Protein AF-A0A8S3V603-F1 (afdb_monomer_lite)

Radius of gyration: 25.68 Å; chains: 1; bounding box: 73×54×80 Å

pLDDT: mean 83.66, std 12.51, range [39.44, 98.38]

Organism: Mytilus edulis (NCBI:txid6550)

Secondary structure (DSSP, 8-state):
-HHHHGGGTTGGG-B--GGGS--B-SS-----PPPPHHHHTSPPSS------HHHHHHHHHHHHHHGGGGGTS-SS--EEEEEE--TT---GGGPEEEEEEEEEEEEEE-STTS------S---HHHHHHHHHHHHHHHT----PPPEEEEEEEEEEEE-S-STT---TT-EEEEEEEEEEEE-SSHHHHHHHH--STT---EEEEEEEEEEEETTEEEE--GGG--TTS-SS-EEEESEEEEEE--SSSEEEE---B-TTSSSB----TT-S--HHHHHHHHHIIIIIHHHHHHHHHHGGGGT--TTTTTGGGS------SSHHHHHHHHHHHHHT-TTT----EEETTEEE-GGGEEE--TTGGGSTTHHHHHHHHHHHTTTTT-EEE---GGGHHHHHHTS----TTS--

Structure (mmCIF, N/CA/C/O backbone):
data_AF-A0A8S3V603-F1
#
_entry.id   AF-A0A8S3V603-F1
#
loop_
_atom_site.group_PDB
_atom_site.id
_atom_site.type_symbol
_atom_site.label_atom_id
_atom_site.label_alt_id
_atom_site.label_comp_id
_atom_site.label_asym_id
_atom_site.label_entity_id
_atom_site.label_seq_id
_atom_site.pdbx_PDB_ins_code
_atom_site.Cartn_x
_atom_site.Cartn_y
_atom_site.Cartn_z
_atom_site.occupancy
_atom_site.B_iso_or_equiv
_atom_site.auth_seq_id
_atom_site.auth_comp_id
_atom_site.auth_asym_id
_atom_site.auth_atom_id
_atom_site.pdbx_PDB_model_num
ATOM 1 N N . MET A 1 1 ? -29.527 -4.862 36.867 1.00 56.97 1 MET A N 1
ATOM 2 C CA . MET A 1 1 ? -29.224 -5.173 35.449 1.00 56.97 1 MET A CA 1
ATOM 3 C C . MET A 1 1 ? -29.703 -4.105 34.464 1.00 56.97 1 MET A C 1
ATOM 5 O O . MET A 1 1 ? -28.954 -3.846 33.538 1.00 56.97 1 MET A O 1
ATOM 9 N N . LYS A 1 2 ? -30.863 -3.437 34.632 1.00 63.53 2 LYS A N 1
ATOM 10 C CA . LYS A 1 2 ? -31.311 -2.365 33.703 1.00 63.53 2 LYS A CA 1
ATOM 11 C C . LYS A 1 2 ? -30.264 -1.256 33.464 1.00 63.53 2 LYS A C 1
ATOM 13 O O . LYS A 1 2 ? -29.974 -0.940 32.317 1.00 63.53 2 LYS A O 1
ATOM 18 N N . SER A 1 3 ? -29.624 -0.761 34.525 1.00 73.44 3 SER A N 1
ATOM 19 C CA . SER A 1 3 ? -28.568 0.267 34.451 1.00 73.44 3 SER A CA 1
ATOM 20 C C . SER A 1 3 ? -27.290 -0.175 33.724 1.00 73.44 3 SER A C 1
ATOM 22 O O . SER A 1 3 ? -26.492 0.660 33.317 1.00 73.44 3 SER A O 1
ATOM 24 N N . GLN A 1 4 ? -27.071 -1.482 33.544 1.00 81.38 4 GLN A N 1
ATOM 25 C CA . GLN A 1 4 ? -25.880 -2.003 32.866 1.00 81.38 4 GLN A CA 1
ATOM 26 C C . GLN A 1 4 ? -25.994 -1.907 31.336 1.00 81.38 4 GLN A C 1
ATOM 28 O O . GLN A 1 4 ? -24.977 -1.782 30.657 1.00 81.38 4 GLN A O 1
ATOM 33 N N . PHE A 1 5 ? -27.222 -1.942 30.803 1.00 83.44 5 PHE A N 1
ATOM 34 C CA . PHE A 1 5 ? -27.504 -1.881 29.363 1.00 83.44 5 PHE A CA 1
ATOM 35 C C . PHE A 1 5 ? -27.937 -0.494 28.885 1.00 83.44 5 PHE A C 1
ATOM 37 O O . PHE A 1 5 ? -27.796 -0.186 27.706 1.00 83.44 5 PHE A O 1
ATOM 44 N N . GLU A 1 6 ? -28.411 0.353 29.800 1.00 84.81 6 GLU A N 1
ATOM 45 C CA . GLU A 1 6 ? -28.753 1.753 29.533 1.00 84.81 6 GLU A CA 1
ATOM 46 C C . GLU A 1 6 ? -27.710 2.499 28.682 1.00 84.81 6 GLU A C 1
ATOM 48 O O . GLU A 1 6 ? -28.111 3.123 27.701 1.00 84.81 6 GLU A O 1
ATOM 53 N N . PRO A 1 7 ? -26.390 2.376 28.932 1.00 88.81 7 PRO A N 1
ATOM 54 C CA . PRO A 1 7 ? -25.405 3.175 28.214 1.00 88.81 7 PRO A CA 1
ATOM 55 C C . PRO A 1 7 ? -25.159 2.766 26.751 1.00 88.81 7 PRO A C 1
ATOM 57 O O . PRO A 1 7 ? -24.289 3.347 26.100 1.00 88.81 7 PRO A O 1
ATOM 60 N N . TYR A 1 8 ? -25.854 1.736 26.262 1.00 88.69 8 TYR A N 1
ATOM 61 C CA . TYR A 1 8 ? -25.826 1.296 24.867 1.00 88.69 8 TYR A CA 1
ATOM 62 C C . TYR A 1 8 ? -27.064 1.749 24.090 1.00 88.69 8 TYR A C 1
ATOM 64 O O . TYR A 1 8 ? -27.033 1.733 22.865 1.00 88.69 8 TYR A O 1
ATOM 72 N N . ASN A 1 9 ? -28.148 2.121 24.773 1.00 88.19 9 ASN A N 1
ATOM 73 C CA . ASN A 1 9 ? -29.409 2.440 24.114 1.00 88.19 9 ASN A CA 1
ATOM 74 C C . ASN A 1 9 ? -29.292 3.725 23.284 1.00 88.19 9 ASN A C 1
ATOM 76 O O . ASN A 1 9 ? -28.687 4.698 23.722 1.00 88.19 9 ASN A O 1
ATOM 80 N N . GLU A 1 10 ? -29.892 3.711 22.093 1.00 88.44 10 GLU A N 1
ATOM 81 C CA . GLU A 1 10 ? -29.924 4.794 21.098 1.00 88.44 10 GLU A CA 1
ATOM 82 C C . GLU A 1 10 ? -28.548 5.187 20.513 1.00 88.44 10 GLU A C 1
ATOM 84 O O . GLU A 1 10 ? -28.482 5.978 19.572 1.00 88.44 10 GLU A O 1
ATOM 89 N N . VAL A 1 11 ? -27.445 4.589 20.980 1.00 91.19 11 VAL A N 1
ATOM 90 C CA . VAL A 1 11 ? -26.107 4.767 20.395 1.00 91.19 11 VAL A CA 1
ATOM 91 C C . VAL A 1 11 ? -26.051 4.016 19.063 1.00 91.19 11 VAL A C 1
ATOM 93 O O . VAL A 1 11 ? -26.103 2.787 19.043 1.00 91.19 11 VAL A O 1
ATOM 96 N N . PHE A 1 12 ? -25.967 4.745 17.947 1.00 89.44 12 PHE A N 1
ATOM 97 C CA . PHE A 1 12 ? -25.951 4.179 16.586 1.00 89.44 12 PHE A CA 1
ATOM 98 C C . PHE A 1 12 ? -27.122 3.215 16.306 1.00 89.44 12 PHE A C 1
ATOM 100 O O . PHE A 1 12 ? -26.957 2.173 15.674 1.00 89.44 12 PHE A O 1
ATOM 107 N N . GLY A 1 13 ? -28.314 3.540 16.823 1.00 87.00 13 GLY A N 1
ATOM 108 C CA . GLY A 1 13 ? -29.520 2.720 16.647 1.00 87.00 13 GLY A CA 1
ATOM 109 C C . GLY A 1 13 ? -29.533 1.415 17.452 1.00 87.00 13 GLY A C 1
ATOM 110 O O . GLY A 1 13 ? -30.397 0.569 17.228 1.00 87.00 13 GLY A O 1
ATOM 111 N N . CYS A 1 14 ? -28.596 1.233 18.387 1.00 88.38 14 CYS A N 1
ATOM 112 C CA . CYS A 1 14 ? -28.578 0.092 19.294 1.00 88.38 14 CYS A CA 1
ATOM 113 C C . CYS A 1 14 ? -29.745 0.170 20.289 1.00 88.38 14 CYS A C 1
ATOM 115 O O . CYS A 1 14 ? -29.945 1.190 20.949 1.00 88.38 14 CYS A O 1
ATOM 117 N N . ASN A 1 15 ? -30.497 -0.917 20.449 1.00 84.81 15 ASN A N 1
ATOM 118 C CA . ASN A 1 15 ? -31.519 -1.031 21.485 1.00 84.81 15 ASN A CA 1
ATOM 119 C C . ASN A 1 15 ? -31.341 -2.354 22.229 1.00 84.81 15 ASN A C 1
ATOM 121 O O . ASN A 1 15 ? -31.571 -3.423 21.667 1.00 84.81 15 ASN A O 1
ATOM 125 N N . LEU A 1 16 ? -30.941 -2.278 23.498 1.00 82.38 16 LEU A N 1
ATOM 126 C CA . LEU A 1 16 ? -30.787 -3.434 24.385 1.00 82.38 16 LEU A CA 1
ATOM 127 C C . LEU A 1 16 ? -31.842 -3.437 25.499 1.00 82.38 16 LEU A C 1
ATOM 129 O O . LEU A 1 16 ? -31.673 -4.135 26.498 1.00 82.38 16 LEU A O 1
ATOM 133 N N . ASN A 1 17 ? -32.921 -2.656 25.362 1.00 75.25 17 ASN A N 1
ATOM 134 C CA . ASN A 1 17 ? -33.970 -2.592 26.373 1.00 75.25 17 ASN A CA 1
ATOM 135 C C . ASN A 1 17 ? -34.795 -3.897 26.391 1.00 75.25 17 ASN A C 1
ATOM 137 O O . ASN A 1 17 ? -35.523 -4.162 25.428 1.00 75.25 17 ASN A O 1
ATOM 141 N N . PRO A 1 18 ? -34.770 -4.671 27.496 1.00 66.62 18 PRO A N 1
ATOM 142 C CA . PRO A 1 18 ? -35.505 -5.932 27.598 1.00 66.62 18 PRO A CA 1
ATOM 143 C C . PRO A 1 18 ? -37.030 -5.765 27.507 1.00 66.62 18 PRO A C 1
ATOM 145 O O . PRO A 1 18 ? -37.724 -6.685 27.091 1.00 66.62 18 PRO A O 1
ATOM 148 N N . GLU A 1 19 ? -37.566 -4.597 27.882 1.00 69.44 19 GLU A N 1
ATOM 149 C CA . GLU A 1 19 ? -39.016 -4.342 27.941 1.00 69.44 19 GLU A CA 1
ATOM 150 C C . GLU A 1 19 ? -39.624 -4.012 26.576 1.00 69.44 19 GLU A C 1
ATOM 152 O O . GLU A 1 19 ? -40.830 -4.142 26.389 1.00 69.44 19 GLU A O 1
ATOM 157 N N . LYS A 1 20 ? -38.796 -3.609 25.604 1.00 63.88 20 LYS A N 1
ATOM 158 C CA . LYS A 1 20 ? -39.241 -3.300 24.238 1.00 63.88 20 LYS A CA 1
ATOM 159 C C . LYS A 1 20 ? -39.289 -4.538 23.328 1.00 63.88 20 LYS A C 1
ATOM 161 O O . LYS A 1 20 ? -39.567 -4.393 22.142 1.00 63.88 20 LYS A O 1
ATOM 166 N N . GLY A 1 21 ? -39.017 -5.738 23.856 1.00 58.66 21 GLY A N 1
ATOM 167 C CA . GLY A 1 21 ? -39.180 -7.036 23.179 1.00 58.66 21 GLY A CA 1
ATOM 168 C C . GLY A 1 21 ? -38.201 -7.339 22.035 1.00 58.66 21 GLY A C 1
ATOM 169 O O . GLY A 1 21 ? -37.917 -8.504 21.783 1.00 58.66 21 GLY A O 1
ATOM 170 N N . ASN A 1 22 ? -37.627 -6.316 21.397 1.00 66.56 22 ASN A N 1
ATOM 171 C CA . ASN A 1 22 ? -36.727 -6.444 20.254 1.00 66.56 22 ASN A CA 1
ATOM 172 C C . ASN A 1 22 ? -35.358 -5.841 20.592 1.00 66.56 22 ASN A C 1
ATOM 174 O O . ASN A 1 22 ? -35.084 -4.681 20.280 1.00 66.56 22 ASN A O 1
ATOM 178 N N . MET A 1 23 ? -34.501 -6.629 21.250 1.00 73.62 23 MET A N 1
ATOM 179 C CA . MET A 1 23 ? -33.081 -6.290 21.357 1.00 73.62 23 MET A CA 1
ATOM 180 C C . MET A 1 23 ? -32.465 -6.368 19.960 1.00 73.62 23 MET A C 1
ATOM 182 O O . MET A 1 23 ? -32.432 -7.445 19.362 1.00 73.62 23 MET A O 1
ATOM 186 N N . GLN A 1 24 ? -32.006 -5.242 19.423 1.00 81.25 24 GLN A N 1
ATOM 187 C CA . GLN A 1 24 ? -31.534 -5.169 18.045 1.00 81.25 24 GLN A CA 1
ATOM 188 C C . GLN A 1 24 ? -30.296 -4.282 17.938 1.00 81.25 24 GLN A C 1
ATOM 190 O O . GLN A 1 24 ? -30.264 -3.151 18.421 1.00 81.25 24 GLN A O 1
ATOM 195 N N . LEU A 1 25 ? -29.282 -4.818 17.264 1.00 86.25 25 LEU A N 1
ATOM 196 C CA . LEU A 1 25 ? -28.124 -4.089 16.773 1.00 86.25 25 LEU A CA 1
ATOM 197 C C . LEU A 1 25 ? -27.728 -4.715 15.435 1.00 86.25 25 LEU A C 1
ATOM 199 O O . LEU A 1 25 ? -27.337 -5.879 15.386 1.00 86.25 25 LEU A O 1
ATOM 203 N N . ASN A 1 26 ? -27.837 -3.953 14.347 1.00 87.44 26 ASN A N 1
ATOM 204 C CA . ASN A 1 26 ? -27.374 -4.386 13.030 1.00 87.44 26 ASN A CA 1
ATOM 205 C C . ASN A 1 26 ? -25.925 -3.934 12.812 1.00 87.44 26 ASN A C 1
ATOM 207 O O . ASN A 1 26 ? -25.652 -3.009 12.051 1.00 87.44 26 ASN A O 1
ATOM 211 N N . GLY A 1 27 ? -25.003 -4.532 13.562 1.00 90.44 27 GLY A N 1
ATOM 212 C CA . GLY A 1 27 ? -23.597 -4.153 13.539 1.00 90.44 27 GLY A CA 1
ATOM 213 C C . GLY A 1 27 ? -22.844 -4.654 14.762 1.00 90.44 27 GLY A C 1
ATOM 214 O O . GLY A 1 27 ? -23.281 -5.568 15.457 1.00 90.44 27 GLY A O 1
ATOM 215 N N . THR A 1 28 ? -21.688 -4.052 15.024 1.00 92.44 28 THR A N 1
ATOM 216 C CA . THR A 1 28 ? -20.881 -4.331 16.217 1.00 92.44 28 THR A CA 1
ATOM 217 C C . THR A 1 28 ? -20.633 -3.025 16.954 1.00 92.44 28 THR A C 1
ATOM 219 O O . THR A 1 28 ? -20.165 -2.062 16.354 1.00 92.44 28 THR A O 1
ATOM 222 N N . LEU A 1 29 ? -20.935 -2.997 18.251 1.00 92.25 29 LEU A N 1
ATOM 223 C CA . LEU A 1 29 ? -20.734 -1.835 19.107 1.00 92.25 29 LEU A CA 1
ATOM 224 C C . LEU A 1 29 ? -19.778 -2.209 20.233 1.00 92.25 29 LEU A C 1
ATOM 226 O O . LEU A 1 29 ? -20.026 -3.148 20.988 1.00 92.25 29 LEU A O 1
ATOM 230 N N . PHE A 1 30 ? -18.700 -1.444 20.359 1.00 93.44 30 PHE A N 1
ATOM 231 C CA . PHE A 1 30 ? -17.777 -1.542 21.478 1.00 93.44 30 PHE A CA 1
ATOM 232 C C . PHE A 1 30 ? -17.950 -0.328 22.380 1.00 93.44 30 PHE A C 1
ATOM 234 O O . PHE A 1 30 ? -18.037 0.804 21.907 1.00 93.44 30 PHE A O 1
ATOM 241 N N . ARG A 1 31 ? -17.967 -0.563 23.691 1.00 91.69 31 ARG A N 1
ATOM 242 C CA . ARG A 1 31 ? -17.934 0.489 24.703 1.00 91.69 31 ARG A CA 1
ATOM 243 C C . ARG A 1 31 ? -16.665 0.314 25.515 1.00 91.69 31 ARG A C 1
ATOM 245 O O . ARG A 1 31 ? -16.471 -0.728 26.133 1.00 91.69 31 ARG A O 1
ATOM 252 N N . PHE A 1 32 ? -15.841 1.353 25.548 1.00 89.88 32 PHE A N 1
ATOM 253 C CA . PHE A 1 32 ? -14.634 1.405 26.365 1.00 89.88 32 PHE A CA 1
ATOM 254 C C . PHE A 1 32 ? -14.820 2.470 27.451 1.00 89.88 32 PHE A C 1
ATOM 256 O O . PHE A 1 32 ? -14.600 3.652 27.184 1.00 89.88 32 PHE A O 1
ATOM 263 N N . PRO A 1 33 ? -15.291 2.102 28.659 1.00 88.31 33 PRO A N 1
ATOM 264 C CA . PRO A 1 33 ? -15.355 3.035 29.775 1.00 88.31 33 PRO A CA 1
ATOM 265 C C . PRO A 1 33 ? -13.950 3.546 30.099 1.00 88.31 33 PRO A C 1
ATOM 267 O O . PRO A 1 33 ? -13.054 2.764 30.411 1.00 88.31 33 PRO A O 1
ATOM 270 N N . LEU A 1 34 ? -13.761 4.857 29.994 1.00 87.75 34 LEU A N 1
ATOM 271 C CA . LEU A 1 34 ? -12.490 5.500 30.300 1.00 87.75 34 LEU A CA 1
ATOM 272 C C . LEU A 1 34 ? -12.235 5.465 31.807 1.00 87.75 34 LEU A C 1
ATOM 274 O O . LEU A 1 34 ? -13.153 5.672 32.603 1.00 87.75 34 LEU A O 1
ATOM 278 N N . ARG A 1 35 ? -10.981 5.226 32.194 1.00 85.31 35 ARG A N 1
ATOM 279 C CA . ARG A 1 35 ? -10.587 5.198 33.602 1.00 85.31 35 ARG A CA 1
ATOM 280 C C . ARG A 1 35 ? -10.553 6.613 34.177 1.00 85.31 35 ARG A C 1
ATOM 282 O O . ARG A 1 35 ? -9.858 7.475 33.635 1.00 85.31 35 ARG A O 1
ATOM 289 N N . THR A 1 36 ? -11.263 6.828 35.283 1.00 84.50 36 THR A N 1
ATOM 290 C CA . THR A 1 36 ? -11.268 8.106 36.015 1.00 84.50 36 THR A CA 1
ATOM 291 C C . THR A 1 36 ? -10.097 8.209 36.996 1.00 84.50 36 THR A C 1
ATOM 293 O O . THR A 1 36 ? -9.498 7.203 37.378 1.00 84.50 36 THR A O 1
ATOM 296 N N . GLU A 1 37 ? -9.789 9.426 37.455 1.00 84.56 37 GLU A N 1
ATOM 297 C CA . GLU A 1 37 ? -8.767 9.657 38.490 1.00 84.56 37 GLU A CA 1
ATOM 298 C C . GLU A 1 37 ? -9.073 8.896 39.786 1.00 84.56 37 GLU A C 1
ATOM 300 O O . GLU A 1 37 ? -8.181 8.308 40.389 1.00 84.56 37 GLU A O 1
ATOM 305 N N . GLU A 1 38 ? -10.343 8.850 40.196 1.00 82.44 38 GLU A N 1
ATOM 306 C CA . GLU A 1 38 ? -10.783 8.116 41.388 1.00 82.44 38 GLU A CA 1
ATOM 307 C C . GLU A 1 38 ? -10.514 6.615 41.259 1.00 82.44 38 GLU A C 1
ATOM 309 O O . GLU A 1 38 ? -9.987 5.995 42.182 1.00 82.44 38 GLU A O 1
ATOM 314 N N . GLN A 1 39 ? -10.806 6.039 40.091 1.00 79.94 39 GLN A N 1
ATOM 315 C CA . GLN A 1 39 ? -10.554 4.627 39.803 1.00 79.94 39 GLN A CA 1
ATOM 316 C C . GLN A 1 39 ? -9.061 4.310 39.689 1.00 79.94 39 GLN A C 1
ATOM 318 O O . GLN A 1 39 ? -8.668 3.158 39.872 1.00 79.94 39 GLN A O 1
ATOM 323 N N . ALA A 1 40 ? -8.222 5.295 39.365 1.00 78.44 40 ALA A N 1
ATOM 324 C CA . ALA A 1 40 ? -6.769 5.149 39.322 1.00 78.44 40 ALA A CA 1
ATOM 325 C C . ALA A 1 40 ? -6.093 5.173 40.696 1.00 78.44 40 ALA A C 1
ATOM 327 O O . ALA A 1 40 ? -4.938 4.772 40.796 1.00 78.44 40 ALA A O 1
ATOM 328 N N . ARG A 1 41 ? -6.812 5.545 41.766 1.00 75.56 41 ARG A N 1
ATOM 329 C CA . ARG A 1 41 ? -6.280 5.505 43.142 1.00 75.56 41 ARG A CA 1
ATOM 330 C C . ARG A 1 41 ? -6.027 4.085 43.648 1.00 75.56 41 ARG A C 1
ATOM 332 O O . ARG A 1 41 ? -5.152 3.888 44.484 1.00 75.56 41 ARG A O 1
ATOM 339 N N . ALA A 1 42 ? -6.785 3.107 43.156 1.00 74.88 42 ALA A N 1
ATOM 340 C CA . ALA A 1 42 ? -6.503 1.696 43.388 1.00 74.88 42 ALA A CA 1
ATOM 341 C C . ALA A 1 42 ? -5.528 1.183 42.311 1.00 74.88 42 ALA A C 1
ATOM 343 O O . ALA A 1 42 ? -5.748 1.453 41.124 1.00 74.88 42 ALA A O 1
ATOM 344 N N . PRO A 1 43 ? -4.467 0.440 42.674 1.00 73.62 43 PRO A N 1
ATOM 345 C CA . PRO A 1 43 ? -3.541 -0.111 41.692 1.00 73.62 43 PRO A CA 1
ATOM 346 C C . PRO A 1 43 ? -4.292 -1.044 40.731 1.00 73.62 43 PRO A C 1
ATOM 348 O O . PRO A 1 43 ? -5.023 -1.935 41.154 1.00 73.62 43 PRO A O 1
ATOM 351 N N . SER A 1 44 ? -4.140 -0.806 39.427 1.00 77.75 44 SER A N 1
ATOM 352 C CA . SER A 1 44 ? -4.568 -1.754 38.391 1.00 77.75 44 SER A CA 1
ATOM 353 C C . SER A 1 44 ? -3.373 -2.597 38.002 1.00 77.75 44 SER A C 1
ATOM 355 O O . SER A 1 44 ? -2.298 -2.053 37.764 1.00 77.75 44 SER A O 1
ATOM 357 N N . GLU A 1 45 ? -3.580 -3.901 37.873 1.00 83.00 45 GLU A N 1
ATOM 358 C CA . GLU A 1 45 ? -2.556 -4.830 37.387 1.00 83.00 45 GLU A CA 1
ATOM 359 C C . GLU A 1 45 ? -2.231 -4.626 35.895 1.00 83.00 45 GLU A C 1
ATOM 361 O O . GLU A 1 45 ? -1.232 -5.147 35.410 1.00 83.00 45 GLU A O 1
ATOM 366 N N . ILE A 1 46 ? -3.063 -3.872 35.157 1.00 81.44 46 ILE A N 1
ATOM 367 C CA . ILE A 1 46 ? -2.955 -3.723 33.696 1.00 81.44 46 ILE A CA 1
ATOM 368 C C . ILE A 1 46 ? -2.297 -2.394 33.294 1.00 81.44 46 ILE A C 1
ATOM 370 O O . ILE A 1 46 ? -1.400 -2.376 32.457 1.00 81.44 46 ILE A O 1
ATOM 374 N N . SER A 1 47 ? -2.767 -1.264 33.829 1.00 81.94 47 SER A N 1
ATOM 375 C CA . SER A 1 47 ? -2.234 0.073 33.519 1.00 81.94 47 SER A CA 1
ATOM 376 C C . SER A 1 47 ? -2.808 1.098 34.483 1.00 81.94 47 SER A C 1
ATOM 378 O O . SER A 1 47 ? -4.004 1.049 34.749 1.00 81.94 47 SER A O 1
ATOM 380 N N . ASP A 1 48 ? -1.998 2.039 34.956 1.00 82.19 48 ASP A N 1
ATOM 381 C CA . ASP A 1 48 ? -2.350 3.188 35.801 1.00 82.19 48 ASP A CA 1
ATOM 382 C C . ASP A 1 48 ? -2.851 4.418 35.016 1.00 82.19 48 ASP A C 1
ATOM 384 O O . ASP A 1 48 ? -3.251 5.413 35.620 1.00 82.19 48 ASP A O 1
ATOM 388 N N . LYS A 1 49 ? -2.895 4.347 33.678 1.00 85.75 49 LYS A N 1
ATOM 389 C CA . LYS A 1 49 ? -3.253 5.482 32.821 1.00 85.75 49 LYS A CA 1
ATOM 390 C C . LYS A 1 49 ? -4.704 5.943 33.027 1.00 85.75 49 LYS A C 1
ATOM 392 O O . LYS A 1 49 ? -5.648 5.154 32.946 1.00 85.75 49 LYS A O 1
ATOM 397 N N . VAL A 1 50 ? -4.871 7.249 33.232 1.00 86.88 50 VAL A N 1
ATOM 398 C CA . VAL A 1 50 ? -6.159 7.951 33.351 1.00 86.88 50 VAL A CA 1
ATOM 399 C C . VAL A 1 50 ? -6.477 8.660 32.041 1.00 86.88 50 VAL A C 1
ATOM 401 O O . VAL A 1 50 ? -5.582 9.216 31.412 1.00 86.88 50 VAL A O 1
ATOM 404 N N . TYR A 1 51 ? -7.752 8.687 31.654 1.00 87.06 51 TYR A N 1
ATOM 405 C CA . TYR A 1 51 ? -8.222 9.459 30.503 1.00 87.06 51 TYR A CA 1
ATOM 406 C C . TYR A 1 51 ? -9.185 10.554 30.964 1.00 87.06 51 TYR A C 1
ATOM 408 O O . TYR A 1 51 ? -10.387 10.335 31.110 1.00 87.06 51 TYR A O 1
ATOM 416 N N . ASN A 1 52 ? -8.642 11.747 31.204 1.00 86.12 52 ASN A N 1
ATOM 417 C CA . ASN A 1 52 ? -9.428 12.955 31.456 1.00 86.12 52 ASN A CA 1
ATOM 418 C C . ASN A 1 52 ? -9.724 13.701 30.137 1.00 86.12 52 ASN A C 1
ATOM 420 O O . ASN A 1 52 ? -9.357 13.252 29.050 1.00 86.12 52 ASN A O 1
ATOM 424 N N . ARG A 1 53 ? -10.393 14.860 30.212 1.00 83.00 53 ARG A N 1
ATOM 425 C CA . ARG A 1 53 ? -10.733 15.657 29.019 1.00 83.00 53 ARG A CA 1
ATOM 426 C C . ARG A 1 53 ? -9.503 16.004 28.172 1.00 83.00 53 ARG A C 1
ATOM 428 O O . ARG A 1 53 ? -9.597 15.939 26.954 1.00 83.00 53 ARG A O 1
ATOM 435 N N . LYS A 1 54 ? -8.381 16.367 28.799 1.00 85.12 54 LYS A N 1
ATOM 436 C CA . LYS A 1 54 ? -7.150 16.746 28.094 1.00 85.12 54 LYS A CA 1
ATOM 437 C C . LYS A 1 54 ? -6.557 15.548 27.344 1.00 85.12 54 LYS A C 1
ATOM 439 O O . LYS A 1 54 ? -6.342 15.649 26.145 1.00 85.12 54 LYS A O 1
ATOM 444 N N . GLU A 1 55 ? -6.403 14.405 28.014 1.00 87.62 55 GLU A N 1
ATOM 445 C CA . GLU A 1 55 ? -5.920 13.156 27.392 1.00 87.62 55 GLU A CA 1
ATOM 446 C C . GLU A 1 55 ? -6.814 12.702 26.229 1.00 87.62 55 GLU A C 1
ATOM 448 O O . GLU A 1 55 ? -6.326 12.203 25.218 1.00 87.62 55 GLU A O 1
ATOM 453 N N . MET A 1 56 ? -8.134 12.887 26.348 1.00 85.44 56 MET A N 1
ATOM 454 C CA . MET A 1 56 ? -9.062 12.568 25.262 1.00 85.44 56 MET A CA 1
ATOM 455 C C . MET A 1 56 ? -8.904 13.500 24.066 1.00 85.44 56 MET A C 1
ATOM 457 O O . MET A 1 56 ? -8.915 13.020 22.937 1.00 85.44 56 MET A O 1
ATOM 461 N N . VAL A 1 57 ? -8.734 14.802 24.296 1.00 83.69 57 VAL A N 1
ATOM 462 C CA . VAL A 1 57 ? -8.436 15.769 23.229 1.00 83.69 57 VAL A CA 1
ATOM 463 C C . VAL A 1 57 ? -7.135 15.377 22.523 1.00 83.69 57 VAL A C 1
ATOM 465 O O . VAL A 1 57 ? -7.146 15.211 21.310 1.00 83.69 57 VAL A O 1
ATOM 468 N N . GLU A 1 58 ? -6.058 15.104 23.262 1.00 85.75 58 GLU A N 1
ATOM 469 C CA . GLU A 1 58 ? -4.769 14.680 22.688 1.00 85.75 58 GLU A CA 1
ATOM 470 C C . GLU A 1 58 ? -4.877 13.371 21.887 1.00 85.75 58 GLU A C 1
ATOM 472 O O . GLU A 1 58 ? -4.335 13.263 20.785 1.00 85.75 58 GLU A O 1
ATOM 477 N N . LEU A 1 59 ? -5.621 12.379 22.392 1.00 86.62 59 LEU A N 1
ATOM 478 C CA . LEU A 1 59 ? -5.871 11.130 21.669 1.00 86.62 59 LEU A CA 1
ATOM 479 C C . LEU A 1 59 ? -6.608 11.379 20.347 1.00 86.62 59 LEU A C 1
ATOM 481 O O . LEU A 1 59 ? -6.256 10.786 19.323 1.00 86.62 59 LEU A O 1
ATOM 485 N N . ILE A 1 60 ? -7.621 12.248 20.370 1.00 84.69 60 ILE A N 1
ATOM 486 C CA . ILE A 1 60 ? -8.378 12.625 19.176 1.00 84.69 60 ILE A CA 1
ATOM 487 C C . ILE A 1 60 ? -7.456 13.334 18.187 1.00 84.69 60 ILE A C 1
ATOM 489 O O . ILE A 1 60 ? -7.477 12.976 17.014 1.00 84.69 60 ILE A O 1
ATOM 493 N N . GLU A 1 61 ? -6.607 14.263 18.635 1.00 83.62 61 GLU A N 1
ATOM 494 C CA . GLU A 1 61 ? -5.644 14.951 17.766 1.00 83.62 61 GLU A CA 1
ATOM 495 C C . GLU A 1 61 ? -4.680 13.985 17.078 1.00 83.62 61 GLU A C 1
ATOM 497 O O . GLU A 1 61 ? -4.442 14.105 15.875 1.00 83.62 61 GLU A O 1
ATOM 502 N N . ILE A 1 62 ? -4.132 13.015 17.814 1.00 85.75 62 ILE A N 1
ATOM 503 C CA . ILE A 1 62 ? -3.248 11.990 17.239 1.00 85.75 62 ILE A CA 1
ATOM 504 C C . ILE A 1 62 ? -3.997 11.186 16.173 1.00 85.75 62 ILE A C 1
ATOM 506 O O . ILE A 1 62 ? -3.457 10.932 15.095 1.00 85.75 62 ILE A O 1
ATOM 510 N N . PHE A 1 63 ? -5.243 10.804 16.461 1.00 86.44 63 PHE A N 1
ATOM 511 C CA . PHE A 1 63 ? -6.069 10.044 15.534 1.00 86.44 63 PHE A CA 1
ATOM 512 C C . PHE A 1 63 ? -6.362 10.832 14.252 1.00 86.44 63 PHE A C 1
ATOM 514 O O . PHE A 1 63 ? -6.050 10.356 13.162 1.00 86.44 63 PHE A O 1
ATOM 521 N N . VAL A 1 64 ? -6.906 12.046 14.363 1.00 85.44 64 VAL A N 1
ATOM 522 C CA . VAL A 1 64 ? -7.320 12.852 13.199 1.00 85.44 64 VAL A CA 1
ATOM 523 C C . VAL A 1 64 ? -6.144 13.309 12.335 1.00 85.44 64 VAL A C 1
ATOM 525 O O . VAL A 1 64 ? -6.297 13.441 11.123 1.00 85.44 64 VAL A O 1
ATOM 528 N N . LYS A 1 65 ? -4.948 13.479 12.917 1.00 85.12 65 LYS A N 1
ATOM 529 C CA . LYS A 1 65 ? -3.723 13.804 12.165 1.00 85.12 65 LYS A CA 1
ATOM 530 C C . LYS A 1 65 ? -3.263 12.671 11.239 1.00 85.12 65 LYS A C 1
ATOM 532 O O . LYS A 1 65 ? -2.513 12.945 10.307 1.00 85.12 65 LYS A O 1
ATOM 537 N N . ALA A 1 66 ? -3.704 11.427 11.456 1.00 87.38 66 ALA A N 1
ATOM 538 C CA . ALA A 1 66 ? -3.221 10.257 10.714 1.00 87.38 66 ALA A CA 1
ATOM 539 C C . ALA A 1 66 ? -4.317 9.298 10.209 1.00 87.38 66 ALA A C 1
ATOM 541 O O . ALA A 1 66 ? -3.998 8.272 9.603 1.00 87.38 66 ALA A O 1
ATOM 542 N N . CYS A 1 67 ? -5.596 9.573 10.450 1.00 89.62 67 CYS A N 1
ATOM 543 C CA . CYS A 1 67 ? -6.691 8.650 10.137 1.00 89.62 67 CYS A CA 1
ATOM 544 C C . CYS A 1 67 ? -6.945 8.468 8.633 1.00 89.62 67 CYS A C 1
ATOM 546 O O . CYS A 1 67 ? -7.421 7.404 8.239 1.00 89.62 67 CYS A O 1
ATOM 548 N N . GLY A 1 68 ? -6.555 9.421 7.780 1.00 93.31 68 GLY A N 1
ATOM 549 C CA . GLY A 1 68 ? -6.574 9.248 6.324 1.00 93.31 68 GLY A CA 1
ATOM 550 C C . GLY A 1 68 ? -5.759 8.030 5.883 1.00 93.31 68 GLY A C 1
ATOM 551 O O . GLY A 1 68 ? -6.173 7.285 4.991 1.00 93.31 68 GLY A O 1
ATOM 552 N N . ASN A 1 69 ? -4.660 7.736 6.588 1.00 95.06 69 ASN A N 1
ATOM 553 C CA . ASN A 1 69 ? -3.840 6.554 6.327 1.00 95.06 69 ASN A CA 1
ATOM 554 C C . ASN A 1 69 ? -4.600 5.230 6.551 1.00 95.06 69 ASN A C 1
ATOM 556 O O . ASN A 1 69 ? -4.284 4.228 5.909 1.00 95.06 69 ASN A O 1
ATOM 560 N N . LEU A 1 70 ? -5.619 5.200 7.422 1.00 94.81 70 LEU A N 1
ATOM 561 C CA . LEU A 1 70 ? -6.429 3.999 7.693 1.00 94.81 70 LEU A CA 1
ATOM 562 C C . LEU A 1 70 ? -7.261 3.574 6.472 1.00 94.81 70 LEU A C 1
ATOM 564 O O . LEU A 1 70 ? -7.637 2.408 6.343 1.00 94.81 70 LEU A O 1
ATOM 568 N N . LEU A 1 71 ? -7.532 4.508 5.557 1.00 95.50 71 LEU A N 1
ATOM 569 C CA . LEU A 1 71 ? -8.282 4.260 4.329 1.00 95.50 71 LEU A CA 1
ATOM 570 C C . LEU A 1 71 ? -7.387 3.947 3.120 1.00 95.50 71 LEU A C 1
ATOM 572 O O . LEU A 1 71 ? -7.914 3.612 2.061 1.00 95.50 71 LEU A O 1
ATOM 576 N N . LEU A 1 72 ? -6.054 4.013 3.234 1.00 95.44 72 LEU A N 1
ATOM 577 C CA . LEU A 1 72 ? -5.166 3.813 2.080 1.00 95.44 72 LEU A CA 1
ATOM 578 C C . LEU A 1 72 ? -5.227 2.388 1.519 1.00 95.44 72 LEU A C 1
ATOM 580 O O . LEU A 1 72 ? -5.429 2.216 0.321 1.00 95.44 72 LEU A O 1
ATOM 584 N N . PHE A 1 73 ? -5.074 1.377 2.377 1.00 96.25 73 PHE A N 1
ATOM 585 C CA . PHE A 1 73 ? -4.962 -0.029 1.960 1.00 96.25 73 PHE A CA 1
ATOM 586 C C . PHE A 1 73 ? -6.120 -0.917 2.431 1.00 96.25 73 PHE A C 1
ATOM 588 O O . PHE A 1 73 ? -6.132 -2.121 2.154 1.00 96.25 73 PHE A O 1
ATOM 595 N N . THR A 1 74 ? -7.102 -0.348 3.135 1.00 93.81 74 THR A N 1
ATOM 596 C CA . THR A 1 74 ? -8.362 -1.040 3.425 1.00 93.81 74 THR A CA 1
ATOM 597 C C . THR A 1 74 ? -9.216 -1.123 2.160 1.00 93.81 74 THR A C 1
ATOM 599 O O . THR A 1 74 ? -9.094 -0.298 1.263 1.00 93.81 74 THR A O 1
ATOM 602 N N . GLN A 1 75 ? -10.068 -2.144 2.064 1.00 90.50 75 GLN A N 1
ATOM 603 C CA . GLN A 1 75 ? -10.887 -2.379 0.864 1.00 90.50 75 GLN A CA 1
ATOM 604 C C . GLN A 1 75 ? -12.382 -2.178 1.117 1.00 90.50 75 GLN A C 1
ATOM 606 O O . GLN A 1 75 ? -13.066 -1.574 0.300 1.00 90.50 75 GLN A O 1
ATOM 611 N N . ASN A 1 76 ? -12.869 -2.615 2.283 1.00 90.56 76 ASN A N 1
ATOM 612 C CA . ASN A 1 76 ? -14.297 -2.573 2.618 1.00 90.56 76 ASN A CA 1
ATOM 613 C C . ASN A 1 76 ? -14.665 -1.411 3.551 1.00 90.56 76 ASN A C 1
ATOM 615 O O . ASN A 1 76 ? -15.821 -1.011 3.608 1.00 90.56 76 ASN A O 1
ATOM 619 N N . VAL A 1 77 ? -13.696 -0.871 4.298 1.00 92.56 77 VAL A N 1
ATOM 620 C CA . VAL A 1 77 ? -13.903 0.337 5.110 1.00 92.56 77 VAL A CA 1
ATOM 621 C C . VAL A 1 77 ? -13.713 1.528 4.187 1.00 92.56 77 VAL A C 1
ATOM 623 O O . VAL A 1 77 ? -12.584 1.772 3.771 1.00 92.56 77 VAL A O 1
ATOM 626 N N . ASN A 1 78 ? -14.798 2.204 3.815 1.00 92.38 78 ASN A N 1
ATOM 627 C CA . ASN A 1 78 ? -14.764 3.381 2.938 1.00 92.38 78 ASN A CA 1
ATOM 628 C C . ASN A 1 78 ? -14.878 4.693 3.712 1.00 92.38 78 ASN A C 1
ATOM 630 O O . ASN A 1 78 ? -14.486 5.729 3.193 1.00 92.38 78 ASN A O 1
ATOM 634 N N . GLU A 1 79 ? -15.387 4.647 4.939 1.00 94.44 79 GLU A N 1
ATOM 635 C CA . GLU A 1 79 ? -15.714 5.833 5.714 1.00 94.44 79 GLU A CA 1
ATOM 636 C C . GLU A 1 79 ? -15.351 5.642 7.185 1.00 94.44 79 GLU A C 1
ATOM 638 O O . GLU A 1 79 ? -15.475 4.544 7.738 1.00 94.44 79 GLU A O 1
ATOM 643 N N . ILE A 1 80 ? -14.853 6.714 7.794 1.00 93.56 80 ILE A N 1
ATOM 644 C CA . ILE A 1 80 ? -14.527 6.802 9.212 1.00 93.56 80 ILE A CA 1
ATOM 645 C C . ILE A 1 80 ? -15.080 8.126 9.713 1.00 93.56 80 ILE A C 1
ATOM 647 O O . ILE A 1 80 ? -14.671 9.183 9.238 1.00 93.56 80 ILE A O 1
ATOM 651 N N . GLU A 1 81 ? -15.951 8.067 10.709 1.00 92.12 81 GLU A N 1
ATOM 652 C CA . GLU A 1 81 ? -16.557 9.243 11.317 1.00 92.12 81 GLU A CA 1
ATOM 653 C C . GLU A 1 81 ? -16.256 9.290 12.810 1.00 92.12 81 GLU A C 1
ATOM 655 O O . GLU A 1 81 ? -16.187 8.262 13.492 1.00 92.12 81 GLU A O 1
ATOM 660 N N . PHE A 1 82 ? -16.086 10.500 13.326 1.00 89.44 82 PHE A N 1
ATOM 661 C CA . PHE A 1 82 ? -15.886 10.751 14.741 1.00 89.44 82 PHE A CA 1
ATOM 662 C C . PHE A 1 82 ? -16.962 11.702 15.250 1.00 89.44 82 PHE A C 1
ATOM 664 O O . PHE A 1 82 ? -17.064 12.844 14.799 1.00 89.44 82 PHE A O 1
ATOM 671 N N . TYR A 1 83 ? -17.720 11.235 16.238 1.00 89.44 83 TYR A N 1
ATOM 672 C CA . TYR A 1 83 ? -18.800 11.983 16.864 1.00 89.44 83 TYR A CA 1
ATOM 673 C C . TYR A 1 83 ? -18.468 12.322 18.314 1.00 89.44 83 TYR A C 1
ATOM 675 O O . TYR A 1 83 ? -17.811 11.554 19.020 1.00 89.44 83 TYR A O 1
ATOM 683 N N . HIS A 1 84 ? -18.994 13.446 18.786 1.00 87.25 84 HIS A N 1
ATOM 684 C CA . HIS A 1 84 ? -18.930 13.845 20.186 1.00 87.25 84 HIS A CA 1
ATOM 685 C C . HIS A 1 84 ? -20.306 14.243 20.699 1.00 87.25 84 HIS A C 1
ATOM 687 O O . HIS A 1 84 ? -20.971 15.102 20.125 1.00 87.25 84 HIS A O 1
ATOM 693 N N . LEU A 1 85 ? -20.701 13.650 21.823 1.00 90.19 85 LEU A N 1
ATOM 694 C CA . LEU A 1 85 ? -21.895 14.037 22.560 1.00 90.19 85 LEU A CA 1
ATOM 695 C C . LEU A 1 85 ? -21.540 15.144 23.569 1.00 90.19 85 LEU A C 1
ATOM 697 O O . LEU A 1 85 ? -20.788 14.875 24.511 1.00 90.19 85 LEU A O 1
ATOM 701 N N . PRO A 1 86 ? -22.052 16.380 23.411 1.00 86.50 86 PRO A N 1
ATOM 702 C CA . PRO A 1 86 ? -21.785 17.454 24.358 1.00 86.50 86 PRO A CA 1
ATOM 703 C C . PRO A 1 86 ? -22.340 17.132 25.747 1.00 86.50 86 PRO A C 1
ATOM 705 O O . PRO A 1 86 ? -23.426 16.582 25.873 1.00 86.50 86 PRO A O 1
ATOM 708 N N . ALA A 1 87 ? -21.653 17.577 26.802 1.00 85.88 87 ALA A N 1
ATOM 709 C CA . ALA A 1 87 ? -22.079 17.350 28.190 1.00 85.88 87 ALA A CA 1
ATOM 710 C C . ALA A 1 87 ? -23.453 17.960 28.546 1.00 85.88 87 ALA A C 1
ATOM 712 O O . ALA A 1 87 ? -24.031 17.621 29.571 1.00 85.88 87 ALA A O 1
ATOM 713 N N . THR A 1 88 ? -23.968 18.877 27.722 1.00 88.88 88 THR A N 1
ATOM 714 C CA . THR A 1 88 ? -25.309 19.464 27.863 1.00 88.88 88 THR A CA 1
ATOM 715 C C . THR A 1 88 ? -26.422 18.570 27.317 1.00 88.88 88 THR A C 1
ATOM 717 O O . THR A 1 88 ? -27.595 18.902 27.485 1.00 88.88 88 THR A O 1
ATOM 720 N N . LYS A 1 89 ? -26.074 17.472 26.640 1.00 90.62 89 LYS A N 1
ATOM 721 C CA . LYS A 1 89 ? -26.995 16.533 26.003 1.00 90.62 89 LYS A CA 1
ATOM 722 C C . LYS A 1 89 ? -26.908 15.174 26.685 1.00 90.62 89 LYS A C 1
ATOM 724 O O . LYS A 1 89 ? -25.847 14.766 27.152 1.00 90.62 89 LYS A O 1
ATOM 729 N N . THR A 1 90 ? -28.034 14.478 26.738 1.00 88.06 90 THR A N 1
ATOM 730 C CA . THR A 1 90 ? -28.140 13.135 27.329 1.00 88.06 90 THR A CA 1
ATOM 731 C C . THR A 1 90 ? -28.566 12.085 26.313 1.00 88.06 90 THR A C 1
ATOM 733 O O . THR A 1 90 ? -28.300 10.906 26.530 1.00 88.06 90 THR A O 1
ATOM 736 N N . ASP A 1 91 ? -29.184 12.494 25.201 1.00 90.81 91 ASP A N 1
ATOM 737 C CA . ASP A 1 91 ? -29.568 11.608 24.108 1.00 90.81 91 ASP A CA 1
ATOM 738 C C . ASP A 1 91 ? -28.375 11.389 23.157 1.00 90.81 91 ASP A C 1
ATOM 740 O O . ASP A 1 91 ? -27.910 12.348 22.534 1.00 90.81 91 ASP A O 1
ATOM 744 N N . PRO A 1 92 ? -27.873 10.149 22.993 1.00 91.56 92 PRO A N 1
ATOM 745 C CA . PRO A 1 92 ? -26.773 9.850 22.075 1.00 91.56 92 PRO A CA 1
ATOM 746 C C . PRO A 1 92 ? -27.022 10.255 20.620 1.00 91.56 92 PRO A C 1
ATOM 748 O O . PRO A 1 92 ? -26.063 10.456 19.876 1.00 91.56 92 PRO A O 1
ATOM 751 N N . ARG A 1 93 ? -28.286 10.398 20.207 1.00 90.62 93 ARG A N 1
ATOM 752 C CA . ARG A 1 93 ? -28.662 10.833 18.851 1.00 90.62 93 ARG A CA 1
ATOM 753 C C . ARG A 1 93 ? -28.359 12.309 18.600 1.00 90.62 93 ARG A C 1
ATOM 755 O O . ARG A 1 93 ? -28.356 12.743 17.455 1.00 90.62 93 ARG A O 1
ATOM 762 N N . GLU A 1 94 ? -28.074 13.068 19.655 1.00 92.31 94 GLU A N 1
ATOM 763 C CA . GLU A 1 94 ? -27.630 14.461 19.581 1.00 92.31 94 GLU A CA 1
ATOM 764 C C . GLU A 1 94 ? -26.099 14.591 19.497 1.00 92.31 94 GLU A C 1
ATOM 766 O O . GLU A 1 94 ? -25.557 15.689 19.657 1.00 92.31 94 GLU A O 1
ATOM 771 N N . ALA A 1 95 ? -25.378 13.485 19.282 1.00 91.50 95 ALA A N 1
ATOM 772 C CA . ALA A 1 95 ? -23.944 13.528 19.050 1.00 91.50 95 ALA A CA 1
ATOM 773 C C . ALA A 1 95 ? -23.623 14.283 17.752 1.00 91.50 95 ALA A C 1
ATOM 775 O O . ALA A 1 95 ? -24.261 14.101 16.718 1.00 91.50 95 ALA A O 1
ATOM 776 N N . VAL A 1 96 ? -22.605 15.134 17.816 1.00 88.31 96 VAL A N 1
ATOM 777 C CA . VAL A 1 96 ? -22.211 16.024 16.725 1.00 88.31 96 VAL A CA 1
ATOM 778 C C . VAL A 1 96 ? -21.031 15.410 15.987 1.00 88.31 96 VAL A C 1
ATOM 780 O O . VAL A 1 96 ? -20.052 15.017 16.627 1.00 88.31 96 VAL A O 1
ATOM 783 N N . LEU A 1 97 ? -21.111 15.335 14.658 1.00 88.69 97 LEU A N 1
ATOM 784 C CA . LEU A 1 97 ? -19.982 14.943 13.818 1.00 88.69 97 LEU A CA 1
ATOM 785 C C . LEU A 1 97 ? -18.876 15.998 13.950 1.00 88.69 97 LEU A C 1
ATOM 787 O O . LEU A 1 97 ? -19.125 17.194 13.807 1.00 88.69 97 LEU A O 1
ATOM 791 N N . LEU A 1 98 ? -17.660 15.557 14.250 1.00 85.75 98 LEU A N 1
ATOM 792 C CA . LEU A 1 98 ? -16.482 16.426 14.311 1.00 85.75 98 LEU A CA 1
ATOM 793 C C . LEU A 1 98 ? -15.541 16.203 13.144 1.00 85.75 98 LEU A C 1
ATOM 795 O O . LEU A 1 98 ? -14.780 17.090 12.784 1.00 85.75 98 LEU A O 1
ATOM 799 N N . TYR A 1 99 ? -15.506 14.978 12.637 1.00 87.69 99 TYR A N 1
ATOM 800 C CA . TYR A 1 99 ? -14.511 14.566 11.674 1.00 87.69 99 TYR A CA 1
ATOM 801 C C . TYR A 1 99 ? -15.060 13.423 10.831 1.00 87.69 99 TYR A C 1
ATOM 803 O O . TYR A 1 99 ? -15.608 12.469 11.381 1.00 87.69 99 TYR A O 1
ATOM 811 N N . SER A 1 100 ? -14.854 13.490 9.520 1.00 92.00 100 SER A N 1
ATOM 812 C CA . SER A 1 100 ? -15.161 12.413 8.580 1.00 92.00 100 SER A CA 1
ATOM 813 C C . SER A 1 100 ? -14.006 12.225 7.603 1.00 92.00 100 SER A C 1
ATOM 815 O O . SER A 1 100 ? -13.525 13.206 7.032 1.00 92.00 100 SER A O 1
ATOM 817 N N . ALA A 1 101 ? -13.616 10.981 7.351 1.00 94.31 101 ALA A N 1
ATOM 818 C CA . ALA A 1 101 ? -12.772 10.599 6.229 1.00 94.31 101 ALA A CA 1
ATOM 819 C C . ALA A 1 101 ? -13.548 9.642 5.326 1.00 94.31 101 ALA A C 1
ATOM 821 O O . ALA A 1 101 ? -14.021 8.615 5.803 1.00 94.31 101 ALA A O 1
ATOM 822 N N . HIS A 1 102 ? -13.633 9.945 4.033 1.00 94.81 102 HIS A N 1
ATOM 823 C CA . HIS A 1 102 ? -14.325 9.125 3.043 1.00 94.81 102 HIS A CA 1
ATOM 824 C C . HIS A 1 102 ? -13.414 8.837 1.844 1.00 94.81 102 HIS A C 1
ATOM 826 O O . HIS A 1 102 ? -12.866 9.754 1.225 1.00 94.81 102 HIS A O 1
ATOM 832 N N . ARG A 1 103 ? -13.278 7.558 1.481 1.00 94.62 103 ARG A N 1
ATOM 833 C CA . ARG A 1 103 ? -12.577 7.097 0.279 1.00 94.62 103 ARG A CA 1
ATOM 834 C C . ARG A 1 103 ? -13.559 6.946 -0.878 1.00 94.62 103 ARG A C 1
ATOM 836 O O . ARG A 1 103 ? -14.486 6.147 -0.814 1.00 94.62 103 ARG A O 1
ATOM 843 N N . ALA A 1 104 ? -13.275 7.625 -1.981 1.00 91.62 104 ALA A N 1
ATOM 844 C CA . ALA A 1 104 ? -13.955 7.450 -3.256 1.00 91.62 104 ALA A CA 1
ATOM 845 C C . ALA A 1 104 ? -13.033 6.755 -4.269 1.00 91.62 104 ALA A C 1
ATOM 847 O O . ALA A 1 104 ? -11.951 7.254 -4.588 1.00 91.62 104 ALA A O 1
ATOM 848 N N . LEU A 1 105 ? -13.479 5.623 -4.814 1.00 89.75 105 LEU A N 1
ATOM 849 C CA . LEU A 1 105 ? -12.828 4.979 -5.953 1.00 89.75 105 LEU A CA 1
ATOM 850 C C . LEU A 1 105 ? -13.075 5.811 -7.217 1.00 89.75 105 LEU A C 1
ATOM 852 O O . LEU A 1 105 ? -14.212 6.195 -7.488 1.00 89.75 105 LEU A O 1
ATOM 856 N N . LYS A 1 106 ? -12.021 6.091 -7.988 1.00 86.88 106 LYS A N 1
ATOM 857 C CA . LYS A 1 106 ? -12.140 6.810 -9.262 1.00 86.88 106 LYS A CA 1
ATOM 858 C C . LYS A 1 106 ? -11.959 5.886 -10.447 1.00 86.88 106 LYS A C 1
ATOM 860 O O . LYS A 1 106 ? -12.861 5.763 -11.263 1.00 86.88 106 LYS A O 1
ATOM 865 N N . HIS A 1 107 ? -10.808 5.227 -10.530 1.00 80.94 107 HIS A N 1
ATOM 866 C CA . HIS A 1 107 ? -10.437 4.432 -11.695 1.00 80.94 107 HIS A CA 1
ATOM 867 C C . HIS A 1 107 ? -9.630 3.204 -11.302 1.00 80.94 107 HIS A C 1
ATOM 869 O O . HIS A 1 107 ? -9.006 3.154 -10.241 1.00 80.94 107 HIS A O 1
ATOM 875 N N . THR A 1 108 ? -9.610 2.227 -12.203 1.00 82.00 108 THR A N 1
ATOM 876 C CA . THR A 1 108 ? -8.803 1.020 -12.082 1.00 82.00 108 THR A CA 1
ATOM 877 C C . THR A 1 108 ? -7.988 0.806 -13.353 1.00 82.00 108 THR A C 1
ATOM 879 O O . THR A 1 108 ? -8.505 0.903 -14.466 1.00 82.00 108 THR A O 1
ATOM 882 N N . ILE A 1 109 ? -6.719 0.448 -13.173 1.00 82.38 109 ILE A N 1
ATOM 883 C CA . ILE A 1 109 ? -5.777 0.118 -14.241 1.00 82.38 109 ILE A CA 1
ATOM 884 C C . ILE A 1 109 ? -5.292 -1.315 -14.013 1.00 82.38 109 ILE A C 1
ATOM 886 O O . ILE A 1 109 ? -4.687 -1.616 -12.987 1.00 82.38 109 ILE A O 1
ATOM 890 N N . GLU A 1 110 ? -5.560 -2.204 -14.966 1.00 81.25 110 GLU A N 1
ATOM 891 C CA . GLU A 1 110 ? -5.139 -3.617 -14.906 1.00 81.25 110 GLU A CA 1
ATOM 892 C C . GLU A 1 110 ? -4.017 -3.947 -15.896 1.00 81.25 110 GLU A C 1
ATOM 894 O O . GLU A 1 110 ? -3.468 -5.046 -15.872 1.00 81.25 110 GLU A O 1
ATOM 899 N N . LYS A 1 111 ? -3.694 -3.017 -16.801 1.00 74.69 111 LYS A N 1
ATOM 900 C CA . LYS A 1 111 ? -2.645 -3.189 -17.804 1.00 74.69 111 LYS A CA 1
ATOM 901 C C . LYS A 1 111 ? -1.828 -1.905 -17.943 1.00 74.69 111 LYS A C 1
ATOM 903 O O . LYS A 1 111 ? -2.429 -0.832 -17.971 1.00 74.69 111 LYS A O 1
ATOM 908 N N . PRO A 1 112 ? -0.505 -2.012 -18.146 1.00 56.31 112 PRO A N 1
ATOM 909 C CA . PRO A 1 112 ? 0.398 -0.866 -18.206 1.00 56.31 112 PRO A CA 1
ATOM 910 C C . PRO A 1 112 ? 0.217 0.039 -19.425 1.00 56.31 112 PRO A C 1
ATOM 912 O O . PRO A 1 112 ? 0.656 1.178 -19.378 1.00 56.31 112 PRO A O 1
ATOM 915 N N . PHE A 1 113 ? -0.473 -0.419 -20.475 1.00 58.59 113 PHE A N 1
ATOM 916 C CA . PHE A 1 113 ? -0.676 0.341 -21.719 1.00 58.59 113 PHE A CA 1
ATOM 917 C C . PHE A 1 113 ? -2.085 0.131 -22.296 1.00 58.59 113 PHE A C 1
ATOM 919 O O . PHE A 1 113 ? -2.264 -0.137 -23.485 1.00 58.59 113 PHE A O 1
ATOM 926 N N . GLY A 1 114 ? -3.101 0.160 -21.432 1.00 57.84 114 GLY A N 1
ATOM 927 C CA . GLY A 1 114 ? -4.496 -0.089 -21.798 1.00 57.84 114 GLY A CA 1
ATOM 928 C C . GLY A 1 114 ? -5.420 1.028 -21.332 1.00 57.84 114 GLY A C 1
ATOM 929 O O . GLY A 1 114 ? -5.100 1.767 -20.405 1.00 57.84 114 GLY A O 1
ATOM 930 N N . LYS A 1 115 ? -6.605 1.136 -21.947 1.00 53.16 115 LYS A N 1
ATOM 931 C CA . LYS A 1 115 ? -7.635 2.045 -21.432 1.00 53.16 115 LYS A CA 1
ATOM 932 C C . LYS A 1 115 ? -7.982 1.639 -19.999 1.00 53.16 115 LYS A C 1
ATOM 934 O O . LYS A 1 115 ? -8.289 0.475 -19.750 1.00 53.16 115 LYS A O 1
ATOM 939 N N . SER A 1 116 ? -7.934 2.609 -19.090 1.00 57.59 116 SER A N 1
ATOM 940 C CA . SER A 1 116 ? -8.472 2.486 -17.737 1.00 57.59 116 SER A CA 1
ATOM 941 C C . SER A 1 116 ? -9.918 1.991 -17.812 1.00 57.59 116 SER A C 1
ATOM 943 O O . SER A 1 116 ? -10.713 2.513 -18.598 1.00 57.59 116 SER A O 1
ATOM 945 N N . ILE A 1 117 ? -10.247 0.953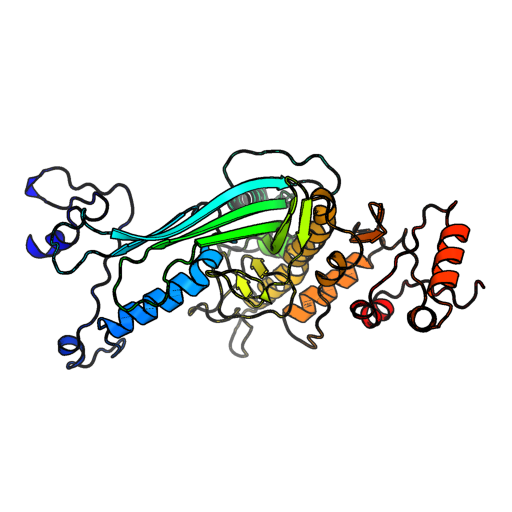 -17.043 1.00 58.22 117 ILE A N 1
ATOM 946 C CA . ILE A 1 117 ? -11.586 0.359 -17.038 1.00 58.22 117 ILE A CA 1
ATOM 947 C C . ILE A 1 117 ? -12.219 0.688 -15.693 1.00 58.22 117 ILE A C 1
ATOM 949 O O . ILE A 1 117 ? -11.711 0.307 -14.637 1.00 58.22 117 ILE A O 1
ATOM 953 N N . TYR A 1 118 ? -13.362 1.366 -15.722 1.00 50.88 118 TYR A N 1
ATOM 954 C CA . TYR A 1 118 ? -14.214 1.490 -14.547 1.00 50.88 118 TYR A CA 1
ATOM 955 C C . TYR A 1 118 ? -14.779 0.106 -14.202 1.00 50.88 118 TYR A C 1
ATOM 957 O O . TYR A 1 118 ? -15.662 -0.402 -14.890 1.00 50.88 118 TYR A O 1
ATOM 965 N N . THR A 1 119 ? -14.250 -0.531 -13.157 1.00 50.22 119 THR A N 1
ATOM 966 C CA . THR A 1 119 ? -14.713 -1.841 -12.676 1.00 50.22 119 THR A CA 1
ATOM 967 C C . THR A 1 119 ? -15.395 -1.682 -11.319 1.00 50.22 119 THR A C 1
ATOM 969 O O . THR A 1 119 ? -14.793 -1.905 -10.279 1.00 50.22 119 THR A O 1
ATOM 972 N N . GLY A 1 120 ? -16.670 -1.277 -11.330 1.00 53.91 120 GLY A N 1
ATOM 973 C CA . GLY A 1 120 ? -17.511 -1.182 -10.127 1.00 53.91 120 GLY A CA 1
ATOM 974 C C . GLY A 1 120 ? -17.022 -0.191 -9.057 1.00 53.91 120 GLY A C 1
ATOM 975 O O . GLY A 1 120 ? -16.020 0.495 -9.224 1.00 53.91 120 GLY A O 1
ATOM 976 N N . ASN A 1 121 ? -17.755 -0.116 -7.942 1.00 60.56 121 ASN A N 1
ATOM 977 C CA . ASN A 1 121 ? -17.412 0.727 -6.784 1.00 60.56 121 ASN A CA 1
ATOM 978 C C . ASN A 1 121 ? -16.597 -0.025 -5.712 1.00 60.56 121 ASN A C 1
ATOM 980 O O . ASN A 1 121 ? -16.241 0.559 -4.692 1.00 60.56 121 ASN A O 1
ATOM 984 N N . GLU A 1 122 ? -16.326 -1.319 -5.908 1.00 73.38 122 GLU A N 1
ATOM 985 C CA . GLU A 1 122 ? -15.725 -2.183 -4.889 1.00 73.38 122 GLU A CA 1
ATOM 986 C C . GLU A 1 122 ? -14.272 -2.540 -5.205 1.00 73.38 122 GLU A C 1
ATOM 988 O O . GLU A 1 122 ? -13.922 -2.929 -6.320 1.00 73.38 122 GLU A O 1
ATOM 993 N N . ILE A 1 123 ? -13.424 -2.490 -4.177 1.00 82.31 123 ILE A N 1
ATOM 994 C CA . ILE A 1 123 ? -12.057 -3.004 -4.233 1.00 82.31 123 ILE A CA 1
ATOM 995 C C . ILE A 1 123 ? -12.078 -4.447 -3.722 1.00 82.31 123 ILE A C 1
ATOM 997 O O . ILE A 1 123 ? -12.408 -4.695 -2.569 1.00 82.31 123 ILE A O 1
ATOM 1001 N N . THR A 1 124 ? -11.709 -5.408 -4.568 1.00 88.62 124 THR A N 1
ATOM 1002 C CA . THR A 1 124 ? -11.905 -6.846 -4.289 1.00 88.62 124 THR A CA 1
ATOM 1003 C C . THR A 1 124 ? -10.603 -7.636 -4.172 1.00 88.62 124 THR A C 1
ATOM 1005 O O . THR A 1 124 ? -10.620 -8.836 -3.912 1.00 88.62 124 THR A O 1
ATOM 1008 N N . VAL A 1 125 ? -9.455 -6.969 -4.316 1.00 92.62 125 VAL A N 1
ATOM 1009 C CA . VAL A 1 125 ? -8.139 -7.600 -4.505 1.00 92.62 125 VAL A CA 1
ATOM 1010 C C . VAL A 1 125 ? -7.790 -8.622 -3.412 1.00 92.62 125 VAL A C 1
ATOM 1012 O O . VAL A 1 125 ? -7.245 -9.683 -3.716 1.00 92.62 125 VAL A O 1
ATOM 1015 N N . LEU A 1 126 ? -8.116 -8.347 -2.143 1.00 93.06 126 LEU A N 1
ATOM 1016 C CA . LEU A 1 126 ? -7.854 -9.289 -1.047 1.00 93.06 126 LEU A CA 1
ATOM 1017 C C . LEU A 1 126 ? -8.750 -10.520 -1.119 1.00 93.06 126 LEU A C 1
ATOM 1019 O O . LEU A 1 126 ? -8.274 -11.634 -0.893 1.00 93.06 126 LEU A O 1
ATOM 1023 N N . ARG A 1 127 ? -10.035 -10.314 -1.424 1.00 92.56 127 ARG A N 1
ATOM 1024 C CA . ARG A 1 127 ? -11.018 -11.389 -1.576 1.00 92.56 127 ARG A CA 1
ATOM 1025 C C . ARG A 1 127 ? -10.607 -12.309 -2.719 1.00 92.56 127 ARG A C 1
ATOM 1027 O O . ARG A 1 127 ? -10.515 -13.515 -2.507 1.00 92.56 127 ARG A O 1
ATOM 1034 N N . ASP A 1 128 ? -10.275 -11.731 -3.867 1.00 91.75 128 ASP A N 1
ATOM 1035 C CA . ASP A 1 128 ? -9.922 -12.472 -5.078 1.00 91.75 128 ASP A CA 1
ATOM 1036 C C . ASP A 1 128 ? -8.626 -13.277 -4.865 1.00 91.75 128 ASP A C 1
ATOM 1038 O O . ASP A 1 128 ? -8.558 -14.467 -5.186 1.00 91.75 128 ASP A O 1
ATOM 1042 N N . MET A 1 129 ? -7.619 -12.680 -4.213 1.00 93.50 129 MET A N 1
ATOM 1043 C CA . MET A 1 129 ? -6.382 -13.379 -3.845 1.00 93.50 129 MET A CA 1
ATOM 1044 C C . MET A 1 129 ? -6.632 -14.527 -2.860 1.00 93.50 129 MET A C 1
ATOM 1046 O O . MET A 1 129 ? -6.083 -15.622 -3.019 1.00 93.50 129 MET A O 1
ATOM 1050 N N . ALA A 1 130 ? -7.434 -14.284 -1.821 1.00 93.00 130 ALA A N 1
ATOM 1051 C CA . ALA A 1 130 ? -7.732 -15.281 -0.799 1.00 93.00 130 ALA A CA 1
ATOM 1052 C C . ALA A 1 130 ? -8.530 -16.458 -1.374 1.00 93.00 130 ALA A C 1
ATOM 1054 O O . ALA A 1 130 ? -8.242 -17.614 -1.051 1.00 93.00 130 ALA A O 1
ATOM 1055 N N . GLU A 1 131 ? -9.498 -16.181 -2.246 1.00 92.19 131 GLU A N 1
ATOM 1056 C CA . GLU A 1 131 ? -10.279 -17.202 -2.936 1.00 92.19 131 GLU A CA 1
ATOM 1057 C C . GLU A 1 131 ? -9.410 -18.024 -3.891 1.00 92.19 131 GLU A C 1
ATOM 1059 O O . GLU A 1 131 ? -9.404 -19.254 -3.799 1.00 92.19 131 GLU A O 1
ATOM 1064 N N . SER A 1 132 ? -8.605 -17.358 -4.720 1.00 91.50 132 SER A N 1
ATOM 1065 C CA . SER A 1 132 ? -7.637 -17.999 -5.615 1.00 91.50 132 SER A CA 1
ATOM 1066 C C . SER A 1 132 ? -6.681 -18.925 -4.852 1.00 91.50 132 SER A C 1
ATOM 1068 O O . SER A 1 132 ? -6.529 -20.100 -5.200 1.00 91.50 132 SER A O 1
ATOM 1070 N N . LEU A 1 133 ? -6.112 -18.457 -3.732 1.00 92.19 133 LEU A N 1
ATOM 1071 C CA . LEU A 1 133 ? -5.226 -19.272 -2.896 1.00 92.19 133 LEU A CA 1
ATOM 1072 C C . LEU A 1 133 ? -5.956 -20.468 -2.271 1.00 92.19 133 LEU A C 1
ATOM 1074 O O . LEU A 1 133 ? -5.397 -21.566 -2.197 1.00 92.19 133 LEU A O 1
ATOM 1078 N N . ARG A 1 134 ? -7.204 -20.278 -1.828 1.00 91.62 134 ARG A N 1
ATOM 1079 C CA . ARG A 1 134 ? -8.036 -21.358 -1.280 1.00 91.62 134 ARG A CA 1
ATOM 1080 C C . ARG A 1 134 ? -8.282 -22.450 -2.322 1.00 91.62 134 ARG A C 1
ATOM 1082 O O . ARG A 1 134 ? -8.161 -23.632 -1.993 1.00 91.62 134 ARG A O 1
ATOM 1089 N N . VAL A 1 135 ? -8.614 -22.066 -3.554 1.00 89.94 135 VAL A N 1
ATOM 1090 C CA . VAL A 1 135 ? -8.859 -22.993 -4.670 1.00 89.94 135 VAL A CA 1
ATOM 1091 C C . VAL A 1 135 ? -7.578 -23.740 -5.050 1.00 89.94 135 VAL A C 1
ATOM 1093 O O . VAL A 1 135 ? -7.596 -24.971 -5.107 1.00 89.94 135 VAL A O 1
ATOM 1096 N N . ALA A 1 136 ? -6.457 -23.030 -5.210 1.00 90.00 136 ALA A N 1
ATOM 1097 C CA . ALA A 1 136 ? -5.165 -23.631 -5.545 1.00 90.00 136 ALA A CA 1
ATOM 1098 C C . ALA A 1 136 ? -4.740 -24.692 -4.512 1.00 90.00 136 ALA A C 1
ATOM 1100 O O . ALA A 1 136 ? -4.413 -25.826 -4.873 1.00 90.00 136 ALA A O 1
ATOM 1101 N N . LYS A 1 137 ? -4.856 -24.376 -3.211 1.00 89.88 137 LYS A N 1
ATOM 1102 C CA . LYS A 1 137 ? -4.564 -25.327 -2.122 1.00 89.88 137 LYS A CA 1
ATOM 1103 C C . LYS A 1 137 ? -5.475 -26.551 -2.135 1.00 89.88 137 LYS A C 1
ATOM 1105 O O . LYS A 1 137 ? -4.997 -27.662 -1.916 1.00 89.88 137 LYS A O 1
ATOM 1110 N N . ARG A 1 138 ? -6.778 -26.367 -2.380 1.00 87.94 138 ARG A N 1
ATOM 1111 C CA . ARG A 1 138 ? -7.754 -27.471 -2.413 1.00 87.94 138 ARG A CA 1
ATOM 1112 C C . ARG A 1 138 ? -7.456 -28.450 -3.544 1.00 87.94 138 ARG A C 1
ATOM 1114 O O . ARG A 1 138 ? -7.514 -29.658 -3.330 1.00 87.94 138 ARG A O 1
ATOM 1121 N N . ASN A 1 139 ? -7.120 -27.926 -4.717 1.00 85.62 139 ASN A N 1
ATOM 1122 C CA . ASN A 1 139 ? -6.915 -28.734 -5.913 1.00 85.62 139 ASN A CA 1
ATOM 1123 C C . ASN A 1 139 ? -5.470 -29.242 -6.053 1.00 85.62 139 ASN A C 1
ATOM 1125 O O . ASN A 1 139 ? -5.164 -29.943 -7.011 1.00 85.62 139 ASN A O 1
ATOM 1129 N N . ARG A 1 140 ? -4.578 -28.896 -5.107 1.00 79.31 140 ARG A N 1
ATOM 1130 C CA . ARG A 1 140 ? -3.125 -29.140 -5.189 1.00 79.31 140 ARG A CA 1
ATOM 1131 C C . ARG A 1 140 ? -2.518 -28.607 -6.495 1.00 79.31 140 ARG A C 1
ATOM 1133 O O . ARG A 1 140 ? -1.543 -29.156 -6.997 1.00 79.31 140 ARG A O 1
ATOM 1140 N N . HIS A 1 141 ? -3.106 -27.542 -7.040 1.00 70.25 141 HIS A N 1
ATOM 1141 C CA . HIS A 1 141 ? -2.588 -26.863 -8.218 1.00 70.25 141 HIS A CA 1
ATOM 1142 C C . HIS A 1 141 ? -1.563 -25.810 -7.802 1.00 70.25 141 HIS A C 1
ATOM 1144 O O . HIS A 1 141 ? -1.729 -25.112 -6.801 1.00 70.25 141 HIS A O 1
ATOM 1150 N N . HIS A 1 142 ? -0.517 -25.672 -8.615 1.00 69.38 142 HIS A N 1
ATOM 1151 C CA . HIS A 1 142 ? 0.452 -24.583 -8.498 1.00 69.38 142 HIS A CA 1
ATOM 1152 C C . HIS A 1 142 ? 0.004 -23.313 -9.237 1.00 69.38 142 HIS A C 1
ATOM 1154 O O . HIS A 1 142 ? 0.650 -22.267 -9.115 1.00 69.38 142 HIS A O 1
ATOM 1160 N N . ASP A 1 143 ? -1.110 -23.380 -9.967 1.00 75.88 143 ASP A N 1
ATOM 1161 C CA . ASP A 1 143 ? -1.676 -22.242 -10.678 1.00 75.88 143 ASP A CA 1
ATOM 1162 C C . ASP A 1 143 ? -2.471 -21.374 -9.712 1.00 75.88 143 ASP A C 1
ATOM 1164 O O . ASP A 1 143 ? -3.512 -21.749 -9.176 1.00 75.88 143 ASP A O 1
ATOM 1168 N N . LEU A 1 144 ? -1.909 -20.197 -9.466 1.00 83.50 144 LEU A N 1
ATOM 1169 C CA . LEU A 1 144 ? -2.465 -19.155 -8.628 1.00 83.50 144 LEU A CA 1
ATOM 1170 C C . LEU A 1 144 ? -2.714 -17.959 -9.534 1.00 83.50 144 LEU A C 1
ATOM 1172 O O . LEU A 1 144 ? -1.814 -17.583 -10.287 1.00 83.50 144 LEU A O 1
ATOM 1176 N N . MET A 1 145 ? -3.908 -17.372 -9.451 1.00 84.25 145 MET A N 1
ATOM 1177 C CA . MET A 1 145 ? -4.225 -16.136 -10.166 1.00 84.25 145 MET A CA 1
ATOM 1178 C C . MET A 1 145 ? -3.140 -15.087 -9.903 1.00 84.25 145 MET A C 1
ATOM 1180 O O . MET A 1 145 ? -2.794 -14.805 -8.752 1.00 84.25 145 MET A O 1
ATOM 1184 N N . THR A 1 146 ? -2.627 -14.501 -10.978 1.00 90.75 146 THR A N 1
ATOM 1185 C CA . THR A 1 146 ? -1.710 -13.373 -10.891 1.00 90.75 146 THR A CA 1
ATOM 1186 C C . THR A 1 146 ? -2.515 -12.089 -10.793 1.00 90.75 146 THR A C 1
ATOM 1188 O O . THR A 1 146 ? -3.316 -11.795 -11.675 1.00 90.75 146 THR A O 1
ATOM 1191 N N . ILE A 1 147 ? -2.283 -11.318 -9.735 1.00 91.00 147 ILE A N 1
ATOM 1192 C CA . ILE A 1 147 ? -2.885 -9.999 -9.558 1.00 91.00 147 ILE A CA 1
ATOM 1193 C C . ILE A 1 147 ? -1.853 -8.946 -9.947 1.00 91.00 147 ILE A C 1
ATOM 1195 O O . ILE A 1 147 ? -0.695 -9.032 -9.536 1.00 91.00 147 ILE A O 1
ATOM 1199 N N . SER A 1 148 ? -2.293 -7.965 -10.726 1.00 92.25 148 SER A N 1
ATOM 1200 C CA . SER A 1 148 ? -1.575 -6.742 -11.074 1.00 92.25 148 SER A CA 1
ATOM 1201 C C . SER A 1 148 ? -2.643 -5.679 -11.338 1.00 92.25 148 SER A C 1
ATOM 1203 O O . SER A 1 148 ? -3.343 -5.730 -12.347 1.00 92.25 148 SER A O 1
ATOM 1205 N N . LYS A 1 149 ? -2.895 -4.814 -10.351 1.00 91.88 149 LYS A N 1
ATOM 1206 C CA . LYS A 1 149 ? -4.035 -3.884 -10.366 1.00 91.88 149 LYS A CA 1
ATOM 1207 C C . LYS A 1 149 ? -3.673 -2.589 -9.656 1.00 91.88 149 LYS A C 1
ATOM 1209 O O . LYS A 1 149 ? -3.357 -2.615 -8.469 1.00 91.88 149 LYS A O 1
ATOM 1214 N N . SER A 1 150 ? -3.778 -1.459 -10.344 1.00 93.81 150 SER A N 1
ATOM 1215 C CA . SER A 1 150 ? -3.681 -0.133 -9.733 1.00 93.81 150 SER A CA 1
ATOM 1216 C C . SER A 1 150 ? -5.046 0.503 -9.582 1.00 93.81 150 SER A C 1
ATOM 1218 O O . SER A 1 150 ? -5.901 0.409 -10.459 1.00 93.81 150 SER A O 1
ATOM 1220 N N . ILE A 1 151 ? -5.236 1.153 -8.446 1.00 93.06 151 ILE A N 1
ATOM 1221 C CA . ILE A 1 151 ? -6.482 1.772 -8.035 1.00 93.06 151 ILE A CA 1
ATOM 1222 C C . ILE A 1 151 ? -6.196 3.243 -7.789 1.00 93.06 151 ILE A C 1
ATOM 1224 O O . ILE A 1 151 ? -5.395 3.586 -6.919 1.00 93.06 151 ILE A O 1
ATOM 1228 N N . LEU A 1 152 ? -6.850 4.101 -8.566 1.00 92.81 152 LEU A N 1
ATOM 1229 C CA . LEU A 1 152 ? -6.853 5.532 -8.322 1.00 92.81 152 LEU A CA 1
ATOM 1230 C C . LEU A 1 152 ? -8.006 5.846 -7.374 1.00 92.81 152 LEU A C 1
ATOM 1232 O O . LEU A 1 152 ? -9.176 5.655 -7.722 1.00 92.81 152 LEU A O 1
ATOM 1236 N N . GLN A 1 153 ? -7.671 6.317 -6.181 1.00 93.25 153 GLN A N 1
ATOM 1237 C CA . GLN A 1 153 ? -8.642 6.649 -5.147 1.00 93.25 153 GLN A CA 1
ATOM 1238 C C . GLN A 1 153 ? -8.413 8.061 -4.622 1.00 93.25 153 GLN A C 1
ATOM 1240 O O . GLN A 1 153 ? -7.278 8.519 -4.490 1.00 93.25 153 GLN A O 1
ATOM 1245 N N . GLU A 1 154 ? -9.506 8.737 -4.296 1.00 94.62 154 GLU A N 1
ATOM 1246 C CA . GLU A 1 154 ? -9.482 10.002 -3.576 1.00 94.62 154 GLU A CA 1
ATOM 1247 C C . GLU A 1 154 ? -9.912 9.764 -2.136 1.00 94.62 154 GLU A C 1
ATOM 1249 O O . GLU A 1 154 ? -10.860 9.021 -1.886 1.00 94.62 154 GLU A O 1
ATOM 1254 N N . ILE A 1 155 ? -9.239 10.405 -1.188 1.00 95.69 155 ILE A N 1
ATOM 1255 C CA . ILE A 1 155 ? -9.676 10.430 0.206 1.00 95.69 155 ILE A CA 1
ATOM 1256 C C . ILE A 1 155 ? -9.982 11.877 0.561 1.00 95.69 155 ILE A C 1
ATOM 1258 O O . ILE A 1 155 ? -9.116 12.750 0.437 1.00 95.69 155 ILE A O 1
ATOM 1262 N N . LEU A 1 156 ? -11.230 12.104 0.964 1.00 94.81 156 LEU A N 1
ATOM 1263 C CA . LEU A 1 156 ? -11.739 13.386 1.421 1.00 94.81 156 LEU A CA 1
ATOM 1264 C C . LEU A 1 156 ? -11.821 13.362 2.938 1.00 94.81 156 LEU A C 1
ATOM 1266 O O . LEU A 1 156 ? -12.372 12.429 3.517 1.00 94.81 156 LEU A O 1
ATOM 1270 N N . ILE A 1 157 ? -11.270 14.389 3.557 1.00 92.94 157 ILE A N 1
ATOM 1271 C CA . ILE A 1 157 ? -11.253 14.590 4.994 1.00 92.94 157 ILE A CA 1
ATOM 1272 C C . ILE A 1 157 ? -11.946 15.913 5.273 1.00 92.94 157 ILE A C 1
ATOM 1274 O O . ILE A 1 157 ? -11.570 16.932 4.700 1.00 92.94 157 ILE A O 1
ATOM 1278 N N . ASN A 1 158 ? -12.920 15.895 6.175 1.00 89.56 158 ASN A N 1
ATOM 1279 C CA . ASN A 1 158 ? -13.585 17.092 6.674 1.00 89.56 158 ASN A CA 1
ATOM 1280 C C . ASN A 1 158 ? -13.493 17.095 8.197 1.00 89.56 158 ASN A C 1
ATOM 1282 O O . ASN A 1 158 ? -13.876 16.113 8.831 1.00 89.56 158 ASN A O 1
ATOM 1286 N N . ALA A 1 159 ? -12.996 18.187 8.770 1.00 82.88 159 ALA A N 1
ATOM 1287 C CA . ALA A 1 159 ? -13.017 18.445 10.203 1.00 82.88 159 ALA A CA 1
ATOM 1288 C C . ALA A 1 159 ? -13.893 19.672 10.491 1.00 82.88 159 ALA A C 1
ATOM 1290 O O . ALA A 1 159 ? -13.760 20.700 9.824 1.00 82.88 159 ALA A O 1
ATOM 1291 N N . ASP A 1 160 ? -14.777 19.559 11.479 1.00 70.44 160 ASP A N 1
ATOM 1292 C CA . ASP A 1 160 ? -15.698 20.613 11.904 1.00 70.44 160 ASP A CA 1
ATOM 1293 C C . ASP A 1 160 ? -15.356 21.139 13.314 1.00 70.44 160 ASP A C 1
ATOM 1295 O O . ASP A 1 160 ? -14.802 20.444 14.170 1.00 70.44 160 ASP A O 1
ATOM 1299 N N . ASN A 1 161 ? -15.713 22.397 13.563 1.00 62.03 161 ASN A N 1
ATOM 1300 C CA . ASN A 1 161 ? -15.260 23.258 14.660 1.00 62.03 161 ASN A CA 1
ATOM 1301 C C . ASN A 1 161 ? -15.972 23.035 16.008 1.00 62.03 161 ASN A C 1
ATOM 1303 O O . ASN A 1 161 ? -15.911 23.886 16.899 1.00 62.03 161 ASN A O 1
ATOM 1307 N N . ASN A 1 162 ? -16.663 21.914 16.203 1.00 61.09 162 ASN A N 1
ATOM 1308 C CA . ASN A 1 162 ? -17.634 21.806 17.297 1.00 61.09 162 ASN A CA 1
ATOM 1309 C C . ASN A 1 162 ? -17.031 21.450 18.672 1.00 61.09 162 ASN A C 1
ATOM 1311 O O . ASN A 1 162 ? -17.750 21.465 19.676 1.00 61.09 162 ASN A O 1
ATOM 1315 N N . LEU A 1 163 ? -15.723 21.171 18.768 1.00 62.72 163 LEU A N 1
ATOM 1316 C CA . LEU A 1 163 ? -15.072 20.801 20.030 1.00 62.72 163 LEU A CA 1
ATOM 1317 C C . LEU A 1 163 ? -14.100 21.881 20.530 1.00 62.72 163 LEU A C 1
ATOM 1319 O O . LEU A 1 163 ? -13.015 22.078 19.992 1.00 62.72 163 LEU A O 1
ATOM 1323 N N . LYS A 1 164 ? -14.478 22.572 21.616 1.00 61.91 164 LYS A N 1
ATOM 1324 C CA . LYS A 1 164 ? -13.618 23.569 22.279 1.00 61.91 164 LYS A CA 1
ATOM 1325 C C . LYS A 1 164 ? -12.320 22.923 22.784 1.00 61.91 164 LYS A C 1
ATOM 1327 O O . LYS A 1 164 ? -12.382 22.047 23.648 1.00 61.91 164 LYS A O 1
ATOM 1332 N N . GLY A 1 165 ? -11.179 23.431 22.315 1.00 61.78 165 GLY A N 1
ATOM 1333 C CA . GLY A 1 165 ? -9.836 23.025 22.750 1.00 61.78 165 GLY A CA 1
ATOM 1334 C C . GLY A 1 165 ? -9.113 22.043 21.825 1.00 61.78 165 GLY A C 1
ATOM 1335 O O . GLY A 1 165 ? -8.032 21.605 22.191 1.00 61.78 165 GLY A O 1
ATOM 1336 N N . LEU A 1 166 ? -9.690 21.709 20.668 1.00 64.94 166 LEU A N 1
ATOM 1337 C CA . LEU A 1 166 ? -9.075 20.861 19.647 1.00 64.94 166 LEU A CA 1
ATOM 1338 C C . LEU A 1 166 ? -8.608 21.756 18.484 1.00 64.94 166 LEU A C 1
ATOM 1340 O O . LEU A 1 166 ? -9.447 22.349 17.802 1.00 64.94 166 LEU A O 1
ATOM 1344 N N . ASP A 1 167 ? -7.295 21.888 18.263 1.00 65.06 167 ASP A N 1
ATOM 1345 C CA . ASP A 1 167 ? -6.737 22.738 17.190 1.00 65.06 167 ASP A CA 1
ATOM 1346 C C . ASP A 1 167 ? -6.744 22.014 15.831 1.00 65.06 167 ASP A C 1
ATOM 1348 O O . ASP A 1 167 ? -5.718 21.755 15.204 1.00 65.06 167 ASP A O 1
ATOM 1352 N N . ILE A 1 168 ? -7.937 21.604 15.401 1.00 63.69 168 ILE A N 1
ATOM 1353 C CA . ILE A 1 168 ? -8.175 20.955 14.100 1.00 63.69 168 ILE A CA 1
ATOM 1354 C C . ILE A 1 168 ? -9.146 21.764 13.243 1.00 63.69 168 ILE A C 1
ATOM 1356 O O . ILE A 1 168 ? -9.821 21.234 12.359 1.00 63.69 168 ILE A O 1
ATOM 1360 N N . THR A 1 169 ? -9.231 23.061 13.525 1.00 58.12 169 THR A N 1
ATOM 1361 C CA . THR A 1 169 ? -10.256 23.930 12.958 1.00 58.12 169 THR A CA 1
ATOM 1362 C C . THR A 1 169 ? -10.091 24.127 11.449 1.00 58.12 169 THR A C 1
ATOM 1364 O O . THR A 1 169 ? -8.996 24.403 10.969 1.00 58.12 169 THR A O 1
ATOM 1367 N N . GLY A 1 170 ? -11.182 23.980 10.689 1.00 61.53 170 GLY A N 1
ATOM 1368 C CA . GLY A 1 170 ? -11.240 24.319 9.258 1.00 61.53 170 GLY A CA 1
ATOM 1369 C C . GLY A 1 170 ? -10.414 23.446 8.301 1.00 61.53 170 GLY A C 1
ATOM 1370 O O . GLY A 1 170 ? -10.329 23.776 7.116 1.00 61.53 170 GLY A O 1
ATOM 1371 N N . TYR A 1 171 ? -9.820 22.340 8.762 1.00 72.12 171 TYR A N 1
ATOM 1372 C CA . TYR A 1 171 ? -9.092 21.428 7.879 1.00 72.12 171 TYR A CA 1
ATOM 1373 C C . TYR A 1 171 ? -10.074 20.568 7.080 1.00 72.12 171 TYR A C 1
ATOM 1375 O O . TYR A 1 171 ? -10.556 19.532 7.540 1.00 72.12 171 TYR A O 1
ATOM 1383 N N . SER A 1 172 ? -10.337 20.989 5.846 1.00 84.25 172 SER A N 1
ATOM 1384 C CA . SER A 1 172 ? -10.761 20.070 4.794 1.00 84.25 172 SER A CA 1
ATOM 1385 C C . SER A 1 172 ? -9.543 19.707 3.958 1.00 84.25 172 SER A C 1
ATOM 1387 O O . SER A 1 172 ? -8.725 20.566 3.618 1.00 84.25 172 SER A O 1
ATOM 1389 N N . SER A 1 173 ? -9.374 18.425 3.664 1.00 89.94 173 SER A N 1
ATOM 1390 C CA . SER A 1 173 ? -8.310 17.984 2.780 1.00 89.94 173 SER A CA 1
ATOM 1391 C C . SER A 1 173 ? -8.813 16.960 1.785 1.00 89.94 173 SER A C 1
ATOM 1393 O O . SER A 1 173 ? -9.696 16.147 2.052 1.00 89.94 173 SER A O 1
ATOM 1395 N N . LYS A 1 174 ? -8.243 17.028 0.590 1.00 92.88 174 LYS A N 1
ATOM 1396 C CA . LYS A 1 174 ? -8.476 16.068 -0.471 1.00 92.88 174 LYS A CA 1
ATOM 1397 C C . LYS A 1 174 ? -7.121 15.572 -0.935 1.00 92.88 174 LYS A C 1
ATOM 1399 O O . LYS A 1 174 ? -6.238 16.369 -1.236 1.00 92.88 174 LYS A O 1
ATOM 1404 N N . SER A 1 175 ? -6.964 14.259 -0.992 1.00 95.06 175 SER A N 1
ATOM 1405 C CA . SER A 1 175 ? -5.744 13.620 -1.481 1.00 95.06 175 SER A CA 1
ATOM 1406 C C . SER A 1 175 ? -6.083 12.603 -2.558 1.00 95.06 175 SER A C 1
ATOM 1408 O O . SER A 1 175 ? -7.125 11.949 -2.485 1.00 95.06 175 SER A O 1
ATOM 1410 N N . THR A 1 176 ? -5.210 12.478 -3.555 1.00 95.31 176 THR A N 1
ATOM 1411 C CA . THR A 1 176 ? -5.331 11.471 -4.611 1.00 95.31 176 THR A CA 1
ATOM 1412 C C . THR A 1 176 ? -4.186 10.485 -4.476 1.00 95.31 176 THR A C 1
ATOM 1414 O O . THR A 1 176 ? -3.028 10.885 -4.386 1.00 95.31 176 THR A O 1
ATOM 1417 N N . TRP A 1 177 ? -4.505 9.196 -4.472 1.00 96.31 177 TRP A N 1
ATOM 1418 C CA . TRP A 1 177 ? -3.533 8.128 -4.287 1.00 96.31 177 TRP A CA 1
ATOM 1419 C C . TRP A 1 177 ? -3.660 7.097 -5.395 1.00 96.31 177 TRP A C 1
ATOM 1421 O O . TRP A 1 177 ? -4.762 6.639 -5.706 1.00 96.31 177 TRP A O 1
ATOM 1431 N N . LEU A 1 178 ? -2.518 6.691 -5.947 1.00 95.88 178 LEU A N 1
ATOM 1432 C CA . LEU A 1 178 ? -2.426 5.503 -6.783 1.00 95.88 178 LEU A CA 1
ATOM 1433 C C . LEU A 1 178 ? -1.959 4.333 -5.924 1.00 95.88 178 LEU A C 1
ATOM 1435 O O . LEU A 1 178 ? -0.785 4.254 -5.553 1.00 95.88 178 LEU A O 1
ATOM 1439 N N . VAL A 1 179 ? -2.879 3.424 -5.617 1.00 97.38 179 VAL A N 1
ATOM 1440 C CA . VAL A 1 179 ? -2.604 2.212 -4.844 1.00 97.38 179 VAL A CA 1
ATOM 1441 C C . VAL A 1 179 ? -2.443 1.044 -5.804 1.00 97.38 179 VAL A C 1
ATOM 1443 O O . VAL A 1 179 ? -3.411 0.590 -6.411 1.00 97.38 179 VAL A O 1
ATOM 1446 N N . THR A 1 180 ? -1.221 0.546 -5.954 1.00 97.56 180 THR A N 1
ATOM 1447 C CA . THR A 1 180 ? -0.913 -0.550 -6.878 1.00 97.56 180 THR A CA 1
ATOM 1448 C C . THR A 1 180 ? -0.684 -1.840 -6.131 1.00 97.56 180 THR A C 1
ATOM 1450 O O . THR A 1 180 ? 0.213 -1.913 -5.300 1.00 97.56 180 THR A O 1
ATOM 1453 N N . TRP A 1 181 ? -1.476 -2.853 -6.453 1.00 97.12 181 TRP A N 1
ATOM 1454 C CA . TRP A 1 181 ? -1.431 -4.193 -5.895 1.00 97.12 181 TRP A CA 1
ATOM 1455 C C . TRP A 1 181 ? -0.804 -5.167 -6.882 1.00 97.12 181 TRP A C 1
ATOM 1457 O O . TRP A 1 181 ? -1.129 -5.150 -8.071 1.00 97.12 181 TRP A O 1
ATOM 1467 N N . ALA A 1 182 ? 0.018 -6.079 -6.375 1.00 97.00 182 ALA A N 1
ATOM 1468 C CA . ALA A 1 182 ? 0.463 -7.232 -7.138 1.00 97.00 182 ALA A CA 1
ATOM 1469 C C . ALA A 1 182 ? 0.590 -8.471 -6.256 1.00 97.00 182 ALA A C 1
ATOM 1471 O O . ALA A 1 182 ? 0.972 -8.394 -5.083 1.00 97.00 182 ALA A O 1
ATOM 1472 N N . SER A 1 183 ? 0.278 -9.631 -6.832 1.00 96.50 183 SER A N 1
ATOM 1473 C CA . SER A 1 183 ? 0.591 -10.899 -6.183 1.00 96.50 183 SER A CA 1
ATOM 1474 C C . SER A 1 183 ? 2.085 -11.216 -6.296 1.00 96.50 183 SER A C 1
ATOM 1476 O O . SER A 1 183 ? 2.804 -10.632 -7.103 1.00 96.50 183 SER A O 1
ATOM 1478 N N . GLY A 1 184 ? 2.580 -12.164 -5.515 1.00 95.25 184 GLY A N 1
ATOM 1479 C CA . GLY A 1 184 ? 3.852 -12.823 -5.785 1.00 95.25 184 GLY A CA 1
ATOM 1480 C C . GLY A 1 184 ? 3.696 -13.916 -6.834 1.00 95.25 184 GLY A C 1
ATOM 1481 O O . GLY A 1 184 ? 2.621 -14.511 -6.957 1.00 95.25 184 GLY A O 1
ATOM 1482 N N . VAL A 1 185 ? 4.760 -14.201 -7.580 1.00 93.88 185 VAL A N 1
ATOM 1483 C CA . VAL A 1 185 ? 4.810 -15.332 -8.538 1.00 93.88 185 VAL A CA 1
ATOM 1484 C C . VAL A 1 185 ? 5.978 -16.276 -8.291 1.00 93.88 185 VAL A C 1
ATOM 1486 O O . VAL A 1 185 ? 6.021 -17.342 -8.900 1.00 93.88 185 VAL A O 1
ATOM 1489 N N . GLU A 1 186 ? 6.872 -15.940 -7.364 1.00 94.00 186 GLU A N 1
ATOM 1490 C CA . GLU A 1 186 ? 8.071 -16.716 -7.061 1.00 94.00 186 GLU A CA 1
ATOM 1491 C C . GLU A 1 186 ? 8.030 -17.222 -5.608 1.00 94.00 186 GLU A C 1
ATOM 1493 O O . GLU A 1 186 ? 7.155 -18.011 -5.227 1.00 94.00 186 GLU A O 1
ATOM 1498 N N . ARG A 1 187 ? 8.984 -16.790 -4.773 1.00 95.50 187 ARG A N 1
ATOM 1499 C CA . ARG A 1 187 ? 9.190 -17.307 -3.415 1.00 95.50 187 ARG A CA 1
ATOM 1500 C C . ARG A 1 187 ? 7.957 -17.120 -2.535 1.00 95.50 187 ARG A C 1
ATOM 1502 O O . ARG A 1 187 ? 7.567 -18.061 -1.847 1.00 95.50 187 ARG A O 1
ATOM 1509 N N . SER A 1 188 ? 7.313 -15.952 -2.572 1.00 96.38 188 SER A N 1
ATOM 1510 C CA . SER A 1 188 ? 6.148 -15.695 -1.717 1.00 96.38 188 SER A CA 1
ATOM 1511 C C . SER A 1 188 ? 4.942 -16.538 -2.149 1.00 96.38 188 SER A C 1
ATOM 1513 O O . SER A 1 188 ? 4.256 -17.102 -1.296 1.00 96.38 188 SER A O 1
ATOM 1515 N N . LYS A 1 189 ? 4.737 -16.740 -3.461 1.00 95.50 189 LYS A N 1
ATOM 1516 C CA . LYS A 1 189 ? 3.718 -17.663 -3.990 1.00 95.50 189 LYS A CA 1
ATOM 1517 C C . LYS A 1 189 ? 3.937 -19.085 -3.474 1.00 95.50 189 LYS A C 1
ATOM 1519 O O . LYS A 1 189 ? 3.007 -19.697 -2.947 1.00 95.50 189 LYS A O 1
ATOM 1524 N N . MET A 1 190 ? 5.162 -19.599 -3.591 1.00 94.06 190 MET A N 1
ATOM 1525 C CA . MET A 1 190 ? 5.496 -20.961 -3.162 1.00 94.06 190 MET A CA 1
ATOM 1526 C C . MET A 1 190 ? 5.329 -21.147 -1.651 1.00 94.06 190 MET A C 1
ATOM 1528 O O . MET A 1 190 ? 4.725 -22.128 -1.212 1.00 94.06 190 MET A O 1
ATOM 1532 N N . MET A 1 191 ? 5.789 -20.184 -0.848 1.00 94.94 191 MET A N 1
ATOM 1533 C CA . MET A 1 191 ? 5.587 -20.208 0.604 1.00 94.94 191 MET A CA 1
ATOM 1534 C C . MET A 1 191 ? 4.101 -20.185 0.972 1.00 94.94 191 MET A C 1
ATOM 1536 O O . MET A 1 191 ? 3.667 -20.958 1.828 1.00 94.94 191 MET A O 1
ATOM 1540 N N . ALA A 1 192 ? 3.302 -19.349 0.304 1.00 94.56 192 ALA A N 1
ATOM 1541 C CA . ALA A 1 192 ? 1.872 -19.261 0.561 1.00 94.56 192 ALA A CA 1
ATOM 1542 C C . ALA A 1 192 ? 1.139 -20.568 0.238 1.00 94.56 192 ALA A C 1
ATOM 1544 O O . ALA A 1 192 ? 0.319 -21.004 1.049 1.00 94.56 192 ALA A O 1
ATOM 1545 N N . LEU A 1 193 ? 1.442 -21.211 -0.896 1.00 93.00 193 LEU A N 1
ATOM 1546 C CA . LEU A 1 193 ? 0.842 -22.490 -1.300 1.00 93.00 193 LEU A CA 1
ATOM 1547 C C . LEU A 1 193 ? 1.182 -23.625 -0.324 1.00 93.00 193 LEU A C 1
ATOM 1549 O O . LEU A 1 193 ? 0.303 -24.415 0.019 1.00 93.00 193 LEU A O 1
ATOM 1553 N N . ASN A 1 194 ? 2.419 -23.656 0.177 1.00 91.62 194 ASN A N 1
ATOM 1554 C CA . ASN A 1 194 ? 2.908 -24.724 1.053 1.00 91.62 194 ASN A CA 1
ATOM 1555 C C . ASN A 1 194 ? 2.598 -24.498 2.545 1.00 91.62 194 ASN A C 1
ATOM 1557 O O . ASN A 1 194 ? 2.646 -25.439 3.339 1.00 91.62 194 ASN A O 1
ATOM 1561 N N . SER A 1 195 ? 2.263 -23.271 2.951 1.00 89.88 195 SER A N 1
ATOM 1562 C CA . SER A 1 195 ? 1.990 -22.951 4.353 1.00 89.88 195 SER A CA 1
ATOM 1563 C C . SER A 1 195 ? 0.589 -23.377 4.802 1.00 89.88 195 SER A C 1
ATOM 1565 O O . SER A 1 195 ? -0.409 -23.206 4.095 1.00 89.88 195 SER A O 1
ATOM 1567 N N . ARG A 1 196 ? 0.490 -23.865 6.043 1.00 86.00 196 ARG A N 1
ATOM 1568 C CA . ARG A 1 196 ? -0.789 -24.100 6.740 1.00 86.00 196 ARG A CA 1
ATOM 1569 C C . ARG A 1 196 ? -1.235 -22.904 7.589 1.00 86.00 196 ARG A C 1
ATOM 1571 O O . ARG A 1 196 ? -2.357 -22.908 8.094 1.00 86.00 196 ARG A O 1
ATOM 1578 N N . LYS A 1 197 ? -0.383 -21.885 7.752 1.00 86.88 197 LYS A N 1
ATOM 1579 C CA . LYS A 1 197 ? -0.683 -20.690 8.550 1.00 86.88 197 LYS A CA 1
ATOM 1580 C C . LYS A 1 197 ? -1.757 -19.847 7.852 1.00 86.88 197 LYS A C 1
ATOM 1582 O O . LYS A 1 197 ? -1.741 -19.668 6.633 1.00 86.88 197 LYS A O 1
ATOM 1587 N N . LYS A 1 198 ? -2.722 -19.348 8.628 1.00 83.31 198 LYS A N 1
ATOM 1588 C CA . LYS A 1 198 ? -3.768 -18.439 8.133 1.00 83.31 198 LYS A CA 1
ATOM 1589 C C . LYS A 1 198 ? -3.171 -17.056 7.854 1.00 83.31 198 LYS A C 1
ATOM 1591 O O . LYS A 1 198 ? -2.243 -16.642 8.537 1.00 83.31 198 LYS A O 1
ATOM 1596 N N . GLY A 1 199 ? -3.723 -16.342 6.873 1.00 82.12 199 GLY A N 1
ATOM 1597 C CA . GLY A 1 199 ? -3.320 -14.965 6.554 1.00 82.12 199 GLY A CA 1
ATOM 1598 C C . GLY A 1 199 ? -2.035 -14.821 5.729 1.00 82.12 199 GLY A C 1
ATOM 1599 O O . GLY A 1 199 ? -1.639 -13.701 5.436 1.00 82.12 199 GLY A O 1
ATOM 1600 N N . VAL A 1 200 ? -1.405 -15.927 5.315 1.00 91.69 200 VAL A N 1
ATOM 1601 C CA . VAL A 1 200 ? -0.230 -15.925 4.427 1.00 91.69 200 VAL A CA 1
ATOM 1602 C C . VAL A 1 200 ? -0.692 -15.737 2.977 1.00 91.69 200 VAL A C 1
ATOM 1604 O O . VAL A 1 200 ? -0.881 -16.712 2.246 1.00 91.69 200 VAL A O 1
ATOM 1607 N N . LEU A 1 201 ? -0.950 -14.488 2.582 1.00 95.19 201 LEU A N 1
ATOM 1608 C CA . LEU A 1 201 ? -1.332 -14.127 1.214 1.00 95.19 201 LEU A CA 1
ATOM 1609 C C . LEU A 1 201 ? -0.118 -13.542 0.478 1.00 95.19 201 LEU A C 1
ATOM 1611 O O . LEU A 1 201 ? 0.466 -12.579 0.969 1.00 95.19 201 LEU A O 1
ATOM 1615 N N . PRO A 1 202 ? 0.274 -14.072 -0.694 1.00 96.44 202 PRO A N 1
ATOM 1616 C CA . PRO A 1 202 ? 1.406 -13.559 -1.458 1.00 96.44 202 PRO A CA 1
ATOM 1617 C C . PRO A 1 202 ? 0.962 -12.304 -2.207 1.00 96.44 202 PRO A C 1
ATOM 1619 O O . PRO A 1 202 ? 0.796 -12.331 -3.421 1.00 96.44 202 PRO A O 1
ATOM 1622 N N . LEU A 1 203 ? 0.670 -11.236 -1.470 1.00 96.69 203 LEU A N 1
ATOM 1623 C CA . LEU A 1 203 ? 0.056 -10.017 -1.974 1.00 96.69 203 LEU A CA 1
ATOM 1624 C C . LEU A 1 203 ? 0.714 -8.805 -1.320 1.00 96.69 203 LEU A C 1
ATOM 1626 O O . LEU A 1 203 ? 0.735 -8.678 -0.092 1.00 96.69 203 LEU A O 1
ATOM 1630 N N . GLY A 1 204 ? 1.231 -7.921 -2.163 1.00 97.69 204 GLY A N 1
ATOM 1631 C CA . GLY A 1 204 ? 1.832 -6.656 -1.773 1.00 97.69 204 GLY A CA 1
ATOM 1632 C C . GLY A 1 204 ? 1.163 -5.495 -2.492 1.00 97.69 204 GLY A C 1
ATOM 1633 O O . GLY A 1 204 ? 0.498 -5.676 -3.517 1.00 97.69 204 GLY A O 1
ATOM 1634 N N . SER A 1 205 ? 1.347 -4.295 -1.961 1.00 98.19 205 SER A N 1
ATOM 1635 C CA . SER A 1 205 ? 0.961 -3.073 -2.648 1.00 98.19 205 SER A CA 1
ATOM 1636 C C . SER A 1 205 ? 1.830 -1.885 -2.264 1.00 98.19 205 SER A C 1
ATOM 1638 O O . SER A 1 205 ? 2.455 -1.869 -1.205 1.00 98.19 205 SER A O 1
ATOM 1640 N N . VAL A 1 206 ? 1.839 -0.869 -3.119 1.00 98.38 206 VAL A N 1
ATOM 1641 C CA . VAL A 1 206 ? 2.448 0.436 -2.846 1.00 98.38 206 VAL A CA 1
ATOM 1642 C C . VAL A 1 206 ? 1.418 1.541 -3.044 1.00 98.38 206 VAL A C 1
ATOM 1644 O O . VAL A 1 206 ? 0.521 1.387 -3.873 1.00 98.38 206 VAL A O 1
ATOM 1647 N N . ALA A 1 207 ? 1.524 2.636 -2.292 1.00 98.06 207 ALA A N 1
ATOM 1648 C CA . ALA A 1 207 ? 0.685 3.819 -2.483 1.00 98.06 207 ALA A CA 1
ATOM 1649 C C . ALA A 1 207 ? 1.547 5.056 -2.737 1.00 98.06 207 ALA A C 1
ATOM 1651 O O . ALA A 1 207 ? 2.375 5.428 -1.902 1.00 98.06 207 ALA A O 1
ATOM 1652 N N . CYS A 1 208 ? 1.327 5.681 -3.891 1.00 96.38 208 CYS A N 1
ATOM 1653 C CA . CYS A 1 208 ? 1.979 6.920 -4.300 1.00 96.38 208 CYS A CA 1
ATOM 1654 C C . CYS A 1 208 ? 0.984 8.079 -4.213 1.00 96.38 208 CYS A C 1
ATOM 1656 O O . CYS A 1 208 ? -0.151 7.956 -4.685 1.00 96.38 208 CYS A O 1
ATOM 1658 N N . LEU A 1 209 ? 1.418 9.186 -3.609 1.00 95.88 209 LEU A N 1
ATOM 1659 C CA . LEU A 1 209 ? 0.653 10.425 -3.571 1.00 95.88 209 LEU A CA 1
ATOM 1660 C C . LEU A 1 209 ? 0.709 11.094 -4.945 1.00 95.88 209 LEU A C 1
ATOM 1662 O O . LEU A 1 209 ? 1.789 11.306 -5.504 1.00 95.88 209 LEU A O 1
ATOM 1666 N N . LEU A 1 210 ? -0.455 11.465 -5.462 1.00 93.06 210 LEU A N 1
ATOM 1667 C CA . LEU A 1 210 ? -0.592 12.183 -6.718 1.00 93.06 210 LEU A CA 1
ATOM 1668 C C . LEU A 1 210 ? -1.152 13.584 -6.482 1.00 93.06 210 LEU A C 1
ATOM 1670 O O . LEU A 1 210 ? -2.031 13.796 -5.645 1.00 93.06 210 LEU A O 1
ATOM 1674 N N . GLU A 1 211 ? -0.660 14.526 -7.271 1.00 89.25 211 GLU A N 1
ATOM 1675 C CA . GLU A 1 211 ? -1.167 15.887 -7.365 1.00 89.25 211 GLU A CA 1
ATOM 1676 C C . GLU A 1 211 ? -1.901 16.034 -8.699 1.00 89.25 211 GLU A C 1
ATOM 1678 O O . GLU A 1 211 ? -1.369 15.702 -9.760 1.00 89.25 211 GLU A O 1
ATOM 1683 N N . LYS A 1 212 ? -3.160 16.469 -8.639 1.00 84.75 212 LYS A N 1
ATOM 1684 C CA . LYS A 1 212 ? -3.982 16.680 -9.831 1.00 84.75 212 LYS A CA 1
ATOM 1685 C C . LYS A 1 212 ? -3.571 18.006 -10.474 1.00 84.75 212 LYS A C 1
ATOM 1687 O O . LYS A 1 212 ? -3.627 19.027 -9.797 1.00 84.75 212 LYS A O 1
ATOM 1692 N N . GLN A 1 213 ? -3.157 17.969 -11.738 1.00 81.31 213 GLN A N 1
ATOM 1693 C CA . GLN A 1 213 ? -2.785 19.161 -12.508 1.00 81.31 213 GLN A CA 1
ATOM 1694 C C . GLN A 1 213 ? -4.001 19.695 -13.277 1.00 81.31 213 GLN A C 1
ATOM 1696 O O . GLN A 1 213 ? -4.3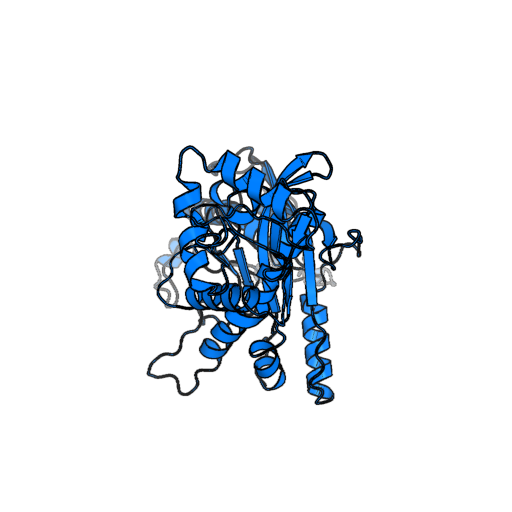83 20.843 -13.090 1.00 81.31 213 GLN A O 1
ATOM 1701 N N . ASP A 1 214 ? -4.669 18.815 -14.032 1.00 77.44 214 ASP A N 1
ATOM 1702 C CA . ASP A 1 214 ? -5.875 19.094 -14.831 1.00 77.44 214 ASP A CA 1
ATOM 1703 C C . ASP A 1 214 ? -6.922 17.979 -14.641 1.00 77.44 214 ASP A C 1
ATOM 1705 O O . ASP A 1 214 ? -6.718 17.081 -13.822 1.00 77.44 214 ASP A O 1
ATOM 1709 N N . GLU A 1 215 ? -8.054 18.003 -15.365 1.00 72.88 215 GLU A N 1
ATOM 1710 C CA . GLU A 1 215 ? -9.170 17.054 -15.177 1.00 72.88 215 GLU A CA 1
ATOM 1711 C C . GLU A 1 215 ? -8.752 15.571 -15.162 1.00 72.88 215 GLU A C 1
ATOM 1713 O O . GLU A 1 215 ? -9.225 14.858 -14.272 1.00 72.88 215 GLU A O 1
ATOM 1718 N N . ASP A 1 216 ? -7.810 15.164 -16.022 1.00 71.62 216 ASP A N 1
ATOM 1719 C CA . ASP A 1 216 ? -7.314 13.779 -16.158 1.00 71.62 216 ASP A CA 1
ATOM 1720 C C . ASP A 1 216 ? -5.773 13.660 -16.132 1.00 71.62 216 ASP A C 1
ATOM 1722 O O . ASP A 1 216 ? -5.213 12.613 -16.470 1.00 71.62 216 ASP A O 1
ATOM 1726 N N . THR A 1 217 ? -5.071 14.724 -15.731 1.00 78.75 217 THR A N 1
ATOM 1727 C CA . THR A 1 217 ? -3.599 14.768 -15.712 1.00 78.75 217 THR A CA 1
ATOM 1728 C C . THR A 1 217 ? -3.091 14.827 -14.282 1.00 78.75 217 THR A C 1
ATOM 1730 O O . THR A 1 217 ? -3.496 15.687 -13.492 1.00 78.75 217 THR A O 1
ATOM 1733 N N . TYR A 1 218 ? -2.165 13.931 -13.954 1.00 85.62 218 TYR A N 1
ATOM 1734 C CA . TYR A 1 218 ? -1.586 13.822 -12.620 1.00 85.62 218 TYR A CA 1
ATOM 1735 C C . TYR A 1 218 ? -0.074 14.021 -12.654 1.00 85.62 218 TYR A C 1
ATOM 1737 O O . TYR A 1 218 ? 0.590 13.731 -13.642 1.00 85.62 218 TYR A O 1
ATOM 1745 N N . SER A 1 219 ? 0.498 14.452 -11.537 1.00 87.19 219 SER A N 1
ATOM 1746 C CA . SER A 1 219 ? 1.932 14.350 -11.279 1.00 87.19 219 SER A CA 1
ATOM 1747 C C . SER A 1 219 ? 2.165 13.608 -9.968 1.00 87.19 219 SER A C 1
ATOM 1749 O O . SER A 1 219 ? 1.312 13.580 -9.080 1.00 87.19 219 SER A O 1
ATOM 1751 N N . THR A 1 220 ? 3.314 12.948 -9.834 1.00 89.75 220 THR A N 1
ATOM 1752 C CA . THR A 1 220 ? 3.668 12.299 -8.566 1.00 89.75 220 THR A CA 1
ATOM 1753 C C . THR A 1 220 ? 4.173 13.346 -7.582 1.00 89.75 220 THR A C 1
ATOM 1755 O O . THR A 1 220 ? 5.048 14.145 -7.934 1.00 89.75 220 THR A O 1
ATOM 1758 N N . SER A 1 221 ? 3.691 13.299 -6.345 1.00 89.94 221 SER A N 1
ATOM 1759 C CA . SER A 1 221 ? 4.058 14.246 -5.294 1.00 89.94 221 SER A CA 1
ATOM 1760 C C . SER A 1 221 ? 4.916 13.587 -4.215 1.00 89.94 221 SER A C 1
ATOM 1762 O O . SER A 1 221 ? 4.887 12.374 -4.016 1.00 89.94 221 SER A O 1
ATOM 1764 N N . SER A 1 222 ? 5.716 14.397 -3.522 1.00 91.88 222 SER A N 1
ATOM 1765 C CA . SER A 1 222 ? 6.468 13.937 -2.353 1.00 91.88 222 SER A CA 1
ATOM 1766 C C . SER A 1 222 ? 5.511 13.711 -1.189 1.00 91.88 222 SER A C 1
ATOM 1768 O O . SER A 1 222 ? 4.660 14.561 -0.930 1.00 91.88 222 SER A O 1
ATOM 1770 N N . LEU A 1 223 ? 5.712 12.636 -0.422 1.00 93.94 223 LEU A N 1
ATOM 1771 C CA . LEU A 1 223 ? 4.968 12.402 0.820 1.00 93.94 223 LEU A CA 1
ATOM 1772 C C . LEU A 1 223 ? 5.122 13.558 1.817 1.00 93.94 223 LEU A C 1
ATOM 1774 O O . LEU A 1 223 ? 4.212 13.812 2.589 1.00 93.94 223 LEU A O 1
ATOM 1778 N N . GLN A 1 224 ? 6.202 14.344 1.761 1.00 93.38 224 GLN A N 1
ATOM 1779 C CA . GLN A 1 224 ? 6.348 15.535 2.612 1.00 93.38 224 GLN A CA 1
ATOM 1780 C C . GLN A 1 224 ? 5.255 16.589 2.365 1.00 93.38 224 GLN A C 1
ATOM 1782 O O . GLN A 1 224 ? 4.988 17.411 3.237 1.00 93.38 224 GLN A O 1
ATOM 1787 N N . LYS A 1 225 ? 4.619 16.559 1.187 1.00 93.06 225 LYS A N 1
ATOM 1788 C CA . LYS A 1 225 ? 3.481 17.412 0.820 1.00 93.06 225 LYS A CA 1
ATOM 1789 C C . LYS A 1 225 ? 2.125 16.768 1.137 1.00 93.06 225 LYS A C 1
ATOM 1791 O O . LYS A 1 225 ? 1.096 17.320 0.751 1.00 93.06 225 LYS A O 1
ATOM 1796 N N . SER A 1 226 ? 2.102 15.608 1.798 1.00 93.88 226 SER A N 1
ATOM 1797 C CA . SER A 1 226 ? 0.866 14.960 2.235 1.00 93.88 226 SER A CA 1
ATOM 1798 C C . SER A 1 226 ? 0.008 15.940 3.043 1.00 93.88 226 SER A C 1
ATOM 1800 O O . SER A 1 226 ? 0.526 16.598 3.952 1.00 93.88 226 SER A O 1
ATOM 1802 N N . PRO A 1 227 ? -1.295 16.053 2.736 1.00 92.75 227 PRO A N 1
ATOM 1803 C CA . PRO A 1 227 ? -2.161 16.979 3.443 1.00 92.75 227 PRO A CA 1
ATOM 1804 C C . PRO A 1 227 ? -2.495 16.472 4.853 1.00 92.75 227 PRO A C 1
ATOM 1806 O O . PRO A 1 227 ? -2.170 15.343 5.229 1.00 92.75 227 PRO A O 1
ATOM 1809 N N . PHE A 1 228 ? -3.195 17.303 5.630 1.00 90.44 228 PHE A N 1
ATOM 1810 C CA . PHE A 1 228 ? -3.714 16.926 6.945 1.00 90.44 228 PHE A CA 1
ATOM 1811 C C . PHE A 1 228 ? -4.448 15.576 6.902 1.00 90.44 228 PHE A C 1
ATOM 1813 O O . PHE A 1 228 ? -5.247 15.331 5.993 1.00 90.44 228 PHE A O 1
ATOM 1820 N N . GLY A 1 229 ? -4.177 14.725 7.897 1.00 90.88 229 GLY A N 1
ATOM 1821 C CA . GLY A 1 229 ? -4.729 13.375 8.012 1.00 90.88 229 GLY A CA 1
ATOM 1822 C C . GLY A 1 229 ? -3.829 12.261 7.470 1.00 90.88 229 GLY A C 1
ATOM 1823 O O . GLY A 1 229 ? -4.196 11.089 7.586 1.00 90.88 229 GLY A O 1
ATOM 1824 N N . PHE A 1 230 ? -2.663 12.595 6.909 1.00 94.62 230 PHE A N 1
ATOM 1825 C CA . PHE A 1 230 ? -1.734 11.645 6.292 1.00 94.62 230 PHE A CA 1
ATOM 1826 C C . PHE A 1 230 ? -0.314 11.767 6.839 1.00 94.62 230 PHE A C 1
ATOM 1828 O O . PHE A 1 230 ? 0.102 12.816 7.327 1.00 94.62 230 PHE A O 1
ATOM 1835 N N . TYR A 1 231 ? 0.455 10.680 6.736 1.00 94.94 231 TYR A N 1
ATOM 1836 C CA . TYR A 1 231 ? 1.873 10.724 7.082 1.00 94.94 231 TYR A CA 1
ATOM 1837 C C . TYR A 1 231 ? 2.678 11.495 6.036 1.00 94.94 231 TYR A C 1
ATOM 1839 O O . TYR A 1 231 ? 2.438 11.390 4.832 1.00 94.94 231 TYR A O 1
ATOM 1847 N N . GLN A 1 232 ? 3.682 12.228 6.516 1.00 94.38 232 GLN A N 1
ATOM 1848 C CA . GLN A 1 232 ? 4.609 12.986 5.673 1.00 94.38 232 GLN A CA 1
ATOM 1849 C C . GLN A 1 232 ? 5.853 12.184 5.255 1.00 94.38 232 GLN A C 1
ATOM 1851 O O . GLN A 1 232 ? 6.654 12.628 4.434 1.00 94.38 232 GLN A O 1
ATOM 1856 N N . THR A 1 233 ? 6.020 10.990 5.820 1.00 93.56 233 THR A N 1
ATOM 1857 C CA . THR A 1 233 ? 7.110 10.050 5.545 1.00 93.56 233 THR A CA 1
ATOM 1858 C C . THR A 1 233 ? 6.530 8.697 5.157 1.00 93.56 233 THR A C 1
ATOM 1860 O O . THR A 1 233 ? 5.399 8.356 5.520 1.00 93.56 233 THR A O 1
ATOM 1863 N N . SER A 1 234 ? 7.290 7.899 4.406 1.00 94.62 234 SER A N 1
ATOM 1864 C CA . SER A 1 234 ? 6.838 6.559 4.047 1.00 94.62 234 SER A CA 1
ATOM 1865 C C . SER A 1 234 ? 6.767 5.652 5.269 1.00 94.62 234 SER A C 1
ATOM 1867 O O . SER A 1 234 ? 7.575 5.732 6.187 1.00 94.62 234 SER A O 1
ATOM 1869 N N . HIS A 1 235 ? 5.779 4.768 5.256 1.00 94.56 235 HIS A N 1
ATOM 1870 C CA . HIS A 1 235 ? 5.432 3.881 6.354 1.00 94.56 235 HIS A CA 1
ATOM 1871 C C . HIS A 1 235 ? 5.037 2.524 5.797 1.00 94.56 235 HIS A C 1
ATOM 1873 O O . HIS A 1 235 ? 4.594 2.414 4.644 1.00 94.56 235 HIS A O 1
ATOM 1879 N N . LEU A 1 236 ? 5.191 1.503 6.633 1.00 95.56 236 LEU A N 1
ATOM 1880 C CA . LEU A 1 236 ? 4.742 0.158 6.324 1.00 95.56 236 LEU A CA 1
ATOM 1881 C C . LEU A 1 236 ? 3.329 -0.034 6.824 1.00 95.56 236 LEU A C 1
ATOM 1883 O O . LEU A 1 236 ? 2.919 0.506 7.847 1.00 95.56 236 LEU A O 1
ATOM 1887 N N . PHE A 1 237 ? 2.607 -0.863 6.096 1.00 96.56 237 PHE A N 1
ATOM 1888 C CA . PHE A 1 237 ? 1.243 -1.218 6.389 1.00 96.56 237 PHE A CA 1
ATOM 1889 C C . PHE A 1 237 ? 1.107 -2.734 6.347 1.00 96.56 237 PHE A C 1
ATOM 1891 O O . PHE A 1 237 ? 1.666 -3.417 5.486 1.00 96.56 237 PHE A O 1
ATOM 1898 N N . CYS A 1 238 ? 0.314 -3.250 7.275 1.00 94.56 238 CYS A N 1
ATOM 1899 C CA . CYS A 1 238 ? -0.317 -4.557 7.149 1.00 94.56 238 CYS A CA 1
ATOM 1900 C C . CYS A 1 238 ? -1.824 -4.299 7.112 1.00 94.56 238 CYS A C 1
ATOM 1902 O O . CYS A 1 238 ? -2.544 -4.529 8.086 1.00 94.56 238 CYS A O 1
ATOM 1904 N N . TYR A 1 239 ? -2.255 -3.673 6.010 1.00 93.44 239 TYR A N 1
ATOM 1905 C CA . TYR A 1 239 ? -3.566 -3.057 5.742 1.00 93.44 239 TYR A CA 1
ATOM 1906 C C . TYR A 1 239 ? -3.920 -1.842 6.600 1.00 93.44 239 TYR A C 1
ATOM 1908 O O . TYR A 1 239 ? -4.651 -0.964 6.149 1.00 93.44 239 TYR A O 1
ATOM 1916 N N . LEU A 1 240 ? -3.364 -1.771 7.805 1.00 94.06 240 LEU A N 1
ATOM 1917 C CA . LEU A 1 240 ? -3.354 -0.605 8.674 1.00 94.06 240 LEU A CA 1
ATOM 1918 C C . LEU A 1 240 ? -1.906 -0.142 8.892 1.00 94.06 240 LEU A C 1
ATOM 1920 O O . LEU A 1 240 ? -0.992 -0.968 8.768 1.00 94.06 240 LEU A O 1
ATOM 1924 N N . PRO A 1 241 ? -1.695 1.146 9.216 1.00 93.19 241 PRO A N 1
ATOM 1925 C CA . PRO A 1 241 ? -0.386 1.685 9.552 1.00 93.19 241 PRO A CA 1
ATOM 1926 C C . PRO A 1 241 ? 0.359 0.858 10.597 1.00 93.19 241 PRO A C 1
ATOM 1928 O O . PRO A 1 241 ? -0.202 0.491 11.632 1.00 93.19 241 PRO A O 1
ATOM 1931 N N . LEU A 1 242 ? 1.641 0.622 10.350 1.00 92.94 242 LEU A N 1
ATOM 1932 C CA . LEU A 1 242 ? 2.606 0.166 11.343 1.00 92.94 242 LEU A CA 1
ATOM 1933 C C . LEU A 1 242 ? 3.523 1.345 11.703 1.00 92.94 242 LEU A C 1
ATOM 1935 O O . LEU A 1 242 ? 3.825 2.158 10.827 1.00 92.94 242 LEU A O 1
ATOM 1939 N N . PRO A 1 243 ? 4.037 1.432 12.942 1.00 89.50 243 PRO A N 1
ATOM 1940 C CA . PRO A 1 243 ? 5.001 2.459 13.344 1.00 89.50 243 PRO A CA 1
ATOM 1941 C C . PRO A 1 243 ? 6.416 2.109 12.845 1.00 89.50 243 PRO A C 1
ATOM 1943 O O . PRO A 1 243 ? 7.381 2.089 13.605 1.00 89.50 243 PRO A O 1
ATOM 1946 N N . VAL A 1 244 ? 6.523 1.759 11.563 1.00 90.19 244 VAL A N 1
ATOM 1947 C CA . VAL A 1 244 ? 7.767 1.399 10.885 1.00 90.19 244 VAL A CA 1
ATOM 1948 C C . VAL A 1 244 ? 7.879 2.292 9.663 1.00 90.19 244 VAL A C 1
ATOM 1950 O O . VAL A 1 244 ? 7.172 2.095 8.673 1.00 90.19 244 VAL A O 1
ATOM 1953 N N . GLU A 1 245 ? 8.758 3.283 9.748 1.00 91.12 245 GLU A N 1
ATOM 1954 C CA . GLU A 1 245 ? 9.054 4.153 8.621 1.00 91.12 245 GLU A CA 1
ATOM 1955 C C . GLU A 1 245 ? 9.908 3.427 7.585 1.00 91.12 245 GLU A C 1
ATOM 1957 O O . GLU A 1 245 ? 10.828 2.672 7.910 1.00 91.12 245 GLU A O 1
ATOM 1962 N N . SER A 1 246 ? 9.615 3.703 6.322 1.00 87.88 246 SER A N 1
ATOM 1963 C CA . SER A 1 246 ? 10.529 3.433 5.224 1.00 87.88 246 SER A CA 1
ATOM 1964 C C . SER A 1 246 ? 11.047 4.761 4.690 1.00 87.88 246 SER A C 1
ATOM 1966 O O . SER A 1 246 ? 10.487 5.826 4.959 1.00 87.88 246 SER A O 1
ATOM 1968 N N . LYS A 1 247 ? 12.113 4.699 3.904 1.00 87.69 247 LYS A N 1
ATOM 1969 C CA . LYS A 1 247 ? 12.644 5.874 3.222 1.00 87.69 247 LYS A CA 1
ATOM 1970 C C . LYS A 1 247 ? 12.342 5.899 1.724 1.00 87.69 247 LYS A C 1
ATOM 1972 O O . LYS A 1 247 ? 12.882 6.691 0.965 1.00 87.69 247 LYS A O 1
ATOM 1977 N N . PHE A 1 248 ? 11.444 5.026 1.281 1.00 92.06 248 PHE A N 1
ATOM 1978 C CA . PHE A 1 248 ? 10.976 5.032 -0.095 1.00 92.06 248 PHE A CA 1
ATOM 1979 C C . PHE A 1 248 ? 10.000 6.189 -0.353 1.00 92.06 248 PHE A C 1
ATOM 1981 O O . PHE A 1 2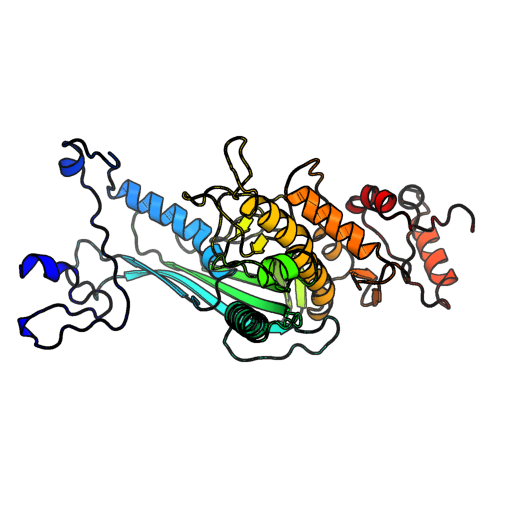48 ? 9.340 6.657 0.573 1.00 92.06 248 PHE A O 1
ATOM 1988 N N . PRO A 1 249 ? 9.839 6.623 -1.614 1.00 93.31 249 PRO A N 1
ATOM 1989 C CA . PRO A 1 249 ? 8.923 7.710 -1.978 1.00 93.31 249 PRO A CA 1
ATOM 1990 C C . PRO A 1 249 ? 7.431 7.325 -1.914 1.00 93.31 249 PRO A C 1
ATOM 1992 O O . PRO A 1 249 ? 6.564 8.158 -2.155 1.00 93.31 249 PRO A O 1
ATOM 1995 N N . VAL A 1 250 ? 7.117 6.070 -1.578 1.00 96.25 250 VAL A N 1
ATOM 1996 C CA . VAL A 1 250 ? 5.761 5.502 -1.539 1.00 96.25 250 VAL A CA 1
ATOM 1997 C C . VAL A 1 250 ? 5.534 4.759 -0.229 1.00 96.25 250 VAL A C 1
ATOM 1999 O O . VAL A 1 250 ? 6.482 4.208 0.335 1.00 96.25 250 VAL A O 1
ATOM 2002 N N . HIS A 1 251 ? 4.290 4.685 0.249 1.00 97.69 251 HIS A N 1
ATOM 2003 C CA . HIS A 1 251 ? 3.940 3.763 1.335 1.00 97.69 251 HIS A CA 1
ATOM 2004 C C . HIS A 1 251 ? 3.968 2.317 0.835 1.00 97.69 251 HIS A C 1
ATOM 2006 O O . HIS A 1 251 ? 3.635 2.054 -0.322 1.00 97.69 251 HIS A O 1
ATOM 2012 N N . ILE A 1 252 ? 4.324 1.378 1.712 1.00 97.75 252 ILE A N 1
ATOM 2013 C CA . ILE A 1 252 ? 4.438 -0.048 1.380 1.00 97.75 252 ILE A CA 1
ATOM 2014 C C . ILE A 1 252 ? 3.450 -0.841 2.220 1.00 97.75 252 ILE A C 1
ATOM 2016 O O . ILE A 1 252 ? 3.395 -0.688 3.435 1.00 97.75 252 ILE A O 1
ATOM 2020 N N . ASN A 1 253 ? 2.714 -1.742 1.587 1.00 97.88 253 ASN A N 1
ATOM 2021 C CA . ASN A 1 253 ? 1.749 -2.606 2.240 1.00 97.88 253 ASN A CA 1
ATOM 2022 C C . ASN A 1 253 ? 1.941 -4.066 1.828 1.00 97.88 253 ASN A C 1
ATOM 2024 O O . ASN A 1 253 ? 2.306 -4.375 0.694 1.00 97.88 253 ASN A O 1
ATOM 2028 N N . GLY A 1 254 ? 1.635 -4.976 2.744 1.00 96.12 254 GLY A N 1
ATOM 2029 C CA . GLY A 1 254 ? 1.575 -6.400 2.452 1.00 96.12 254 GLY A CA 1
ATOM 2030 C C . GLY A 1 254 ? 1.063 -7.195 3.641 1.00 96.12 254 GLY A C 1
ATOM 2031 O O . GLY A 1 254 ? 0.933 -6.668 4.746 1.00 96.12 254 GLY A O 1
ATOM 2032 N N . SER A 1 255 ? 0.798 -8.483 3.434 1.00 93.94 255 SER A N 1
ATOM 2033 C CA . SER A 1 255 ? 0.445 -9.431 4.502 1.00 93.94 255 SER A CA 1
ATOM 2034 C C . SER A 1 255 ? 1.639 -9.773 5.404 1.00 93.94 255 SER A C 1
ATOM 2036 O O . SER A 1 255 ? 1.966 -10.945 5.590 1.00 93.94 255 SER A O 1
ATOM 2038 N N . PHE A 1 256 ? 2.334 -8.767 5.931 1.00 94.56 256 PHE A N 1
ATOM 2039 C CA . PHE A 1 256 ? 3.512 -8.964 6.765 1.00 94.56 256 PHE A CA 1
ATOM 2040 C C . PHE A 1 256 ? 3.173 -9.728 8.047 1.00 94.56 256 PHE A C 1
ATOM 2042 O O . PHE A 1 256 ? 2.153 -9.479 8.698 1.00 94.56 256 PHE A O 1
ATOM 2049 N N . ALA A 1 257 ? 4.081 -10.611 8.448 1.00 93.12 257 ALA A N 1
ATOM 2050 C CA . ALA A 1 257 ? 4.121 -11.128 9.801 1.00 93.12 257 ALA A CA 1
ATOM 2051 C C . ALA A 1 257 ? 4.658 -10.037 10.738 1.00 93.12 257 ALA A C 1
ATOM 2053 O O . ALA A 1 257 ? 5.747 -9.497 10.534 1.00 93.12 257 ALA A O 1
ATOM 2054 N N . VAL A 1 258 ? 3.890 -9.711 11.772 1.00 90.88 258 VAL A N 1
ATOM 2055 C CA . VAL A 1 258 ? 4.187 -8.649 12.742 1.00 90.88 258 VAL A CA 1
ATOM 2056 C C . VAL A 1 258 ? 4.263 -9.228 14.151 1.00 90.88 258 VAL A C 1
ATOM 2058 O O . VAL A 1 258 ? 3.701 -10.293 14.415 1.00 90.88 258 VAL A O 1
ATOM 2061 N N . SER A 1 259 ? 4.949 -8.530 15.053 1.00 84.75 259 SER A N 1
ATOM 2062 C CA . SER A 1 259 ? 4.969 -8.862 16.481 1.00 84.75 259 SER A CA 1
ATOM 2063 C C . SER A 1 259 ? 3.563 -8.836 17.096 1.00 84.75 259 SER A C 1
ATOM 2065 O O . SER A 1 259 ? 2.629 -8.250 16.544 1.00 84.75 259 SER A O 1
ATOM 2067 N N . SER A 1 260 ? 3.401 -9.443 18.274 1.00 79.50 260 SER A N 1
ATOM 2068 C CA . SER A 1 260 ? 2.123 -9.473 19.004 1.00 79.50 260 SER A CA 1
ATOM 2069 C C . SER A 1 260 ? 1.590 -8.076 19.346 1.00 79.50 260 SER A C 1
ATOM 2071 O O . SER A 1 260 ? 0.389 -7.839 19.239 1.00 79.50 260 SER A O 1
ATOM 2073 N N . ASP A 1 261 ? 2.480 -7.137 19.681 1.00 77.50 261 ASP A N 1
ATOM 2074 C CA . ASP A 1 261 ? 2.159 -5.719 19.901 1.00 77.50 261 ASP A CA 1
ATOM 2075 C C . ASP A 1 261 ? 1.964 -4.924 18.596 1.00 77.50 261 ASP A C 1
ATOM 2077 O O . ASP A 1 261 ? 1.591 -3.752 18.637 1.00 77.50 261 ASP A O 1
ATOM 2081 N N . ARG A 1 262 ? 2.217 -5.556 17.439 1.00 81.56 262 ARG A N 1
ATOM 2082 C CA . ARG A 1 262 ? 2.141 -4.990 16.083 1.00 81.56 262 ARG A CA 1
ATOM 2083 C C . ARG A 1 262 ? 2.979 -3.724 15.878 1.00 81.56 262 ARG A C 1
ATOM 2085 O O . ARG A 1 262 ? 2.708 -2.949 14.964 1.00 81.56 262 ARG A O 1
ATOM 2092 N N . ARG A 1 263 ? 4.009 -3.510 16.702 1.00 83.44 263 ARG A N 1
ATOM 2093 C CA . ARG A 1 263 ? 4.900 -2.341 16.604 1.00 83.44 263 ARG A CA 1
ATOM 2094 C C . ARG A 1 263 ? 6.107 -2.577 15.707 1.00 83.44 263 ARG A C 1
ATOM 2096 O O . ARG A 1 263 ? 6.775 -1.625 15.325 1.00 83.44 263 ARG A O 1
ATOM 2103 N N . ARG A 1 264 ? 6.407 -3.831 15.378 1.00 83.44 264 ARG A N 1
ATOM 2104 C CA . ARG A 1 264 ? 7.530 -4.198 14.514 1.00 83.44 264 ARG A CA 1
ATOM 2105 C C . ARG A 1 264 ? 7.159 -5.366 13.609 1.00 83.44 264 ARG A C 1
ATOM 2107 O O . ARG A 1 264 ? 6.226 -6.123 13.886 1.00 83.44 264 ARG A O 1
ATOM 2114 N N . LEU A 1 265 ? 7.915 -5.522 12.529 1.00 84.38 265 LEU A N 1
ATOM 2115 C CA . LEU A 1 265 ? 7.878 -6.757 11.754 1.00 84.38 265 LEU A CA 1
ATOM 2116 C C . LEU A 1 265 ? 8.441 -7.900 12.598 1.00 84.38 265 LEU A C 1
ATOM 2118 O O . LEU A 1 265 ? 9.355 -7.697 13.399 1.00 84.38 265 LEU A O 1
ATOM 2122 N N . SER A 1 266 ? 7.895 -9.096 12.410 1.00 79.50 266 SER A N 1
ATOM 2123 C CA . SER A 1 266 ? 8.461 -10.299 13.009 1.00 79.50 266 SER A CA 1
ATOM 2124 C C . SER A 1 266 ? 9.846 -10.560 12.412 1.00 79.50 266 SER A C 1
ATOM 2126 O O . SER A 1 266 ? 10.011 -10.576 11.187 1.00 79.50 266 SER A O 1
ATOM 2128 N N . CYS A 1 267 ? 10.836 -10.719 13.284 1.00 71.56 267 CYS A N 1
ATOM 2129 C CA . CYS A 1 267 ? 12.220 -11.029 12.954 1.00 71.56 267 CYS A CA 1
ATOM 2130 C C . CYS A 1 267 ? 12.646 -12.271 13.734 1.00 71.56 267 CYS A C 1
ATOM 2132 O O . CYS A 1 267 ? 12.184 -12.490 14.852 1.00 71.56 267 CYS A O 1
ATOM 2134 N N . LYS A 1 268 ? 13.521 -13.085 13.138 1.00 72.31 268 LYS A N 1
ATOM 2135 C CA . LYS A 1 268 ? 14.048 -14.272 13.810 1.00 72.31 268 LYS A CA 1
ATOM 2136 C C . LYS A 1 268 ? 14.926 -13.853 14.989 1.00 72.31 268 LYS A C 1
ATOM 2138 O O . LYS A 1 268 ? 15.885 -13.103 14.800 1.00 72.31 268 LYS A O 1
ATOM 2143 N N . THR A 1 269 ? 14.637 -14.380 16.168 1.00 67.06 269 THR A N 1
ATOM 2144 C CA . THR A 1 269 ? 15.500 -14.272 17.348 1.00 67.06 269 THR A CA 1
ATOM 2145 C C . THR A 1 269 ? 16.302 -15.560 17.546 1.00 67.06 269 THR A C 1
ATOM 2147 O O . THR A 1 269 ? 16.023 -16.585 16.922 1.00 67.06 269 THR A O 1
ATOM 2150 N N . THR A 1 270 ? 17.339 -15.522 18.387 1.00 65.38 270 THR A N 1
ATOM 2151 C CA . THR A 1 270 ? 18.179 -16.701 18.685 1.00 65.38 270 THR A CA 1
ATOM 2152 C C . THR A 1 270 ? 17.392 -17.856 19.297 1.00 65.38 270 THR A C 1
ATOM 2154 O O . THR A 1 270 ? 17.814 -19.005 19.185 1.00 65.38 270 THR A O 1
ATOM 2157 N N . ASP A 1 271 ? 16.246 -17.547 19.899 1.00 67.00 271 ASP A N 1
ATOM 2158 C CA . ASP A 1 271 ? 15.435 -18.485 20.669 1.00 67.00 271 ASP A CA 1
ATOM 2159 C C . ASP A 1 271 ? 14.315 -19.116 19.818 1.00 67.00 271 ASP A C 1
ATOM 2161 O O . ASP A 1 271 ? 13.665 -20.077 20.244 1.00 67.00 271 ASP A O 1
ATOM 2165 N N . ASP A 1 272 ? 14.107 -18.621 18.591 1.00 69.56 272 ASP A N 1
ATOM 2166 C CA . ASP A 1 272 ? 13.064 -19.110 17.695 1.00 69.56 272 ASP A CA 1
ATOM 2167 C C . ASP A 1 272 ? 13.478 -20.408 16.991 1.00 69.56 272 ASP A C 1
ATOM 2169 O O . ASP A 1 272 ? 14.469 -20.481 16.254 1.00 69.56 272 ASP A O 1
ATOM 2173 N N . LYS A 1 273 ? 12.659 -21.452 17.172 1.00 64.69 273 LYS A N 1
ATOM 2174 C CA . LYS A 1 273 ? 12.842 -22.756 16.511 1.00 64.69 273 LYS A CA 1
ATOM 2175 C C . LYS A 1 273 ? 12.524 -22.722 15.016 1.00 64.69 273 LYS A C 1
ATOM 2177 O O . LYS A 1 273 ? 13.073 -23.531 14.270 1.00 64.69 273 LYS A O 1
ATOM 2182 N N . ASP A 1 274 ? 11.645 -21.821 14.583 1.00 73.50 274 ASP A N 1
ATOM 2183 C CA . ASP A 1 274 ? 11.305 -21.611 13.179 1.00 73.50 274 ASP A CA 1
ATOM 2184 C C . ASP A 1 274 ? 11.585 -20.164 12.758 1.00 73.50 274 ASP A C 1
ATOM 2186 O O . ASP A 1 274 ? 11.637 -19.251 13.573 1.00 73.50 274 ASP A O 1
ATOM 2190 N N . ALA A 1 275 ? 11.844 -19.967 11.469 1.00 82.62 275 ALA A N 1
ATOM 2191 C CA . ALA A 1 275 ? 12.130 -18.655 10.896 1.00 82.62 275 ALA A CA 1
ATOM 2192 C C . ALA A 1 275 ? 11.025 -18.205 9.932 1.00 82.62 275 ALA A C 1
ATOM 2194 O O . ALA A 1 275 ? 11.232 -17.261 9.166 1.00 82.62 275 ALA A O 1
ATOM 2195 N N . PHE A 1 276 ? 9.864 -18.878 9.947 1.00 89.31 276 PHE A N 1
ATOM 2196 C CA . PHE A 1 276 ? 8.867 -18.764 8.881 1.00 89.31 276 PHE A CA 1
ATOM 2197 C C . PHE A 1 276 ? 8.411 -17.320 8.686 1.00 89.31 276 PHE A C 1
ATOM 2199 O O . PHE A 1 276 ? 8.321 -16.862 7.554 1.00 89.31 276 PHE A O 1
ATOM 2206 N N . ASP A 1 277 ? 8.162 -16.588 9.771 1.00 90.44 277 ASP A N 1
ATOM 2207 C CA . ASP A 1 277 ? 7.661 -15.212 9.704 1.00 90.44 277 ASP A CA 1
ATOM 2208 C C . ASP A 1 277 ? 8.691 -14.225 9.146 1.00 90.44 277 ASP A C 1
ATOM 2210 O O . ASP A 1 277 ? 8.350 -13.355 8.342 1.00 90.44 277 ASP A O 1
ATOM 2214 N N . SER A 1 278 ? 9.961 -14.395 9.515 1.00 89.75 278 SER A N 1
ATOM 2215 C CA . SER A 1 278 ? 11.056 -13.581 8.985 1.00 89.75 278 SER A CA 1
ATOM 2216 C C . SER A 1 278 ? 11.310 -13.897 7.508 1.00 89.75 278 SER A C 1
ATOM 2218 O O . SER A 1 278 ? 11.426 -12.986 6.689 1.00 89.75 278 SER A O 1
ATOM 2220 N N . GLU A 1 279 ? 11.350 -15.184 7.149 1.00 92.75 279 GLU A N 1
ATOM 2221 C CA . GLU A 1 279 ? 11.501 -15.635 5.761 1.00 92.75 279 GLU A CA 1
ATOM 2222 C C . GLU A 1 279 ? 10.313 -15.212 4.895 1.00 92.75 279 GLU A C 1
ATOM 2224 O O . GLU A 1 279 ? 10.489 -14.858 3.729 1.00 92.75 279 GLU A O 1
ATOM 2229 N N . TRP A 1 280 ? 9.107 -15.220 5.466 1.00 95.38 280 TRP A N 1
ATOM 2230 C CA . TRP A 1 280 ? 7.889 -14.770 4.809 1.00 95.38 280 TRP A CA 1
ATOM 2231 C C . TRP A 1 280 ? 7.958 -13.282 4.489 1.00 95.38 280 TRP A C 1
ATOM 2233 O O . TRP A 1 280 ? 7.697 -12.900 3.353 1.00 95.38 280 TRP A O 1
ATOM 2243 N N . ASN A 1 281 ? 8.350 -12.450 5.455 1.00 95.31 281 ASN A N 1
ATOM 2244 C CA . ASN A 1 281 ? 8.505 -11.012 5.245 1.00 95.31 281 ASN A CA 1
ATOM 2245 C C . ASN A 1 281 ? 9.548 -10.703 4.158 1.00 95.31 281 ASN A C 1
ATOM 2247 O O . ASN A 1 281 ? 9.303 -9.864 3.288 1.00 95.31 281 ASN A O 1
ATOM 2251 N N . GLU A 1 282 ? 10.678 -11.415 4.161 1.00 94.75 282 GLU A N 1
ATOM 2252 C CA . GLU A 1 282 ? 11.715 -11.286 3.131 1.00 94.75 282 GLU A CA 1
ATOM 2253 C C . GLU A 1 282 ? 11.214 -11.723 1.746 1.00 94.75 282 GLU A C 1
ATOM 2255 O O . GLU A 1 282 ? 11.429 -11.025 0.749 1.00 94.75 282 GLU A O 1
ATOM 2260 N N . ALA A 1 283 ? 10.517 -12.859 1.672 1.00 96.62 283 ALA A N 1
ATOM 2261 C CA . ALA A 1 283 ? 9.927 -13.348 0.434 1.00 96.62 283 ALA A CA 1
ATOM 2262 C C . ALA A 1 283 ? 8.862 -12.382 -0.095 1.00 96.62 283 ALA A C 1
ATOM 2264 O O . ALA A 1 283 ? 8.859 -12.069 -1.281 1.00 96.62 283 ALA A O 1
ATOM 2265 N N . LEU A 1 284 ? 7.981 -11.885 0.775 1.00 97.38 284 LEU A N 1
ATOM 2266 C CA . LEU A 1 284 ? 6.902 -10.972 0.418 1.00 97.38 284 LEU A CA 1
ATOM 2267 C C . LEU A 1 284 ? 7.447 -9.656 -0.139 1.00 97.38 284 LEU A C 1
ATOM 2269 O O . LEU A 1 284 ? 6.952 -9.186 -1.167 1.00 97.38 284 LEU A O 1
ATOM 2273 N N . ILE A 1 285 ? 8.478 -9.084 0.498 1.00 96.19 285 ILE A N 1
ATOM 2274 C CA . ILE A 1 285 ? 9.044 -7.819 0.029 1.00 96.19 285 ILE A CA 1
ATOM 2275 C C . ILE A 1 285 ? 9.803 -7.978 -1.291 1.00 96.19 285 ILE A C 1
ATOM 2277 O O . ILE A 1 285 ? 9.701 -7.130 -2.177 1.00 96.19 285 ILE A O 1
ATOM 2281 N N . SER A 1 286 ? 10.521 -9.091 -1.444 1.00 96.19 286 SER A N 1
ATOM 2282 C CA . SER A 1 286 ? 11.365 -9.338 -2.614 1.00 96.19 286 SER A CA 1
ATOM 2283 C C . SER A 1 286 ? 10.569 -9.809 -3.834 1.00 96.19 286 SER A C 1
ATOM 2285 O O . SER A 1 286 ? 11.055 -9.668 -4.950 1.00 96.19 286 SER A O 1
ATOM 2287 N N . ASP A 1 287 ? 9.373 -10.368 -3.645 1.00 97.38 287 ASP A N 1
ATOM 2288 C CA . ASP A 1 287 ? 8.524 -10.917 -4.712 1.00 97.38 287 ASP A CA 1
ATOM 2289 C C . ASP A 1 287 ? 7.277 -10.043 -4.924 1.00 97.38 287 ASP A C 1
ATOM 2291 O O . ASP A 1 287 ? 7.259 -9.204 -5.822 1.00 97.38 287 ASP A O 1
ATOM 2295 N N . ALA A 1 288 ? 6.252 -10.16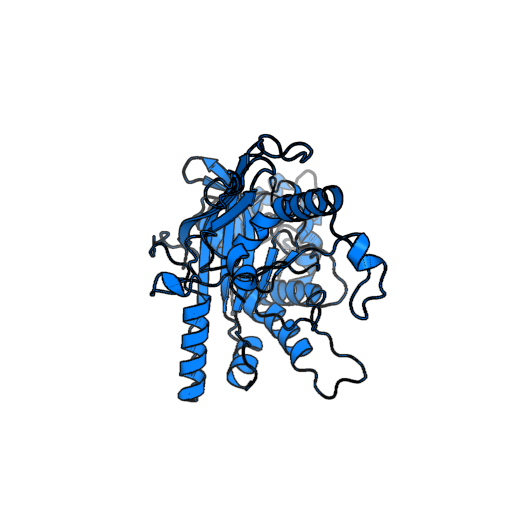4 -4.074 1.00 97.69 288 ALA A N 1
ATOM 2296 C CA . ALA A 1 288 ? 4.963 -9.499 -4.290 1.00 97.69 288 ALA A CA 1
ATOM 2297 C C . ALA A 1 288 ? 5.051 -7.961 -4.246 1.00 97.69 288 ALA A C 1
ATOM 2299 O O . ALA A 1 288 ? 4.488 -7.284 -5.106 1.00 97.69 288 ALA A O 1
ATOM 2300 N N . ILE A 1 289 ? 5.770 -7.391 -3.272 1.00 98.06 289 ILE A N 1
ATOM 2301 C CA . ILE A 1 289 ? 5.905 -5.928 -3.141 1.00 98.06 289 ILE A CA 1
ATOM 2302 C C . ILE A 1 289 ? 6.822 -5.366 -4.227 1.00 98.06 289 ILE A C 1
ATOM 2304 O O . ILE A 1 289 ? 6.492 -4.341 -4.814 1.00 98.06 289 ILE A O 1
ATOM 2308 N N . CYS A 1 290 ? 7.926 -6.049 -4.547 1.00 97.31 290 CYS A N 1
ATOM 2309 C CA . CYS A 1 290 ? 8.775 -5.698 -5.687 1.00 97.31 290 CYS A CA 1
ATOM 2310 C C . CYS A 1 290 ? 7.954 -5.622 -6.985 1.00 97.31 290 CYS A C 1
ATOM 2312 O O . CYS A 1 290 ? 7.998 -4.617 -7.697 1.00 97.31 290 CYS A O 1
ATOM 2314 N N . ARG A 1 291 ? 7.112 -6.632 -7.242 1.00 97.31 291 ARG A N 1
ATOM 2315 C CA . ARG A 1 291 ? 6.196 -6.632 -8.391 1.00 97.31 291 ARG A CA 1
ATOM 2316 C C . ARG A 1 291 ? 5.171 -5.510 -8.337 1.00 97.31 291 ARG A C 1
ATOM 2318 O O . ARG A 1 291 ? 4.897 -4.917 -9.376 1.00 97.31 291 ARG A O 1
ATOM 2325 N N . ALA A 1 292 ? 4.622 -5.201 -7.164 1.00 98.06 292 ALA A N 1
ATOM 2326 C CA . ALA A 1 292 ? 3.686 -4.091 -7.005 1.00 98.06 292 ALA A CA 1
ATOM 2327 C C . ALA A 1 292 ? 4.355 -2.746 -7.312 1.00 98.06 292 ALA A C 1
ATOM 2329 O O . ALA A 1 292 ? 3.747 -1.897 -7.954 1.00 98.06 292 ALA A O 1
ATOM 2330 N N . TYR A 1 293 ? 5.618 -2.581 -6.913 1.00 97.69 293 TYR A N 1
ATOM 2331 C CA . TYR A 1 293 ? 6.418 -1.392 -7.195 1.00 97.69 293 TYR A CA 1
ATOM 2332 C C . TYR A 1 293 ? 6.712 -1.240 -8.692 1.00 97.69 293 TYR A C 1
ATOM 2334 O O . TYR A 1 293 ? 6.544 -0.161 -9.252 1.00 97.69 293 TYR A O 1
ATOM 2342 N N . ILE A 1 294 ? 7.113 -2.324 -9.361 1.00 96.31 294 ILE A N 1
ATOM 2343 C CA . ILE A 1 294 ? 7.359 -2.314 -10.810 1.00 96.31 294 ILE A CA 1
ATOM 2344 C C . ILE A 1 294 ? 6.057 -2.036 -11.564 1.00 96.31 294 ILE A C 1
ATOM 2346 O O . ILE A 1 294 ? 6.019 -1.117 -12.372 1.00 96.31 294 ILE A O 1
ATOM 2350 N N . THR A 1 295 ? 4.974 -2.741 -11.221 1.00 95.69 295 THR A N 1
ATOM 2351 C CA . THR A 1 295 ? 3.640 -2.512 -11.805 1.00 95.69 295 THR A CA 1
ATOM 2352 C C . THR A 1 295 ? 3.214 -1.055 -11.628 1.00 95.69 295 THR A C 1
ATOM 2354 O O . THR A 1 295 ? 2.663 -0.454 -12.541 1.00 95.69 295 THR A O 1
ATOM 2357 N N . PHE A 1 296 ? 3.478 -0.469 -10.457 1.00 95.31 296 PHE A N 1
ATOM 2358 C CA . PHE A 1 296 ? 3.182 0.934 -10.183 1.00 95.31 296 PHE A CA 1
ATOM 2359 C C . PHE A 1 296 ? 3.870 1.840 -11.204 1.00 95.31 296 PHE A C 1
ATOM 2361 O O . PHE A 1 296 ? 3.197 2.644 -11.844 1.00 95.31 296 PHE A O 1
ATOM 2368 N N . LEU A 1 297 ? 5.177 1.662 -11.402 1.00 93.50 297 LEU A N 1
ATOM 2369 C CA . LEU A 1 297 ? 5.951 2.431 -12.371 1.00 93.50 297 LEU A CA 1
ATOM 2370 C C . LEU A 1 297 ? 5.456 2.226 -13.809 1.00 93.50 297 LEU A C 1
ATOM 2372 O O . LEU A 1 297 ? 5.322 3.201 -14.546 1.00 93.50 297 LEU A O 1
ATOM 2376 N N . GLU A 1 298 ? 5.115 0.994 -14.187 1.00 92.12 298 GLU A N 1
ATOM 2377 C CA . GLU A 1 298 ? 4.565 0.676 -15.511 1.00 92.12 298 GLU A CA 1
ATOM 2378 C C . GLU A 1 298 ? 3.145 1.233 -15.718 1.00 92.12 298 GLU A C 1
ATOM 2380 O O . GLU A 1 298 ? 2.729 1.458 -16.851 1.00 92.12 298 GLU A O 1
ATOM 2385 N N . HIS A 1 299 ? 2.385 1.470 -14.644 1.00 90.38 299 HIS A N 1
ATOM 2386 C CA . HIS A 1 299 ? 1.022 2.000 -14.710 1.00 90.38 299 HIS A CA 1
ATOM 2387 C C . HIS A 1 299 ? 0.960 3.532 -14.675 1.00 90.38 299 HIS A C 1
ATOM 2389 O O . HIS A 1 299 ? -0.024 4.093 -15.162 1.00 90.38 299 HIS A O 1
ATOM 2395 N N . LEU A 1 300 ? 1.993 4.210 -14.156 1.00 87.69 300 LEU A N 1
ATOM 2396 C CA . LEU A 1 300 ? 2.080 5.677 -14.118 1.00 87.69 300 LEU A CA 1
ATOM 2397 C C . LEU A 1 300 ? 1.852 6.368 -15.480 1.00 87.69 300 LEU A C 1
ATOM 2399 O O . LEU A 1 300 ? 1.161 7.388 -15.497 1.00 87.69 300 LEU A O 1
ATOM 2403 N N . PRO A 1 301 ? 2.364 5.863 -16.623 1.00 83.31 301 PRO A N 1
ATOM 2404 C CA . PRO A 1 301 ? 2.096 6.453 -17.935 1.00 83.31 301 PRO A CA 1
ATOM 2405 C C . PRO A 1 301 ? 0.607 6.561 -18.296 1.00 83.31 301 PRO A C 1
ATOM 2407 O O . PRO A 1 301 ? 0.232 7.499 -18.989 1.00 83.31 301 PRO A O 1
ATOM 2410 N N . ASN A 1 302 ? -0.260 5.675 -17.786 1.00 80.12 302 ASN A N 1
ATOM 2411 C CA . ASN A 1 302 ? -1.704 5.710 -18.072 1.00 80.12 302 ASN A CA 1
ATOM 2412 C C . ASN A 1 302 ? -2.436 6.890 -17.408 1.00 80.12 302 ASN A C 1
ATOM 2414 O O . ASN A 1 302 ? -3.627 7.074 -17.645 1.00 80.12 302 ASN A O 1
ATOM 2418 N N . LEU A 1 303 ? -1.747 7.655 -16.555 1.00 78.00 303 LEU A N 1
ATOM 2419 C CA . LEU A 1 303 ? -2.272 8.834 -15.860 1.00 78.00 303 LEU A CA 1
ATOM 2420 C C . LEU A 1 303 ? -1.732 10.156 -16.440 1.00 78.00 303 LEU A C 1
ATOM 2422 O O . LEU A 1 303 ? -1.776 11.179 -15.757 1.00 78.00 303 LEU A O 1
ATOM 2426 N N . ASN A 1 304 ? -1.184 10.125 -17.665 1.00 72.81 304 ASN A N 1
ATOM 2427 C CA . ASN A 1 304 ? -0.602 11.281 -18.366 1.00 72.81 304 ASN A CA 1
ATOM 2428 C C . ASN A 1 304 ? 0.446 12.041 -17.532 1.00 72.81 304 ASN A C 1
ATOM 2430 O O . ASN A 1 304 ? 0.508 13.266 -17.542 1.00 72.81 304 ASN A O 1
ATOM 2434 N N . ILE A 1 305 ? 1.269 11.313 -16.776 1.00 70.62 305 ILE A N 1
ATOM 2435 C CA . ILE A 1 305 ? 2.258 11.927 -15.882 1.00 70.62 305 ILE A CA 1
ATOM 2436 C C . ILE A 1 305 ? 3.411 12.540 -16.671 1.00 70.62 305 ILE A C 1
ATOM 2438 O O . ILE A 1 305 ? 4.001 11.839 -17.502 1.00 70.62 305 ILE A O 1
ATOM 2442 N N . ASP A 1 306 ? 3.768 13.790 -16.328 1.00 66.38 306 ASP A N 1
ATOM 2443 C CA . ASP A 1 306 ? 4.940 14.497 -16.864 1.00 66.38 306 ASP A CA 1
ATOM 2444 C C . ASP A 1 306 ? 6.193 13.599 -16.760 1.00 66.38 306 ASP A C 1
ATOM 2446 O O . ASP A 1 306 ? 6.608 13.207 -15.656 1.00 66.38 306 ASP A O 1
ATOM 2450 N N . PRO A 1 307 ? 6.780 13.221 -17.905 1.00 59.78 307 PRO A N 1
ATOM 2451 C CA . PRO A 1 307 ? 7.690 12.094 -17.979 1.00 59.78 307 PRO A CA 1
ATOM 2452 C C . PRO A 1 307 ? 9.095 12.314 -17.409 1.00 59.78 307 PRO A C 1
ATOM 2454 O O . PRO A 1 307 ? 9.771 11.311 -17.180 1.00 59.78 307 PRO A O 1
ATOM 2457 N N . ASN A 1 308 ? 9.570 13.545 -17.163 1.00 61.62 308 ASN A N 1
ATOM 2458 C CA . ASN A 1 308 ? 11.031 13.757 -17.129 1.00 61.62 308 ASN A CA 1
ATOM 2459 C C . ASN A 1 308 ? 11.687 14.274 -15.832 1.00 61.62 308 ASN A C 1
ATOM 2461 O O . ASN A 1 308 ? 12.913 14.255 -15.761 1.00 61.62 308 ASN A O 1
ATOM 2465 N N . GLU A 1 309 ? 10.962 14.584 -14.753 1.00 61.38 309 GLU A N 1
ATOM 2466 C CA . GLU A 1 309 ? 11.618 14.843 -13.447 1.00 61.38 309 GLU A CA 1
ATOM 2467 C C . GLU A 1 309 ? 10.989 14.136 -12.250 1.00 61.38 309 GLU A C 1
ATOM 2469 O O . GLU A 1 309 ? 11.688 13.770 -11.302 1.00 61.38 309 GLU A O 1
ATOM 2474 N N . HIS A 1 310 ? 9.675 13.946 -12.259 1.00 73.12 310 HIS A N 1
ATOM 2475 C CA . HIS A 1 310 ? 8.957 13.410 -11.106 1.00 73.12 310 HIS A CA 1
ATOM 2476 C C . HIS A 1 310 ? 8.911 11.880 -11.098 1.00 73.12 310 HIS A C 1
ATOM 2478 O O . HIS A 1 310 ? 8.996 11.275 -10.032 1.00 73.12 310 HIS A O 1
ATOM 2484 N N . TYR A 1 311 ? 8.897 11.253 -12.278 1.00 84.38 311 TYR A N 1
ATOM 2485 C CA . TYR A 1 311 ? 8.836 9.799 -12.428 1.00 84.38 311 TYR A CA 1
ATOM 2486 C C . TYR A 1 311 ? 10.005 9.072 -11.742 1.00 84.38 311 TYR A C 1
ATOM 2488 O O . TYR A 1 311 ? 9.803 8.213 -10.887 1.00 84.38 311 TYR A O 1
ATOM 2496 N N . PHE A 1 312 ? 11.246 9.448 -12.058 1.00 84.94 312 PHE A N 1
ATOM 2497 C CA . PHE A 1 312 ? 12.431 8.791 -11.496 1.00 84.94 312 PHE A CA 1
ATOM 2498 C C . PHE A 1 312 ? 12.658 9.107 -10.007 1.00 84.94 312 PHE A C 1
ATOM 2500 O O . PHE A 1 312 ? 13.346 8.348 -9.329 1.00 84.94 312 PHE A O 1
ATOM 2507 N N . LYS A 1 313 ? 12.042 10.171 -9.464 1.00 86.88 313 LYS A N 1
ATOM 2508 C CA . LYS A 1 313 ? 12.013 10.433 -8.009 1.00 86.88 313 LYS A CA 1
ATOM 2509 C C . LYS A 1 313 ? 11.183 9.387 -7.256 1.00 86.88 313 LYS A C 1
ATOM 2511 O O . LYS A 1 313 ? 11.348 9.248 -6.050 1.00 86.88 313 LYS A O 1
ATOM 2516 N N . GLN A 1 314 ? 10.333 8.636 -7.961 1.00 89.69 314 GLN A N 1
ATOM 2517 C CA . GLN A 1 314 ? 9.568 7.525 -7.400 1.00 89.69 314 GLN A CA 1
ATOM 2518 C C . GLN A 1 314 ? 10.333 6.198 -7.389 1.00 89.69 314 GLN A C 1
ATOM 2520 O O . GLN A 1 314 ? 9.740 5.184 -7.053 1.00 89.69 314 GLN A O 1
ATOM 2525 N N . TRP A 1 315 ? 11.607 6.153 -7.791 1.00 90.75 315 TRP A N 1
ATOM 2526 C CA . TRP A 1 315 ? 12.395 4.919 -7.760 1.00 90.75 315 TRP A CA 1
ATOM 2527 C C . TRP A 1 315 ? 12.970 4.651 -6.355 1.00 90.75 315 TRP A C 1
ATOM 2529 O O . TRP A 1 315 ? 13.238 5.593 -5.605 1.00 90.75 315 TRP A O 1
ATOM 2539 N N . PRO A 1 316 ? 13.215 3.380 -5.983 1.00 89.31 316 PRO A N 1
ATOM 2540 C CA . PRO A 1 316 ? 13.739 3.013 -4.671 1.00 89.31 316 PRO A CA 1
ATOM 2541 C C . PRO A 1 316 ? 15.256 3.258 -4.574 1.00 89.31 316 PRO A C 1
ATOM 2543 O O . PRO A 1 316 ? 16.061 2.332 -4.644 1.00 89.31 316 PRO A O 1
ATOM 2546 N N . VAL A 1 317 ? 15.650 4.524 -4.424 1.00 79.62 317 VAL A N 1
ATOM 2547 C CA . VAL A 1 317 ? 17.055 4.965 -4.529 1.00 79.62 317 VAL A CA 1
ATOM 2548 C C . VAL A 1 317 ? 17.837 4.999 -3.219 1.00 79.62 317 VAL A C 1
ATOM 2550 O O . VAL A 1 317 ? 19.063 4.933 -3.261 1.00 79.62 317 VAL A O 1
ATOM 2553 N N . GLU A 1 318 ? 17.170 5.063 -2.066 1.00 72.25 318 GLU A N 1
ATOM 2554 C CA . GLU A 1 318 ? 17.853 5.244 -0.780 1.00 72.25 318 GLU A CA 1
ATOM 2555 C C . GLU A 1 318 ? 18.848 4.124 -0.442 1.00 72.25 318 GLU A C 1
ATOM 2557 O O . GLU A 1 318 ? 18.619 2.943 -0.725 1.00 72.25 318 GLU A O 1
ATOM 2562 N N . ASP A 1 319 ? 19.988 4.502 0.140 1.00 62.72 319 ASP A N 1
ATOM 2563 C CA . ASP A 1 319 ? 21.046 3.580 0.553 1.00 62.72 319 ASP A CA 1
ATOM 2564 C C . ASP A 1 319 ? 20.726 2.974 1.915 1.00 62.72 319 ASP A C 1
ATOM 2566 O O . ASP A 1 319 ? 21.041 3.504 2.976 1.00 62.72 319 ASP A O 1
ATOM 2570 N N . MET A 1 320 ? 20.068 1.822 1.856 1.00 69.25 320 MET A N 1
ATOM 2571 C CA . MET A 1 320 ? 19.865 0.945 2.997 1.00 69.25 320 MET A CA 1
ATOM 2572 C C . MET A 1 320 ? 20.889 -0.180 2.871 1.00 69.25 320 MET A C 1
ATOM 2574 O O . MET A 1 320 ? 20.750 -1.034 1.998 1.00 69.25 320 MET A O 1
ATOM 2578 N N . GLU A 1 321 ? 21.925 -0.176 3.711 1.00 65.00 321 GLU A N 1
ATOM 2579 C CA . GLU A 1 321 ? 22.990 -1.189 3.637 1.00 65.00 321 GLU A CA 1
ATOM 2580 C C . GLU A 1 321 ? 22.492 -2.590 4.017 1.00 65.00 321 GLU A C 1
ATOM 2582 O O . GLU A 1 321 ? 23.031 -3.592 3.552 1.00 65.00 321 GLU A O 1
ATOM 2587 N N . GLN A 1 322 ? 21.467 -2.681 4.874 1.00 68.69 322 GLN A N 1
ATOM 2588 C CA . GLN A 1 322 ? 20.962 -3.946 5.409 1.00 68.69 322 GLN A CA 1
ATOM 2589 C C . GLN A 1 322 ? 19.453 -3.894 5.697 1.00 68.69 322 GLN A C 1
ATOM 2591 O O . GLN A 1 322 ? 18.829 -2.834 5.773 1.00 68.69 322 GLN A O 1
ATOM 2596 N N . GLY A 1 323 ? 18.862 -5.073 5.897 1.00 83.56 323 GLY A N 1
ATOM 2597 C CA . GLY A 1 323 ? 17.478 -5.231 6.337 1.00 83.56 323 GLY A CA 1
ATOM 2598 C C . GLY A 1 323 ? 16.465 -5.393 5.204 1.00 83.56 323 GLY A C 1
ATOM 2599 O O . GLY A 1 323 ? 16.802 -5.522 4.029 1.00 83.56 323 GLY A O 1
ATOM 2600 N N . ILE A 1 324 ? 15.183 -5.417 5.576 1.00 86.88 324 ILE A N 1
ATOM 2601 C CA . ILE A 1 324 ? 14.087 -5.769 4.663 1.00 86.88 324 ILE A CA 1
ATOM 2602 C C . ILE A 1 324 ? 13.985 -4.811 3.462 1.00 86.88 324 ILE A C 1
ATOM 2604 O O . ILE A 1 324 ? 13.697 -5.233 2.349 1.00 86.88 324 ILE A O 1
ATOM 2608 N N . PHE A 1 325 ? 14.300 -3.529 3.651 1.00 89.06 325 PHE A N 1
ATOM 2609 C CA . PHE A 1 325 ? 14.242 -2.518 2.592 1.00 89.06 325 PHE A CA 1
ATOM 2610 C C . PHE A 1 325 ? 15.376 -2.635 1.577 1.00 89.06 325 PHE A C 1
ATOM 2612 O O . PHE A 1 325 ? 15.139 -2.433 0.386 1.00 89.06 325 PHE A O 1
ATOM 2619 N N . ALA A 1 326 ? 16.569 -3.046 2.017 1.00 88.12 326 ALA A N 1
ATOM 2620 C CA . ALA A 1 326 ? 17.663 -3.387 1.111 1.00 88.12 326 ALA A CA 1
ATOM 2621 C C . ALA A 1 326 ? 17.235 -4.513 0.155 1.00 88.12 326 ALA A C 1
ATOM 2623 O O . ALA A 1 326 ? 17.463 -4.425 -1.048 1.00 88.12 326 ALA A O 1
ATOM 2624 N N . ARG A 1 327 ? 16.486 -5.510 0.653 1.00 91.00 327 ARG A N 1
ATOM 2625 C CA . ARG A 1 327 ? 15.948 -6.609 -0.171 1.00 91.00 327 ARG A CA 1
ATOM 2626 C C . ARG A 1 327 ? 14.973 -6.145 -1.248 1.00 91.00 327 ARG A C 1
ATOM 2628 O O . ARG A 1 327 ? 15.012 -6.669 -2.361 1.00 91.00 327 ARG A O 1
ATOM 2635 N N . LEU A 1 328 ? 14.125 -5.156 -0.949 1.00 92.56 328 LEU A N 1
ATOM 2636 C CA . LEU A 1 328 ? 13.249 -4.555 -1.959 1.00 92.56 328 LEU A CA 1
ATOM 2637 C C . LEU A 1 328 ? 14.072 -3.899 -3.070 1.00 92.56 328 LEU A C 1
ATOM 2639 O O . LEU A 1 328 ? 13.843 -4.188 -4.242 1.00 92.56 328 LEU A O 1
ATOM 2643 N N . LYS A 1 329 ? 15.047 -3.063 -2.694 1.00 89.25 329 LYS A N 1
ATOM 2644 C CA . LYS A 1 329 ? 15.949 -2.364 -3.620 1.00 89.25 329 LYS A CA 1
ATOM 2645 C C . LYS A 1 329 ? 16.720 -3.351 -4.503 1.00 89.25 329 LYS A C 1
ATOM 2647 O O . LYS A 1 329 ? 16.685 -3.244 -5.727 1.00 89.25 329 LYS A O 1
ATOM 2652 N N . GLU A 1 330 ? 17.359 -4.345 -3.889 1.00 88.25 330 GLU A N 1
ATOM 2653 C CA . GLU A 1 330 ? 18.083 -5.418 -4.580 1.00 88.25 330 GLU A CA 1
ATOM 2654 C C . GLU A 1 330 ? 17.177 -6.158 -5.569 1.00 88.25 330 GLU A C 1
ATOM 2656 O O . GLU A 1 330 ? 17.535 -6.326 -6.736 1.00 88.25 330 GLU A O 1
ATOM 2661 N N . SER A 1 331 ? 15.989 -6.588 -5.129 1.00 92.00 331 SER A N 1
ATOM 2662 C CA . SER A 1 331 ? 15.071 -7.335 -5.992 1.00 92.00 331 SER A CA 1
ATOM 2663 C C . SER A 1 331 ? 14.531 -6.485 -7.142 1.00 92.00 331 SER A C 1
ATOM 2665 O O . SER A 1 331 ? 14.403 -6.983 -8.263 1.00 92.00 331 SER A O 1
ATOM 2667 N N . PHE A 1 332 ? 14.259 -5.205 -6.884 1.00 92.62 332 PHE A N 1
ATOM 2668 C CA . PHE A 1 332 ? 13.800 -4.245 -7.881 1.00 92.62 332 PHE A CA 1
ATOM 2669 C C . PHE A 1 332 ? 14.828 -4.088 -9.005 1.00 92.62 332 PHE A C 1
ATOM 2671 O O . PHE A 1 332 ? 14.516 -4.347 -10.169 1.00 92.62 332 PHE A O 1
ATOM 2678 N N . TYR A 1 333 ? 16.080 -3.767 -8.668 1.00 89.31 333 TYR A N 1
ATOM 2679 C CA . TYR A 1 333 ? 17.125 -3.570 -9.677 1.00 89.31 333 TYR A CA 1
ATOM 2680 C C . TYR A 1 333 ? 17.549 -4.865 -10.364 1.00 89.31 333 TYR A C 1
ATOM 2682 O O . TYR A 1 333 ? 17.793 -4.854 -11.573 1.00 89.31 333 TYR A O 1
ATOM 2690 N N . ARG A 1 334 ? 17.553 -5.995 -9.647 1.00 89.00 334 ARG A N 1
ATOM 2691 C CA . ARG A 1 334 ? 17.753 -7.312 -10.263 1.00 89.00 334 ARG A CA 1
ATOM 2692 C C . ARG A 1 334 ? 16.673 -7.610 -11.301 1.00 89.00 334 ARG A C 1
ATOM 2694 O O . ARG A 1 334 ? 16.995 -8.090 -12.377 1.00 89.00 334 ARG A O 1
ATOM 2701 N N . THR A 1 335 ? 15.411 -7.308 -10.997 1.00 91.06 335 THR A N 1
ATOM 2702 C CA . THR A 1 335 ? 14.282 -7.561 -11.906 1.00 91.06 335 THR A CA 1
ATOM 2703 C C . THR A 1 335 ? 14.319 -6.657 -13.136 1.00 91.06 335 THR A C 1
ATOM 2705 O O . THR A 1 335 ? 14.038 -7.120 -14.235 1.00 91.06 335 THR A O 1
ATOM 2708 N N . ILE A 1 336 ? 14.700 -5.388 -12.978 1.00 89.12 336 ILE A N 1
ATOM 2709 C CA . ILE A 1 336 ? 14.846 -4.454 -14.107 1.00 89.12 336 ILE A CA 1
ATOM 2710 C C . ILE A 1 336 ? 16.018 -4.831 -15.015 1.00 89.12 336 ILE A C 1
ATOM 2712 O O . ILE A 1 336 ? 15.938 -4.641 -16.226 1.00 89.12 336 ILE A O 1
ATOM 2716 N N . SER A 1 337 ? 17.080 -5.392 -14.434 1.00 84.81 337 SER A N 1
ATOM 2717 C CA . SER A 1 337 ? 18.260 -5.858 -15.172 1.00 84.81 337 SER A CA 1
ATOM 2718 C C . SER A 1 337 ? 18.071 -7.237 -15.810 1.00 84.81 337 SER A C 1
ATOM 2720 O O . SER A 1 337 ? 18.919 -7.684 -16.577 1.00 84.81 337 SER A O 1
ATOM 2722 N N . ASP A 1 338 ? 16.978 -7.933 -15.494 1.00 85.25 338 ASP A N 1
ATOM 2723 C CA . ASP A 1 338 ? 16.695 -9.265 -16.010 1.00 85.25 338 ASP A CA 1
ATOM 2724 C C . ASP A 1 338 ? 16.177 -9.182 -17.455 1.00 85.25 338 ASP A C 1
ATOM 2726 O O . ASP A 1 338 ? 15.043 -8.767 -17.727 1.00 85.25 338 ASP A O 1
ATOM 2730 N N . ALA A 1 339 ? 17.022 -9.620 -18.391 1.00 77.38 339 ALA A N 1
ATOM 2731 C CA . ALA A 1 339 ? 16.748 -9.608 -19.824 1.00 77.38 339 ALA A CA 1
ATOM 2732 C C . ALA A 1 339 ? 15.547 -10.475 -20.242 1.00 77.38 339 ALA A C 1
ATOM 2734 O O . ALA A 1 339 ? 15.054 -10.300 -21.359 1.00 77.38 339 ALA A O 1
ATOM 2735 N N . LEU A 1 340 ? 15.074 -11.391 -19.388 1.00 85.75 340 LEU A N 1
ATOM 2736 C CA . LEU A 1 340 ? 13.879 -12.202 -19.641 1.00 85.75 340 LEU A CA 1
ATOM 2737 C C . LEU A 1 340 ? 12.601 -11.521 -19.148 1.00 85.75 340 LEU A C 1
ATOM 2739 O O . LEU A 1 340 ? 11.545 -11.705 -19.750 1.00 85.75 340 LEU A O 1
ATOM 2743 N N . LYS A 1 341 ? 12.683 -10.742 -18.064 1.00 85.38 341 LYS A N 1
ATOM 2744 C CA . LYS A 1 341 ? 11.511 -10.084 -17.464 1.00 85.38 341 LYS A CA 1
ATOM 2745 C C . LYS A 1 341 ? 11.139 -8.786 -18.173 1.00 85.38 341 LYS A C 1
ATOM 2747 O O . LYS A 1 341 ? 9.956 -8.477 -18.252 1.00 85.38 341 LYS A O 1
ATOM 2752 N N . GLN A 1 342 ? 12.135 -8.050 -18.677 1.00 86.81 342 GLN A N 1
ATOM 2753 C CA . GLN A 1 342 ? 11.980 -6.835 -19.495 1.00 86.81 342 GLN A CA 1
ATOM 2754 C C . GLN A 1 342 ? 10.873 -5.860 -19.030 1.00 86.81 342 GLN A C 1
ATOM 2756 O O . GLN A 1 342 ? 10.055 -5.442 -19.855 1.00 86.81 342 GLN A O 1
ATOM 2761 N N . PRO A 1 343 ? 10.831 -5.459 -17.744 1.00 90.69 343 PRO A N 1
ATOM 2762 C CA . PRO A 1 343 ? 9.821 -4.512 -17.281 1.00 90.69 343 PRO A CA 1
ATOM 2763 C C . PRO A 1 343 ? 9.973 -3.158 -17.990 1.00 90.69 343 PRO A C 1
ATOM 2765 O O . PRO A 1 343 ? 11.091 -2.682 -18.231 1.00 90.69 343 PRO A O 1
ATOM 2768 N N . VAL A 1 344 ? 8.850 -2.527 -18.326 1.00 91.81 344 VAL A N 1
ATOM 2769 C CA . VAL A 1 344 ? 8.804 -1.320 -19.168 1.00 91.81 344 VAL A CA 1
ATOM 2770 C C . VAL A 1 344 ? 8.780 -0.073 -18.287 1.00 91.81 344 VAL A C 1
ATOM 2772 O O . VAL A 1 344 ? 7.759 0.589 -18.122 1.00 91.81 344 VAL A O 1
ATOM 2775 N N . VAL A 1 345 ? 9.929 0.227 -17.681 1.00 89.88 345 VAL A N 1
ATOM 2776 C CA . VAL A 1 3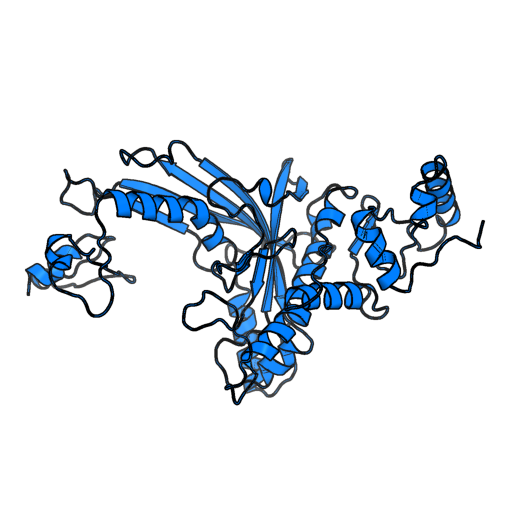45 ? 10.047 1.250 -16.627 1.00 89.88 345 VAL A CA 1
ATOM 2777 C C . VAL A 1 345 ? 10.939 2.434 -16.992 1.00 89.88 345 VAL A C 1
ATOM 2779 O O . VAL A 1 345 ? 10.996 3.393 -16.227 1.00 89.88 345 VAL A O 1
ATOM 2782 N N . PHE A 1 346 ? 11.644 2.430 -18.120 1.00 88.19 346 PHE A N 1
ATOM 2783 C CA . PHE A 1 346 ? 12.438 3.591 -18.535 1.00 88.19 346 PHE A CA 1
ATOM 2784 C C . PHE A 1 346 ? 11.605 4.501 -19.431 1.00 88.19 346 PHE A C 1
ATOM 2786 O O . PHE A 1 346 ? 10.886 4.015 -20.301 1.00 88.19 346 PHE A O 1
ATOM 2793 N N . ARG A 1 347 ? 11.687 5.821 -19.222 1.00 84.50 347 ARG A N 1
ATOM 2794 C CA . ARG A 1 347 ? 10.838 6.798 -19.917 1.00 84.50 347 ARG A CA 1
ATOM 2795 C C . ARG A 1 347 ? 11.633 7.914 -20.583 1.00 84.50 347 ARG A C 1
ATOM 2797 O O . ARG A 1 347 ? 12.638 8.377 -20.045 1.00 84.50 347 ARG A O 1
ATOM 2804 N N . ARG A 1 348 ? 11.137 8.350 -21.744 1.00 83.50 348 ARG A N 1
ATOM 2805 C CA . ARG A 1 348 ? 11.531 9.583 -22.440 1.00 83.50 348 ARG A CA 1
ATOM 2806 C C . ARG A 1 348 ? 10.311 10.143 -23.158 1.00 83.50 348 ARG A C 1
ATOM 2808 O O . ARG A 1 348 ? 9.867 9.573 -24.157 1.00 83.50 348 ARG A O 1
ATOM 2815 N N . GLY A 1 349 ? 9.788 11.266 -22.674 1.00 80.56 349 GLY A N 1
ATOM 2816 C CA . GLY A 1 349 ? 8.503 11.757 -23.173 1.00 80.56 349 GLY A CA 1
ATOM 2817 C C . GLY A 1 349 ? 7.414 10.701 -22.934 1.00 80.56 349 GLY A C 1
ATOM 2818 O O . GLY A 1 349 ? 7.401 10.020 -21.907 1.00 80.56 349 GLY A O 1
ATOM 2819 N N . ASP A 1 350 ? 6.569 10.473 -23.931 1.00 79.69 350 ASP A N 1
ATOM 2820 C CA . ASP A 1 350 ? 5.501 9.468 -23.843 1.00 79.69 350 ASP A CA 1
ATOM 2821 C C . ASP A 1 350 ? 5.979 8.031 -24.100 1.00 79.69 350 ASP A C 1
ATOM 2823 O O . ASP A 1 350 ? 5.238 7.070 -23.885 1.00 79.69 350 ASP A O 1
ATOM 2827 N N . LYS A 1 351 ? 7.234 7.845 -24.532 1.00 85.19 351 LYS A N 1
ATOM 2828 C CA . LYS A 1 351 ? 7.792 6.512 -24.775 1.00 85.19 351 LYS A CA 1
ATOM 2829 C C . LYS A 1 351 ? 8.209 5.867 -23.456 1.00 85.19 351 LYS A C 1
ATOM 2831 O O . LYS A 1 351 ? 8.999 6.437 -22.702 1.00 85.19 351 LYS A O 1
ATOM 2836 N N . SER A 1 352 ? 7.717 4.652 -23.229 1.00 88.38 352 SER A N 1
ATOM 2837 C CA . SER A 1 352 ? 8.130 3.775 -22.132 1.00 88.38 352 SER A CA 1
ATOM 2838 C C . SER A 1 352 ? 8.794 2.531 -22.724 1.00 88.38 352 SER A C 1
ATOM 2840 O O . SER A 1 352 ? 8.251 1.924 -23.646 1.00 88.38 352 SER A O 1
ATOM 2842 N N . VAL A 1 353 ? 9.982 2.173 -22.238 1.00 89.62 353 VAL A N 1
ATOM 2843 C CA . VAL A 1 353 ? 10.815 1.089 -22.780 1.00 89.62 353 VAL A CA 1
ATOM 2844 C C . VAL A 1 353 ? 11.441 0.247 -21.664 1.00 89.62 353 VAL A C 1
ATOM 2846 O O . VAL A 1 353 ? 11.585 0.690 -20.523 1.00 89.62 353 VAL A O 1
ATOM 2849 N N . CYS A 1 354 ? 11.805 -0.993 -21.988 1.00 89.94 354 CYS A N 1
ATOM 2850 C CA . CYS A 1 354 ? 12.589 -1.858 -21.109 1.00 89.94 354 CYS A CA 1
ATOM 2851 C C . CYS A 1 354 ? 14.095 -1.569 -21.236 1.00 89.94 354 CYS A C 1
ATOM 2853 O O . CYS A 1 354 ? 14.529 -0.845 -22.139 1.00 89.94 354 CYS A O 1
ATOM 2855 N N . LEU A 1 355 ? 14.907 -2.165 -20.355 1.00 86.88 355 LEU A N 1
ATOM 2856 C CA . LEU A 1 355 ? 16.360 -1.954 -20.342 1.00 86.88 355 LEU A CA 1
ATOM 2857 C C . LEU A 1 355 ? 17.021 -2.284 -21.692 1.00 86.88 355 LEU A C 1
ATOM 2859 O O . LEU A 1 355 ? 17.832 -1.507 -22.177 1.00 86.88 355 LEU A O 1
ATOM 2863 N N . ASN A 1 356 ? 16.616 -3.383 -22.339 1.00 85.94 356 ASN A N 1
ATOM 2864 C CA . ASN A 1 356 ? 17.191 -3.837 -23.615 1.00 85.94 356 ASN A CA 1
ATOM 2865 C C . ASN A 1 356 ? 16.958 -2.861 -24.779 1.00 85.94 356 ASN A C 1
ATOM 2867 O O . ASN A 1 356 ? 17.682 -2.901 -25.769 1.00 85.94 356 ASN A O 1
ATOM 2871 N N . ARG A 1 357 ? 15.946 -1.995 -24.665 1.00 88.56 357 ARG A N 1
ATOM 2872 C CA . ARG A 1 357 ? 15.616 -0.949 -25.644 1.00 88.56 357 ARG A CA 1
ATOM 2873 C C . ARG A 1 357 ? 16.035 0.441 -25.162 1.00 88.56 357 ARG A C 1
ATOM 2875 O O . ARG A 1 357 ? 15.587 1.443 -25.713 1.00 88.56 357 ARG A O 1
ATOM 2882 N N . SER A 1 358 ? 16.866 0.510 -24.124 1.00 87.06 358 SER A N 1
ATOM 2883 C CA . SER A 1 358 ? 17.335 1.753 -23.516 1.00 87.06 358 SER A CA 1
ATOM 2884 C C . SER A 1 358 ? 18.845 1.903 -23.673 1.00 87.06 358 SER A C 1
ATOM 2886 O O . SER A 1 358 ? 19.601 0.945 -23.512 1.00 87.06 358 SER A O 1
ATOM 2888 N N . LYS A 1 359 ? 19.298 3.128 -23.932 1.00 84.75 359 LYS A N 1
ATOM 2889 C CA . LYS A 1 359 ? 20.712 3.522 -23.841 1.00 84.75 359 LYS A CA 1
ATOM 2890 C C . LYS A 1 359 ? 20.840 4.757 -22.967 1.00 84.75 359 LYS A C 1
ATOM 2892 O O . LYS A 1 359 ? 19.930 5.584 -22.913 1.00 84.75 359 LYS A O 1
ATOM 2897 N N . PHE A 1 360 ? 21.974 4.883 -22.293 1.00 82.38 360 PHE A N 1
ATOM 2898 C CA . PHE A 1 360 ? 22.225 5.950 -21.332 1.00 82.38 360 PHE A CA 1
ATOM 2899 C C . PHE A 1 360 ? 23.548 6.621 -21.667 1.00 82.38 360 PHE A C 1
ATOM 2901 O O . PHE A 1 360 ? 24.524 5.941 -21.987 1.00 82.38 360 PHE A O 1
ATOM 2908 N N . LEU A 1 361 ? 23.591 7.948 -21.570 1.00 77.06 361 LEU A N 1
ATOM 2909 C CA . LEU A 1 361 ? 24.864 8.652 -21.626 1.00 77.06 361 LEU A CA 1
ATOM 2910 C C . LEU A 1 361 ? 25.636 8.385 -20.329 1.00 77.06 361 LEU A C 1
ATOM 2912 O O . LEU A 1 361 ? 25.043 8.307 -19.250 1.00 77.06 361 LEU A O 1
ATOM 2916 N N . ASP A 1 362 ? 26.956 8.240 -20.440 1.00 74.75 362 ASP A N 1
ATOM 2917 C CA . ASP A 1 362 ? 27.821 8.059 -19.277 1.00 74.75 362 ASP A CA 1
ATOM 2918 C C . ASP A 1 362 ? 27.597 9.201 -18.263 1.00 74.75 362 ASP A C 1
ATOM 2920 O O . ASP A 1 362 ? 27.573 10.368 -18.668 1.00 74.75 362 ASP A O 1
ATOM 2924 N N . PRO A 1 363 ? 27.446 8.909 -16.955 1.00 73.44 363 PRO A N 1
ATOM 2925 C CA . PRO A 1 363 ? 27.228 9.944 -15.949 1.00 73.44 363 PRO A CA 1
ATOM 2926 C C . PRO A 1 363 ? 28.293 11.046 -15.947 1.00 73.44 363 PRO A C 1
ATOM 2928 O O . PRO A 1 363 ? 27.957 12.190 -15.671 1.00 73.44 363 PRO A O 1
ATOM 2931 N N . VAL A 1 364 ? 29.547 10.731 -16.288 1.00 74.62 364 VAL A N 1
ATOM 2932 C CA . VAL A 1 364 ? 30.633 11.719 -16.395 1.00 74.62 364 VAL A CA 1
ATOM 2933 C C . VAL A 1 364 ? 30.411 12.640 -17.596 1.00 74.62 364 VAL A C 1
ATOM 2935 O O . VAL A 1 364 ? 30.590 13.849 -17.487 1.00 74.62 364 VAL A O 1
ATOM 2938 N N . LEU A 1 365 ? 29.971 12.094 -18.736 1.00 74.06 365 LEU A N 1
ATOM 2939 C CA . LEU A 1 365 ? 29.643 12.891 -19.925 1.00 74.06 365 LEU A CA 1
ATOM 2940 C C . LEU A 1 365 ? 28.414 13.779 -19.696 1.00 74.06 365 LEU A C 1
ATOM 2942 O O . LEU A 1 365 ? 28.357 14.878 -20.236 1.00 74.06 365 LEU A O 1
ATOM 2946 N N . MET A 1 366 ? 27.465 13.339 -18.863 1.00 74.25 366 MET A N 1
ATOM 2947 C CA . MET A 1 366 ? 26.300 14.135 -18.455 1.00 74.25 366 MET A CA 1
ATOM 2948 C C . MET A 1 366 ? 26.657 15.371 -17.611 1.00 74.25 366 MET A C 1
ATOM 2950 O O . MET A 1 366 ? 25.807 16.244 -17.439 1.00 74.25 366 MET A O 1
ATOM 2954 N N . GLU A 1 367 ? 27.875 15.451 -17.068 1.00 79.94 367 GLU A N 1
ATOM 2955 C CA . GLU A 1 367 ? 28.362 16.610 -16.303 1.00 79.94 367 GLU A CA 1
ATOM 2956 C C . GLU A 1 367 ? 29.165 17.603 -17.148 1.00 79.94 367 GLU A C 1
ATOM 2958 O O . GLU A 1 367 ? 29.456 18.703 -16.682 1.00 79.94 367 GLU A O 1
ATOM 2963 N N . ALA A 1 368 ? 29.511 17.243 -18.385 1.00 83.31 368 ALA A N 1
ATOM 2964 C CA . ALA A 1 368 ? 30.263 18.110 -19.277 1.00 83.31 368 ALA A CA 1
ATOM 2965 C C . ALA A 1 368 ? 29.394 19.250 -19.840 1.00 83.31 368 ALA A C 1
ATOM 2967 O O . ALA A 1 368 ? 28.194 19.091 -20.055 1.00 83.31 368 ALA A O 1
ATOM 2968 N N . GLU A 1 369 ? 30.014 20.385 -20.181 1.00 88.12 369 GLU A N 1
ATOM 2969 C CA . GLU A 1 369 ? 29.317 21.537 -20.788 1.00 88.12 369 GLU A CA 1
ATOM 2970 C C . GLU A 1 369 ? 28.612 21.183 -22.109 1.00 88.12 369 GLU A C 1
ATOM 2972 O O . GLU A 1 369 ? 27.607 21.787 -22.475 1.00 88.12 369 GLU A O 1
ATOM 2977 N N . PHE A 1 370 ? 29.113 20.168 -22.817 1.00 84.75 370 PHE A N 1
ATOM 2978 C CA . PHE A 1 370 ? 28.557 19.686 -24.079 1.00 84.75 370 PHE A CA 1
ATOM 2979 C C . PHE A 1 370 ? 27.554 18.527 -23.920 1.00 84.75 370 PHE A C 1
ATOM 2981 O O . PHE A 1 370 ? 27.121 17.975 -24.933 1.00 84.75 370 PHE A O 1
ATOM 2988 N N . ALA A 1 371 ? 27.165 18.159 -22.691 1.00 83.69 371 ALA A N 1
ATOM 2989 C CA . ALA A 1 371 ? 26.295 17.012 -22.404 1.00 83.69 371 ALA A CA 1
ATOM 2990 C C . ALA A 1 371 ? 24.989 17.022 -23.210 1.00 83.69 371 ALA A C 1
ATOM 2992 O O . ALA A 1 371 ? 24.609 16.003 -23.780 1.00 83.69 371 ALA A O 1
ATOM 2993 N N . GLU A 1 372 ? 24.322 18.177 -23.295 1.00 85.81 372 GLU A N 1
ATOM 2994 C CA . GLU A 1 372 ? 23.040 18.299 -24.001 1.00 85.81 372 GLU A CA 1
ATOM 2995 C C . GLU A 1 372 ? 23.202 18.043 -25.502 1.00 85.81 372 GLU A C 1
ATOM 2997 O O . GLU A 1 372 ? 22.441 17.292 -26.108 1.00 85.81 372 GLU A O 1
ATOM 3002 N N . LYS A 1 373 ? 24.262 18.602 -26.095 1.00 86.50 373 LYS A N 1
ATOM 3003 C CA . LYS A 1 373 ? 24.574 18.402 -27.509 1.00 86.50 373 LYS A CA 1
ATOM 3004 C C . LYS A 1 373 ? 24.960 16.950 -27.794 1.00 86.50 373 LYS A C 1
ATOM 3006 O O . LYS A 1 373 ? 24.494 16.388 -28.779 1.00 86.50 373 LYS A O 1
ATOM 3011 N N . ALA A 1 374 ? 25.759 16.330 -26.924 1.00 84.69 374 ALA A N 1
ATOM 3012 C CA . ALA A 1 374 ? 26.115 14.916 -27.041 1.00 84.69 374 ALA A CA 1
ATOM 3013 C C . ALA A 1 374 ? 24.882 14.007 -26.922 1.00 84.69 374 ALA A C 1
ATOM 3015 O O . ALA A 1 374 ? 24.716 13.091 -27.726 1.00 84.69 374 ALA A O 1
ATOM 3016 N N . PHE A 1 375 ? 23.987 14.282 -25.969 1.00 86.38 375 PHE A N 1
ATOM 3017 C CA . PHE A 1 375 ? 22.744 13.532 -25.803 1.00 86.38 375 PHE A CA 1
ATOM 3018 C C . PHE A 1 375 ? 21.847 13.648 -27.043 1.00 86.38 375 PHE A C 1
ATOM 3020 O O . PHE A 1 375 ? 21.344 12.633 -27.523 1.00 86.38 375 PHE A O 1
ATOM 3027 N N . GLN A 1 376 ? 21.715 14.853 -27.607 1.00 88.00 376 GLN A N 1
ATOM 3028 C CA . GLN A 1 376 ? 20.960 15.093 -28.838 1.00 88.00 376 GLN A CA 1
ATOM 3029 C C . GLN A 1 376 ? 21.560 14.355 -30.047 1.00 88.00 376 GLN A C 1
ATOM 3031 O O . GLN A 1 376 ? 20.831 13.683 -30.772 1.00 88.00 376 GLN A O 1
ATOM 3036 N N . MET A 1 377 ? 22.886 14.379 -30.215 1.00 86.44 377 MET A N 1
ATOM 3037 C CA . MET A 1 377 ? 23.561 13.611 -31.272 1.00 86.44 377 MET A CA 1
ATOM 3038 C C . MET A 1 377 ? 23.334 12.101 -31.129 1.00 86.44 377 MET A C 1
ATOM 3040 O O . MET A 1 377 ? 23.121 11.409 -32.121 1.00 86.44 377 MET A O 1
ATOM 3044 N N . CYS A 1 378 ? 23.335 11.580 -29.898 1.00 85.38 378 CYS A N 1
ATOM 3045 C CA . CYS A 1 378 ? 23.019 10.172 -29.657 1.00 85.38 378 CYS A CA 1
ATOM 3046 C C . CYS A 1 378 ? 21.562 9.853 -30.022 1.00 85.38 378 CYS A C 1
ATOM 3048 O O . CYS A 1 378 ? 21.290 8.785 -30.560 1.00 85.38 378 CYS A O 1
ATOM 3050 N N . ILE A 1 379 ? 20.616 10.762 -29.748 1.00 87.12 379 ILE A N 1
ATOM 3051 C CA . ILE A 1 379 ? 19.215 10.579 -30.153 1.00 87.12 379 ILE A CA 1
ATOM 3052 C C . ILE A 1 379 ? 19.107 10.415 -31.671 1.00 87.12 379 ILE A C 1
ATOM 3054 O O . ILE A 1 379 ? 18.421 9.498 -32.112 1.00 87.12 379 ILE A O 1
ATOM 3058 N N . GLU A 1 380 ? 19.774 11.278 -32.435 1.00 87.50 380 GLU A N 1
ATOM 3059 C CA . GLU A 1 380 ? 19.770 11.253 -33.904 1.00 87.50 380 GLU A CA 1
ATOM 3060 C C . GLU A 1 380 ? 20.458 9.996 -34.452 1.00 87.50 380 GLU A C 1
ATOM 3062 O O . GLU A 1 380 ? 19.947 9.353 -35.366 1.00 87.50 380 GLU A O 1
ATOM 3067 N N . HIS A 1 381 ? 21.582 9.592 -33.855 1.00 85.06 381 HIS A N 1
ATOM 3068 C CA . HIS A 1 381 ? 22.306 8.384 -34.257 1.00 85.06 381 HIS A CA 1
ATOM 3069 C C . HIS A 1 381 ? 21.452 7.116 -34.109 1.00 85.06 381 HIS A C 1
ATOM 3071 O O . HIS A 1 381 ? 21.405 6.287 -35.016 1.00 85.06 381 HIS A O 1
ATOM 3077 N N . PHE A 1 382 ? 20.734 6.995 -32.989 1.00 83.88 382 PHE A N 1
ATOM 3078 C CA . PHE A 1 382 ? 19.897 5.834 -32.681 1.00 83.88 382 PHE A CA 1
ATOM 3079 C C . PHE A 1 382 ? 18.448 5.965 -33.177 1.00 83.88 382 PHE A C 1
ATOM 3081 O O . PHE A 1 382 ? 17.625 5.110 -32.861 1.00 83.88 382 PHE A O 1
ATOM 3088 N N . GLU A 1 383 ? 18.100 7.001 -33.949 1.00 77.31 383 GLU A N 1
ATOM 3089 C CA . GLU A 1 383 ? 16.714 7.260 -34.373 1.00 77.31 383 GLU A CA 1
ATOM 3090 C C . GLU A 1 383 ? 16.114 6.114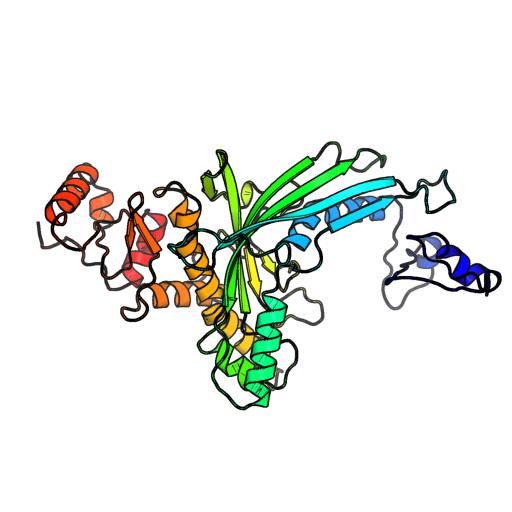 -35.209 1.00 77.31 383 GLU A C 1
ATOM 3092 O O . GLU A 1 383 ? 14.921 5.827 -35.102 1.00 77.31 383 GLU A O 1
ATOM 3097 N N . ASN A 1 384 ? 16.953 5.430 -35.995 1.00 76.12 384 ASN A N 1
ATOM 3098 C CA . ASN A 1 384 ? 16.556 4.306 -36.851 1.00 76.12 384 ASN A CA 1
ATOM 3099 C C . ASN A 1 384 ? 16.686 2.933 -36.174 1.00 76.12 384 ASN A C 1
ATOM 3101 O O . ASN A 1 384 ? 16.352 1.912 -36.778 1.00 76.12 384 ASN A O 1
ATOM 3105 N N . GLU A 1 385 ? 17.174 2.888 -34.937 1.00 76.88 385 GLU A N 1
ATOM 3106 C CA . GLU A 1 385 ? 17.248 1.663 -34.149 1.00 76.88 385 GLU A CA 1
ATOM 3107 C C . GLU A 1 385 ? 16.002 1.568 -33.252 1.00 76.88 385 GLU A C 1
ATOM 3109 O O . GLU A 1 385 ? 15.440 2.582 -32.839 1.00 76.88 385 GLU A O 1
ATOM 3114 N N . GLU A 1 386 ? 15.544 0.364 -32.883 1.00 83.25 386 GLU A N 1
ATOM 3115 C CA . GLU A 1 386 ? 14.477 0.198 -31.868 1.00 83.25 386 GLU A CA 1
ATOM 3116 C C . GLU A 1 386 ? 14.974 0.539 -30.439 1.00 83.25 386 GLU A C 1
ATOM 3118 O O . GLU A 1 386 ? 14.618 -0.111 -29.451 1.00 83.25 386 GLU A O 1
ATOM 3123 N N . ILE A 1 387 ? 15.830 1.554 -30.323 1.00 86.25 387 ILE A N 1
ATOM 3124 C CA . ILE A 1 387 ? 16.548 1.969 -29.128 1.00 86.25 387 ILE A CA 1
ATOM 3125 C C . ILE A 1 387 ? 16.133 3.391 -28.762 1.00 86.25 387 ILE A C 1
ATOM 3127 O O . ILE A 1 387 ? 16.025 4.288 -29.591 1.00 86.25 387 ILE A O 1
ATOM 3131 N N . THR A 1 388 ? 15.905 3.618 -27.473 1.00 87.62 388 THR A N 1
ATOM 3132 C CA . THR A 1 388 ? 15.583 4.937 -26.934 1.00 87.62 388 THR A CA 1
ATOM 3133 C C . THR A 1 388 ? 16.708 5.411 -26.021 1.00 87.62 388 THR A C 1
ATOM 3135 O O . THR A 1 388 ? 17.029 4.770 -25.023 1.00 87.62 388 THR A O 1
ATOM 3138 N N . MET A 1 389 ? 17.290 6.570 -26.337 1.00 86.56 389 MET A N 1
ATOM 3139 C CA . MET A 1 389 ? 18.177 7.280 -25.409 1.00 86.56 389 MET A CA 1
ATOM 3140 C C . MET A 1 389 ? 17.375 7.777 -24.204 1.00 86.56 389 MET A C 1
ATOM 3142 O O . MET A 1 389 ? 16.412 8.523 -24.384 1.00 86.56 389 MET A O 1
ATOM 3146 N N . ILE A 1 390 ? 17.769 7.388 -22.994 1.00 84.62 390 ILE A N 1
ATOM 3147 C CA . ILE A 1 390 ? 17.110 7.744 -21.734 1.00 84.62 390 ILE A CA 1
ATOM 3148 C C . ILE A 1 390 ? 18.049 8.618 -20.905 1.00 84.62 390 ILE A C 1
ATOM 3150 O O . ILE A 1 390 ? 19.217 8.287 -20.692 1.00 84.62 390 ILE A O 1
ATOM 3154 N N . ARG A 1 391 ? 17.519 9.728 -20.387 1.00 79.94 391 ARG A N 1
ATOM 3155 C CA . ARG A 1 391 ? 18.233 10.596 -19.449 1.00 79.94 391 ARG A CA 1
ATOM 3156 C C . ARG A 1 391 ? 17.966 10.113 -18.026 1.00 79.94 391 ARG A C 1
ATOM 3158 O O . ARG A 1 391 ? 16.902 10.377 -17.474 1.00 79.94 391 ARG A O 1
ATOM 3165 N N . LEU A 1 392 ? 18.919 9.399 -17.427 1.00 76.69 392 LEU A N 1
ATOM 3166 C CA . LEU A 1 392 ? 18.824 9.028 -16.014 1.00 76.69 392 LEU A CA 1
ATOM 3167 C C . LEU A 1 392 ? 19.200 10.226 -15.132 1.00 76.69 392 LEU A C 1
ATOM 3169 O O . LEU A 1 392 ? 20.261 10.820 -15.339 1.00 76.69 392 LEU A O 1
ATOM 3173 N N . PRO A 1 393 ? 18.388 10.584 -14.123 1.00 71.12 393 PRO A N 1
ATOM 3174 C CA . PRO A 1 393 ? 18.788 11.598 -13.160 1.00 71.12 393 PRO A CA 1
ATOM 3175 C C . PRO A 1 393 ? 19.994 11.136 -12.339 1.00 71.12 393 PRO A C 1
ATOM 3177 O O . PRO A 1 393 ? 20.160 9.944 -12.073 1.00 71.12 393 PRO A O 1
ATOM 3180 N N . LYS A 1 394 ? 20.788 12.096 -11.847 1.00 68.94 394 LYS A N 1
ATOM 3181 C CA . LYS A 1 394 ? 21.994 11.837 -11.037 1.00 68.94 394 LYS A CA 1
ATOM 3182 C C . LYS A 1 394 ? 21.748 10.905 -9.845 1.00 68.94 394 LYS A C 1
ATOM 3184 O O . LYS A 1 394 ? 22.621 10.113 -9.510 1.00 68.94 394 LYS A O 1
ATOM 3189 N N . ILE A 1 395 ? 20.551 10.943 -9.254 1.00 64.44 395 ILE A N 1
ATOM 3190 C CA . ILE A 1 395 ? 20.157 10.083 -8.126 1.00 64.44 395 ILE A CA 1
ATOM 3191 C C . ILE A 1 395 ? 20.196 8.578 -8.459 1.00 64.44 395 ILE A C 1
ATOM 3193 O O . ILE A 1 395 ? 20.357 7.752 -7.569 1.00 64.44 395 ILE A O 1
ATOM 3197 N N . LEU A 1 396 ? 20.109 8.216 -9.745 1.00 67.69 396 LEU A N 1
ATOM 3198 C CA . LEU A 1 396 ? 20.243 6.844 -10.245 1.00 67.69 396 LEU A CA 1
ATOM 3199 C C . LEU A 1 396 ? 21.663 6.526 -10.749 1.00 67.69 396 LEU A C 1
ATOM 3201 O O . LEU A 1 396 ? 21.922 5.411 -11.199 1.00 67.69 396 LEU A O 1
ATOM 3205 N N . GLY A 1 397 ? 22.610 7.465 -10.650 1.00 58.00 397 GLY A N 1
ATOM 3206 C CA . GLY A 1 397 ? 23.980 7.316 -11.150 1.00 58.00 397 GLY A CA 1
ATOM 3207 C C . GLY A 1 397 ? 24.758 6.163 -10.504 1.00 58.00 397 GLY A C 1
ATOM 3208 O O . GLY A 1 397 ? 25.522 5.485 -11.187 1.00 58.00 397 GLY A O 1
ATOM 3209 N N . THR A 1 398 ? 24.523 5.858 -9.226 1.00 55.19 398 THR A N 1
ATOM 3210 C CA . THR A 1 398 ? 25.158 4.710 -8.545 1.00 55.19 398 THR A CA 1
ATOM 3211 C C . THR A 1 398 ? 24.532 3.379 -8.968 1.00 55.19 398 THR A C 1
ATOM 3213 O O . THR A 1 398 ? 25.233 2.400 -9.211 1.00 55.19 398 THR A O 1
ATOM 3216 N N . VAL A 1 399 ? 23.209 3.367 -9.145 1.00 56.06 399 VAL A N 1
ATOM 3217 C CA . VAL A 1 399 ? 22.422 2.219 -9.627 1.00 56.06 399 VAL A CA 1
ATOM 3218 C C . VAL A 1 399 ? 22.837 1.824 -11.042 1.00 56.06 399 VAL A C 1
ATOM 3220 O O . VAL A 1 399 ? 22.890 0.646 -11.384 1.00 56.06 399 VAL A O 1
ATOM 3223 N N . SER A 1 400 ? 23.191 2.820 -11.847 1.00 53.06 400 SER A N 1
ATOM 3224 C CA . SER A 1 400 ? 23.673 2.663 -13.213 1.00 53.06 400 SER A CA 1
ATOM 3225 C C . SER A 1 400 ? 24.864 1.680 -13.308 1.00 53.06 400 SER A C 1
ATOM 3227 O O . SER A 1 400 ? 24.899 0.819 -14.185 1.00 53.06 400 SER A O 1
ATOM 3229 N N . ARG A 1 401 ? 25.771 1.701 -12.317 1.00 52.12 401 ARG A N 1
ATOM 3230 C CA . ARG A 1 401 ? 26.900 0.759 -12.201 1.00 52.12 401 ARG A CA 1
ATOM 3231 C C . ARG A 1 401 ? 26.474 -0.646 -11.760 1.00 52.12 401 ARG A C 1
ATOM 3233 O O . ARG A 1 401 ? 27.110 -1.617 -12.152 1.00 52.12 401 ARG A O 1
ATOM 3240 N N . ILE A 1 402 ? 25.408 -0.756 -10.961 1.00 48.47 402 ILE A N 1
ATOM 3241 C CA . ILE A 1 402 ? 24.867 -2.025 -10.434 1.00 48.47 402 ILE A CA 1
ATOM 3242 C C . ILE A 1 402 ? 24.161 -2.828 -11.534 1.00 48.47 402 ILE A C 1
ATOM 3244 O O . ILE A 1 402 ? 24.224 -4.054 -11.530 1.00 48.47 402 ILE A O 1
ATOM 3248 N N . MET A 1 403 ? 23.519 -2.158 -12.495 1.00 56.12 403 MET A N 1
ATOM 3249 C CA . MET A 1 403 ? 22.758 -2.835 -13.553 1.00 56.12 403 MET A CA 1
ATOM 3250 C C . MET A 1 403 ? 23.636 -3.544 -14.599 1.00 56.12 403 MET A C 1
ATOM 3252 O O . MET A 1 403 ? 23.083 -4.237 -15.445 1.00 56.12 403 MET A O 1
ATOM 3256 N N . GLY A 1 404 ? 24.973 -3.398 -14.571 1.00 48.78 404 GLY A N 1
ATOM 3257 C CA . GLY A 1 404 ? 25.945 -4.181 -15.367 1.00 48.78 404 GLY A CA 1
ATOM 3258 C C . GLY A 1 404 ? 25.812 -4.121 -16.901 1.00 48.78 404 GLY A C 1
ATOM 3259 O O . GLY A 1 404 ? 26.660 -4.650 -17.610 1.00 48.78 404 GLY A O 1
ATOM 3260 N N . ALA A 1 405 ? 24.766 -3.471 -17.410 1.00 40.69 405 ALA A N 1
ATOM 3261 C CA . ALA A 1 405 ? 24.316 -3.473 -18.798 1.00 40.69 405 ALA A CA 1
ATOM 3262 C C . ALA A 1 405 ? 24.261 -2.061 -19.398 1.00 40.69 405 ALA A C 1
ATOM 3264 O O . ALA A 1 405 ? 23.692 -1.855 -20.471 1.00 40.69 405 ALA A O 1
ATOM 3265 N N . ILE A 1 406 ? 24.847 -1.068 -18.725 1.00 46.56 406 ILE A N 1
ATOM 3266 C CA . ILE A 1 406 ? 25.028 0.243 -19.338 1.00 46.56 406 ILE A CA 1
ATOM 3267 C C . ILE A 1 406 ? 26.118 0.098 -20.381 1.00 46.56 406 ILE A C 1
ATOM 3269 O O . ILE A 1 406 ? 27.308 0.059 -20.077 1.00 46.56 406 ILE A O 1
ATOM 3273 N N . VAL A 1 407 ? 25.688 -0.002 -21.634 1.00 42.28 407 VAL A N 1
ATOM 3274 C CA . VAL A 1 407 ? 26.557 0.255 -22.774 1.00 42.28 407 VAL A CA 1
ATOM 3275 C C . VAL A 1 407 ? 26.937 1.726 -22.685 1.00 42.28 407 VAL A C 1
ATOM 3277 O O . VAL A 1 407 ? 26.200 2.604 -23.125 1.00 42.28 407 VAL A O 1
ATOM 3280 N N . HIS A 1 408 ? 28.053 1.992 -22.015 1.00 50.38 408 HIS A N 1
ATOM 3281 C CA . HIS A 1 408 ? 28.666 3.305 -22.000 1.00 50.38 408 HIS A CA 1
ATOM 3282 C C . HIS A 1 408 ? 29.096 3.612 -23.435 1.00 50.38 408 HIS A C 1
ATOM 3284 O O . HIS A 1 408 ? 29.920 2.887 -23.994 1.00 50.38 408 HIS A O 1
ATOM 3290 N N . LEU A 1 409 ? 28.584 4.699 -24.016 1.00 47.12 409 LEU A N 1
ATOM 3291 C CA . LEU A 1 409 ? 29.098 5.293 -25.258 1.00 47.12 409 LEU A CA 1
ATOM 3292 C C . LEU A 1 409 ? 30.479 5.929 -25.011 1.00 47.12 409 LEU A C 1
ATOM 3294 O O . LEU A 1 409 ? 30.688 7.113 -25.245 1.00 47.12 409 LEU A O 1
ATOM 3298 N N . ARG A 1 410 ? 31.416 5.159 -24.449 1.00 43.53 410 ARG A N 1
ATOM 3299 C CA . ARG A 1 410 ? 32.805 5.577 -24.229 1.00 43.53 410 ARG A CA 1
ATOM 3300 C C . ARG A 1 410 ? 33.691 5.315 -25.446 1.00 43.53 410 ARG A C 1
ATOM 3302 O O . ARG A 1 410 ? 34.728 5.949 -25.545 1.00 43.53 410 ARG A O 1
ATOM 3309 N N . ASN A 1 411 ? 33.291 4.391 -26.326 1.00 39.44 411 ASN A N 1
ATOM 3310 C CA . ASN A 1 411 ? 34.120 3.887 -27.429 1.00 39.44 411 ASN A CA 1
ATOM 3311 C C . ASN A 1 411 ? 33.455 3.981 -28.818 1.00 39.44 411 ASN A C 1
ATOM 3313 O O . ASN A 1 411 ? 34.017 3.459 -29.774 1.00 39.44 411 ASN A O 1
ATOM 3317 N N . GLU A 1 412 ? 32.272 4.594 -28.942 1.00 45.50 412 GLU A N 1
ATOM 3318 C CA . GLU A 1 412 ? 31.547 4.714 -30.226 1.00 45.50 412 GLU A CA 1
ATOM 3319 C C . GLU A 1 412 ? 31.518 6.145 -30.792 1.00 45.50 412 GLU A C 1
ATOM 3321 O O . GLU A 1 412 ? 30.895 6.378 -31.825 1.00 45.50 412 GLU A O 1
ATOM 3326 N N . PHE A 1 413 ? 32.231 7.087 -30.164 1.00 43.00 413 PHE A N 1
ATOM 3327 C CA . PHE A 1 413 ? 32.408 8.456 -30.652 1.00 43.00 413 PHE A CA 1
ATOM 3328 C C . PHE A 1 413 ? 33.855 8.920 -30.522 1.00 43.00 413 PHE A C 1
ATOM 3330 O O . PHE A 1 413 ? 34.460 8.653 -29.455 1.00 43.00 413 PHE A O 1
#

Foldseek 3Di:
DQVVCVVQPQQVNQDPHVVVVDRDDPDDDDDDDFQDPVNLVDDDPPDSDGDDPVNVLVVVLVCQQAVLQLCQQDWPPFKDWDWADDPVDDRNVNTDTFKMKGKFWDWKDQALPDAIDPDDRGDCVVVQQVVQLVVCLVVVHLDGDWGWMKTWMKMWMDGDDPDPPRPPHPDIDIWIKIKIKTFFDPDLSVLSSPDPDPLSGRMKIKIFTWDDPDPQAIETDALCPPGGNHHSFAAEDQSHTACHTDRARIHIYDSADADPVSNGGDQDDPPDPDGSRVSNLLSSLLGGRLSNLLSSLSNVLSSVYDFADRSLSNQLLDDDPDDSSVSNNVSNLVQLLDPVNQRQRFDDRSDTGGPVQEAEEQPVLCPDPCNVVVLVVVCVVCVPPSHDYGYDPPSCNVVCVVSVPHPHPPPVD

Sequence (413 aa):
MKSQFEPYNEVFGCNLNPEKGNMQLNGTLFRFPLRTEEQARAPSEISDKVYNRKEMVELIEIFVKACGNLLLFTQNVNEIEFYHLPATKTDPREAVLLYSAHRALKHTIEKPFGKSIYTGNEITVLRDMAESLRVAKRNRHHDLMTISKSILQEILINADNNLKGLDITGYSSKSTWLVTWASGVERSKMMALNSRKKGVLPLGSVACLLEKQDEDTYSTSSLQKSPFGFYQTSHLFCYLPLPVESKFPVHINGSFAVSSDRRRLSCKTTDDKDAFDSEWNEALISDAICRAYITFLEHLPNLNIDPNEHYFKQWPVEDMEQGIFARLKESFYRTISDALKQPVVFRRGDKSVCLNRSKFLDPVLMEAEFAEKAFQMCIEHFENEEITMIRLPKILGTVSRIMGAIVHLRNEF

InterPro domains:
  IPR052972 Sacsin chaperone regulator [PTHR15600] (2-377)
  IPR058210 Sacsin/Nov domain [PF25794] (3-94)